Protein AF-A0A968XLF5-F1 (afdb_monomer_lite)

Secondary structure (DSSP, 8-state):
-----HHHHHT-EE-SSTT-EEPPPPPHHHHHHHHHHHHHS---EEEEE-SSS-EE--------EE--EEEEEEEEE-STTS-EEEEEEEEEE-EEEE---SSTTSPPPEEEE--EEEEEEEEEEEETTEEEEEEEEEEEEEEEEE-S-SS-EEEETTTB-SS--PPPEEEEEEEEEEEEEEEEEETTEEEEEEEEEEEEEEEEEE-TTTS-EEEE-GGGSTGGGHHHHHHHHHHHHHHHT-TT----TTTHHHHHHHHHHHHTB-SEEEEEEEB-TTSPBPPTTPPEEEEEEEEEEEEEEEEEEEEETTEEEEEEEEEEEEPPPEESSS--EEESS-HHHHHHHHHHHHHTT----PPP-EEE-SGGGTS--SS------EEEEEEEEE-----SHHHHHHH-STTTEEEEEEEEEEE----HHHHHHHHHH-TTSSEEEEEPPTTS-BSSSSBPPBP--TT--STTSTT----S---SSB---SS---EEEEE--S-----EEEEEEEEEEEE-GGG-EEEEEEEEEEEES----EETTPPP-PBPTTT--BHHHHHHHHHHHHHTT--GGGPPPPHHHHHHS-TTHHHHHHTPPTT--HHHHHHHHHHHSTTTT-HHHHHHHHHHHH----SS-SSEEEEEE-

pLDDT: mean 93.51, std 5.11, range [48.25, 98.75]

Structure (mmCIF, N/CA/C/O backbone):
data_AF-A0A968XLF5-F1
#
_entry.id   AF-A0A968XLF5-F1
#
loop_
_atom_site.group_PDB
_atom_site.id
_atom_site.type_symbol
_atom_site.label_atom_id
_atom_site.label_alt_id
_atom_site.label_comp_id
_atom_site.label_asym_id
_atom_site.label_entity_id
_atom_site.label_seq_id
_atom_site.pdbx_PDB_ins_code
_atom_site.Cartn_x
_atom_site.Cartn_y
_atom_site.Cartn_z
_atom_site.occupancy
_atom_site.B_iso_or_equiv
_atom_site.auth_seq_id
_atom_site.auth_comp_id
_atom_site.auth_asym_id
_atom_site.auth_atom_id
_atom_site.pdbx_PDB_model_num
ATOM 1 N N . MET A 1 1 ? 0.936 7.928 -44.977 1.00 74.88 1 MET A N 1
ATOM 2 C CA . MET A 1 1 ? 1.166 6.822 -44.022 1.00 74.88 1 MET A CA 1
ATOM 3 C C . MET A 1 1 ? 2.150 5.864 -44.680 1.00 74.88 1 MET A C 1
ATOM 5 O O . MET A 1 1 ? 2.017 5.666 -45.880 1.00 74.88 1 MET A O 1
ATOM 9 N N . VAL A 1 2 ? 3.161 5.370 -43.963 1.00 83.00 2 VAL A N 1
ATOM 10 C CA . VAL A 1 2 ? 4.139 4.397 -44.491 1.00 83.00 2 VAL A CA 1
ATOM 11 C C . VAL A 1 2 ? 3.935 3.094 -43.727 1.00 83.00 2 VAL A C 1
ATOM 13 O O . VAL A 1 2 ? 3.966 3.114 -42.499 1.00 83.00 2 VAL A O 1
ATOM 16 N N . THR A 1 3 ? 3.706 1.992 -44.438 1.00 88.50 3 THR A N 1
ATOM 17 C CA . THR A 1 3 ? 3.538 0.654 -43.854 1.00 88.50 3 THR A CA 1
ATOM 18 C C . THR A 1 3 ? 4.784 -0.164 -44.148 1.00 88.50 3 THR A C 1
ATOM 20 O O . THR A 1 3 ? 5.218 -0.216 -45.298 1.00 88.50 3 THR A O 1
ATOM 23 N N . LEU A 1 4 ? 5.357 -0.786 -43.117 1.00 91.38 4 LEU A N 1
ATOM 24 C CA . LEU A 1 4 ? 6.526 -1.648 -43.251 1.00 91.38 4 LEU A CA 1
ATOM 25 C C . LEU A 1 4 ? 6.075 -3.110 -43.220 1.00 91.38 4 LEU A C 1
ATOM 27 O O . LEU A 1 4 ? 5.370 -3.524 -42.301 1.00 91.38 4 LEU A O 1
ATOM 31 N N . ASN A 1 5 ? 6.489 -3.896 -44.210 1.00 93.31 5 ASN A N 1
ATOM 32 C CA . ASN A 1 5 ? 6.365 -5.351 -44.168 1.00 93.31 5 ASN A CA 1
ATOM 33 C C . ASN A 1 5 ? 7.521 -5.981 -43.364 1.00 93.31 5 ASN A C 1
ATOM 35 O O . ASN A 1 5 ? 8.499 -5.313 -43.028 1.00 93.31 5 ASN A O 1
ATOM 39 N N . THR A 1 6 ? 7.439 -7.283 -43.077 1.00 95.38 6 THR A N 1
ATOM 40 C CA . THR A 1 6 ? 8.464 -8.002 -42.300 1.00 95.38 6 THR A CA 1
ATOM 41 C C . THR A 1 6 ? 9.868 -7.875 -42.892 1.00 95.38 6 THR A C 1
ATOM 43 O O . THR A 1 6 ? 10.815 -7.655 -42.148 1.00 95.38 6 THR A O 1
ATOM 46 N N . ALA A 1 7 ? 10.018 -7.954 -44.218 1.00 95.50 7 ALA A N 1
ATOM 47 C CA . ALA A 1 7 ? 11.324 -7.824 -44.865 1.00 95.50 7 ALA A CA 1
ATOM 48 C C . ALA A 1 7 ? 11.916 -6.416 -44.683 1.00 95.50 7 ALA A C 1
ATOM 50 O O . ALA A 1 7 ? 13.109 -6.276 -44.432 1.00 95.50 7 ALA A O 1
ATOM 51 N N . GLN A 1 8 ? 11.080 -5.376 -44.746 1.00 95.62 8 GLN A N 1
ATOM 52 C CA . GLN A 1 8 ? 11.498 -4.000 -44.480 1.00 95.62 8 GLN A CA 1
ATOM 53 C C . GLN A 1 8 ? 11.892 -3.811 -43.012 1.00 95.62 8 GLN A C 1
ATOM 55 O O . GLN A 1 8 ? 12.918 -3.193 -42.750 1.00 95.62 8 GLN A O 1
ATOM 60 N N . ILE A 1 9 ? 11.142 -4.385 -42.064 1.00 95.56 9 ILE A N 1
ATOM 61 C CA . ILE A 1 9 ? 11.510 -4.344 -40.638 1.00 95.56 9 ILE A CA 1
ATOM 62 C C . ILE A 1 9 ? 12.849 -5.057 -40.397 1.00 95.56 9 ILE A C 1
ATOM 64 O O . ILE A 1 9 ? 13.711 -4.504 -39.724 1.00 95.56 9 ILE A O 1
ATOM 68 N N . ASN A 1 10 ? 13.065 -6.228 -40.996 1.00 96.56 10 ASN A N 1
ATOM 69 C CA . ASN A 1 10 ? 14.326 -6.970 -40.875 1.00 96.56 10 ASN A CA 1
ATOM 70 C C . ASN A 1 10 ? 15.508 -6.265 -41.572 1.00 96.56 10 ASN A C 1
ATOM 72 O O . ASN A 1 10 ? 16.663 -6.532 -41.265 1.00 96.56 10 ASN A O 1
ATOM 76 N N . SER A 1 11 ? 15.238 -5.342 -42.503 1.00 94.69 11 SER A N 1
ATOM 77 C CA . SER A 1 11 ? 16.266 -4.502 -43.136 1.00 94.69 11 SER A CA 1
ATOM 78 C C . SER A 1 11 ? 16.622 -3.240 -42.343 1.00 94.69 11 SER A C 1
ATOM 80 O O . SER A 1 11 ? 17.494 -2.481 -42.767 1.00 94.69 11 SER A O 1
ATOM 82 N N . LEU A 1 12 ? 15.945 -2.979 -41.219 1.00 95.88 12 LEU A N 1
ATOM 83 C CA . LEU A 1 12 ? 16.213 -1.807 -40.396 1.00 95.88 12 LEU A CA 1
ATOM 84 C C . LEU A 1 12 ? 17.633 -1.857 -39.820 1.00 95.88 12 LEU A C 1
ATOM 86 O O . LEU A 1 12 ? 18.077 -2.866 -39.274 1.00 95.88 12 LEU A O 1
ATOM 90 N N . VAL A 1 13 ? 18.329 -0.727 -39.892 1.00 93.31 13 VAL A N 1
ATOM 91 C CA . VAL A 1 13 ? 19.686 -0.557 -39.369 1.00 93.31 13 VAL A CA 1
ATOM 92 C C . VAL A 1 13 ? 19.748 0.683 -38.492 1.00 93.31 13 VAL A C 1
ATOM 94 O O . VAL A 1 13 ? 18.952 1.603 -38.655 1.00 93.31 13 VAL A O 1
ATOM 97 N N . VAL A 1 14 ? 20.693 0.695 -37.558 1.00 91.19 14 VAL A N 1
ATOM 98 C CA . VAL A 1 14 ? 21.128 1.905 -36.860 1.00 91.19 14 VAL A CA 1
ATOM 99 C C . VAL A 1 14 ? 22.450 2.339 -37.483 1.00 91.19 14 VAL A C 1
ATOM 101 O O . VAL A 1 14 ? 23.429 1.594 -37.444 1.00 91.19 14 VAL A O 1
ATOM 104 N N . SER A 1 15 ? 22.479 3.526 -38.083 1.00 84.12 15 SER A N 1
ATOM 105 C CA . SER A 1 15 ? 23.600 3.992 -38.907 1.00 84.12 15 SER A CA 1
ATOM 106 C C . SER A 1 15 ? 24.802 4.522 -38.121 1.00 84.12 15 SER A C 1
ATOM 108 O O . SER A 1 15 ? 25.914 4.569 -38.646 1.00 84.12 15 SER A O 1
ATOM 110 N N . SER A 1 16 ? 24.600 4.949 -36.871 1.00 76.94 16 SER A N 1
ATOM 111 C CA . SER A 1 16 ? 25.633 5.634 -36.084 1.00 76.94 16 SER A CA 1
ATOM 112 C C . SER A 1 16 ? 25.487 5.451 -34.567 1.00 76.94 16 SER A C 1
ATOM 114 O O . SER A 1 16 ? 24.435 5.071 -34.052 1.00 76.94 16 SER A O 1
ATOM 116 N N . GLY A 1 17 ? 26.573 5.727 -33.836 1.00 76.75 17 GLY A N 1
ATOM 117 C CA . GLY A 1 17 ? 26.646 5.597 -32.378 1.00 76.75 17 GLY A CA 1
ATOM 118 C C . GLY A 1 17 ? 26.936 4.173 -31.890 1.00 76.75 17 GLY A C 1
ATOM 119 O O . GLY A 1 17 ? 27.137 3.247 -32.670 1.00 76.75 17 GLY A O 1
ATOM 120 N N . ASN A 1 18 ? 26.940 3.985 -30.568 1.00 71.69 18 ASN A N 1
ATOM 121 C CA . ASN A 1 18 ? 27.350 2.726 -29.917 1.00 71.69 18 ASN A CA 1
ATOM 122 C C . ASN A 1 18 ? 26.404 1.533 -30.165 1.00 71.69 18 ASN A C 1
ATOM 124 O O . ASN A 1 18 ? 26.674 0.428 -29.704 1.00 71.69 18 ASN A O 1
ATOM 128 N N . LEU A 1 19 ? 25.282 1.759 -30.852 1.00 79.38 19 LEU A N 1
ATOM 129 C CA . LEU A 1 19 ? 24.299 0.738 -31.215 1.00 79.38 19 LEU A CA 1
ATOM 130 C C . LEU A 1 19 ? 24.285 0.448 -32.723 1.00 79.38 19 LEU A C 1
ATOM 132 O O . LEU A 1 19 ? 23.381 -0.257 -33.171 1.00 79.38 19 LEU A O 1
ATOM 136 N N . ALA A 1 20 ? 25.241 0.993 -33.487 1.00 87.25 20 ALA A N 1
ATOM 137 C CA . ALA A 1 20 ? 25.288 0.846 -34.936 1.00 87.25 20 ALA A CA 1
ATOM 138 C C . ALA A 1 20 ? 25.312 -0.630 -35.362 1.00 87.25 20 ALA A C 1
ATOM 140 O O . ALA A 1 20 ? 26.044 -1.443 -34.794 1.00 87.25 20 ALA A O 1
ATOM 141 N N . GLY A 1 21 ? 24.499 -0.968 -36.360 1.00 90.56 21 GLY A N 1
ATOM 142 C CA . GLY A 1 21 ? 24.330 -2.339 -36.835 1.00 90.56 21 GLY A CA 1
ATOM 143 C C . GLY A 1 21 ? 22.884 -2.678 -37.210 1.00 90.56 21 GLY A C 1
ATOM 144 O O . GLY A 1 21 ? 21.993 -1.833 -37.068 1.00 90.56 21 GLY A O 1
ATOM 145 N N . PRO A 1 22 ? 22.644 -3.904 -37.708 1.00 94.19 22 PRO A N 1
ATOM 146 C CA . PRO A 1 22 ? 21.302 -4.374 -38.034 1.00 94.19 22 PRO A CA 1
ATOM 147 C C . PRO A 1 22 ? 20.441 -4.509 -36.777 1.00 94.19 22 PRO A C 1
ATOM 149 O O . PRO A 1 22 ? 20.907 -4.975 -35.732 1.00 94.19 22 PRO A O 1
ATOM 152 N N . VAL A 1 23 ? 19.177 -4.103 -36.891 1.00 96.25 23 VAL A N 1
ATOM 153 C CA . VAL A 1 23 ? 18.147 -4.410 -35.896 1.00 96.25 23 VAL A CA 1
ATOM 154 C C . VAL A 1 23 ? 17.865 -5.908 -35.943 1.00 96.25 23 VAL A C 1
ATOM 156 O O . VAL A 1 23 ? 17.910 -6.521 -37.006 1.00 96.25 23 VAL A O 1
ATOM 159 N N . VAL A 1 24 ? 17.599 -6.516 -34.789 1.00 96.56 24 VAL A N 1
ATOM 160 C CA . VAL A 1 24 ? 17.199 -7.925 -34.741 1.00 96.56 24 VAL A CA 1
ATOM 161 C C . VAL A 1 24 ? 15.938 -8.175 -35.562 1.00 96.56 24 VAL A C 1
ATOM 163 O O . VAL A 1 24 ? 15.052 -7.328 -35.625 1.00 96.56 24 VAL A O 1
ATOM 166 N N . ASP A 1 25 ? 15.841 -9.364 -36.147 1.00 96.88 25 ASP A N 1
ATOM 167 C CA . ASP A 1 25 ? 14.684 -9.740 -36.954 1.00 96.88 25 ASP A CA 1
ATOM 168 C C . ASP A 1 25 ? 13.386 -9.793 -36.137 1.00 96.88 25 ASP A C 1
ATOM 170 O O . ASP A 1 25 ? 13.377 -10.067 -34.929 1.00 96.88 25 ASP A O 1
ATOM 174 N N . VAL A 1 26 ? 12.266 -9.600 -36.836 1.00 97.88 26 VAL A N 1
ATOM 175 C CA . VAL A 1 26 ? 10.919 -9.882 -36.328 1.00 97.88 26 VAL A CA 1
ATOM 176 C C . VAL A 1 26 ? 10.851 -11.320 -35.818 1.00 97.88 26 VAL A C 1
ATOM 178 O O . VAL A 1 26 ? 11.200 -12.262 -36.528 1.00 97.88 26 VAL A O 1
ATOM 181 N N . ASN A 1 27 ? 10.335 -11.500 -34.602 1.00 98.19 27 ASN A N 1
ATOM 182 C CA 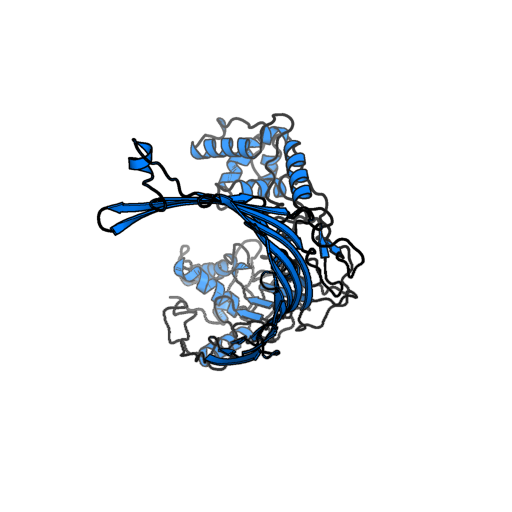. ASN A 1 27 ? 10.110 -12.814 -34.017 1.00 98.19 27 ASN A CA 1
ATOM 183 C C . ASN A 1 27 ? 8.841 -13.454 -34.615 1.00 98.19 27 ASN A C 1
ATOM 185 O O . ASN A 1 27 ? 7.735 -12.961 -34.356 1.00 98.19 27 ASN A O 1
ATOM 189 N N . PRO A 1 28 ? 8.951 -14.586 -35.338 1.00 97.25 28 PRO A N 1
ATOM 190 C CA . PRO A 1 28 ? 7.793 -15.256 -35.926 1.00 97.25 28 PRO A CA 1
ATOM 191 C C . PRO A 1 28 ? 6.755 -15.696 -34.886 1.00 97.25 28 PRO A C 1
ATOM 193 O O . PRO A 1 28 ? 5.557 -15.618 -35.147 1.00 97.25 28 PRO A O 1
ATOM 196 N N . THR A 1 29 ? 7.191 -16.102 -33.689 1.00 97.06 29 THR A N 1
ATOM 197 C CA . THR A 1 29 ? 6.299 -16.519 -32.596 1.00 97.06 29 THR A CA 1
ATOM 198 C C . THR A 1 29 ? 5.469 -15.345 -32.088 1.00 97.06 29 THR A C 1
ATOM 200 O O . THR A 1 29 ? 4.262 -15.472 -31.889 1.00 97.06 29 THR A O 1
ATOM 203 N N . SER A 1 30 ? 6.094 -14.179 -31.906 1.00 97.06 30 SER A N 1
ATOM 204 C CA . SER A 1 30 ? 5.387 -12.963 -31.497 1.00 97.06 30 SER A CA 1
ATOM 205 C C . SER A 1 30 ? 4.404 -12.503 -32.567 1.00 97.06 30 SER A C 1
ATOM 207 O O . SER A 1 30 ? 3.247 -12.240 -32.248 1.00 97.06 30 SER A O 1
ATOM 209 N N . LEU A 1 31 ? 4.826 -12.487 -33.835 1.00 96.19 31 LEU A N 1
ATOM 210 C CA . LEU A 1 31 ? 3.946 -12.154 -34.954 1.00 96.19 31 LEU A CA 1
ATOM 211 C C . LEU A 1 31 ? 2.735 -13.098 -35.025 1.00 96.19 31 LEU A C 1
ATOM 213 O O . LEU A 1 31 ? 1.611 -12.629 -35.182 1.00 96.19 31 LEU A O 1
ATOM 217 N N . ALA A 1 32 ? 2.941 -14.407 -34.849 1.00 96.94 32 ALA A N 1
ATOM 218 C CA . ALA A 1 32 ? 1.865 -15.396 -34.852 1.00 96.94 32 ALA A CA 1
ATOM 219 C C . ALA A 1 32 ? 0.867 -15.187 -33.701 1.00 96.94 32 ALA A C 1
ATOM 221 O O . ALA A 1 32 ? -0.341 -15.247 -33.926 1.00 96.94 32 ALA A O 1
ATOM 222 N N . VAL A 1 33 ? 1.345 -14.894 -32.485 1.00 96.44 33 VAL A N 1
ATOM 223 C CA . VAL A 1 33 ? 0.472 -14.603 -31.333 1.00 96.44 33 VAL A CA 1
ATOM 224 C C . VAL A 1 33 ? -0.356 -13.342 -31.572 1.00 96.44 33 VAL A C 1
ATOM 226 O O . VAL A 1 33 ? -1.562 -13.352 -31.331 1.00 96.44 33 VAL A O 1
ATOM 229 N N . LEU A 1 34 ? 0.261 -12.273 -32.081 1.00 96.56 34 LEU A N 1
ATOM 230 C CA . LEU A 1 34 ? -0.437 -11.022 -32.382 1.00 96.56 34 LEU A CA 1
ATOM 231 C C . LEU A 1 34 ? -1.458 -11.198 -33.516 1.00 96.56 34 LEU A C 1
ATOM 233 O O . LEU A 1 34 ? -2.581 -10.710 -33.407 1.00 96.56 34 LEU A O 1
ATOM 237 N N . ALA A 1 35 ? -1.111 -11.947 -34.567 1.00 96.19 35 ALA A N 1
ATOM 238 C CA . ALA A 1 35 ? -2.028 -12.270 -35.658 1.00 96.19 35 ALA A CA 1
ATOM 239 C C . ALA A 1 35 ? -3.219 -13.113 -35.172 1.00 96.19 35 ALA A C 1
ATOM 241 O O . ALA A 1 35 ? -4.364 -12.818 -35.513 1.00 96.19 35 ALA A O 1
ATOM 242 N N . ALA A 1 36 ? -2.971 -14.121 -34.330 1.00 96.56 36 ALA A N 1
ATOM 243 C CA . ALA A 1 36 ? -4.025 -14.933 -33.727 1.00 96.56 36 ALA A CA 1
ATOM 244 C C . ALA A 1 36 ? -4.936 -14.098 -32.815 1.00 96.56 36 ALA A C 1
ATOM 246 O O . ALA A 1 36 ? -6.155 -14.253 -32.860 1.00 96.56 36 ALA A O 1
ATOM 247 N N . ALA A 1 37 ? -4.367 -13.182 -32.025 1.00 95.62 37 ALA A N 1
ATOM 248 C CA . ALA A 1 37 ? -5.131 -12.261 -31.192 1.00 95.62 37 ALA A CA 1
ATOM 249 C C . ALA A 1 37 ? -6.021 -11.334 -32.034 1.00 95.62 37 ALA A C 1
ATOM 251 O O . ALA A 1 37 ? -7.206 -11.212 -31.741 1.00 95.62 37 ALA A O 1
ATOM 252 N N . ALA A 1 38 ? -5.487 -10.740 -33.105 1.00 94.94 38 ALA A N 1
ATOM 253 C CA . ALA A 1 38 ? -6.248 -9.871 -34.004 1.00 94.94 38 ALA A CA 1
ATOM 254 C C . ALA A 1 38 ? -7.365 -10.622 -34.750 1.00 94.94 38 ALA A C 1
ATOM 256 O O . ALA A 1 38 ? -8.458 -10.088 -34.924 1.00 94.94 38 ALA A O 1
ATOM 257 N N . ALA A 1 39 ? -7.120 -11.874 -35.153 1.00 96.56 39 ALA A N 1
ATOM 258 C CA . ALA A 1 39 ? -8.136 -12.724 -35.775 1.00 96.56 39 ALA A CA 1
ATOM 259 C C . ALA A 1 39 ? -9.241 -13.125 -34.785 1.00 96.56 39 ALA A C 1
ATOM 261 O O . ALA A 1 39 ? -10.415 -13.190 -35.149 1.00 96.56 39 ALA A O 1
ATOM 262 N N . ARG A 1 40 ? -8.871 -13.392 -33.528 1.00 96.19 40 ARG A N 1
ATOM 263 C CA . ARG A 1 40 ? -9.802 -13.814 -32.475 1.00 96.19 40 ARG A CA 1
ATOM 264 C C . ARG A 1 40 ? -10.616 -12.660 -31.895 1.00 96.19 40 ARG A C 1
ATOM 266 O O . ARG A 1 40 ? -11.773 -12.862 -31.530 1.00 96.19 40 ARG A O 1
ATOM 273 N N . TYR A 1 41 ? -10.026 -11.470 -31.834 1.00 95.88 41 TYR A N 1
ATOM 274 C CA . TYR A 1 41 ? -10.629 -10.252 -31.297 1.00 95.88 41 TYR A CA 1
ATOM 275 C C . TYR A 1 41 ? -10.548 -9.114 -32.332 1.00 95.88 41 TYR A C 1
ATOM 277 O O . TYR A 1 41 ? -9.767 -8.176 -32.152 1.00 95.88 41 TYR A O 1
ATOM 285 N N . PRO A 1 42 ? -11.323 -9.179 -33.433 1.00 94.88 42 PRO A N 1
ATOM 286 C CA . PRO A 1 42 ? -11.279 -8.154 -34.472 1.00 94.88 42 PRO A CA 1
ATOM 287 C C . PRO A 1 42 ? -11.655 -6.781 -33.915 1.00 94.88 42 PRO A C 1
ATOM 289 O O . PRO A 1 42 ? -12.694 -6.646 -33.269 1.00 94.88 42 PRO A O 1
ATOM 292 N N . SER A 1 43 ? -10.834 -5.763 -34.186 1.00 95.25 43 SER A N 1
ATOM 293 C CA . SER A 1 43 ? -11.065 -4.397 -33.701 1.00 95.25 43 SER A CA 1
ATOM 294 C C . SER A 1 43 ? -12.469 -3.899 -34.065 1.00 95.25 43 SER A C 1
ATOM 296 O O . SER A 1 43 ? -12.872 -3.938 -35.228 1.00 95.25 43 SER A O 1
ATOM 298 N N . ASN A 1 44 ? -13.209 -3.420 -33.068 1.00 95.44 44 ASN A N 1
ATOM 299 C CA . ASN A 1 44 ? -14.553 -2.854 -33.219 1.00 95.44 44 ASN A CA 1
ATOM 300 C C . ASN A 1 44 ? -14.736 -1.549 -32.420 1.00 95.44 44 ASN A C 1
ATOM 302 O O . ASN A 1 44 ? -15.851 -1.038 -32.309 1.00 95.44 44 ASN A O 1
ATOM 306 N N . ASP A 1 45 ? -13.649 -1.010 -31.862 1.00 94.38 45 ASP A N 1
ATOM 307 C CA . ASP A 1 45 ? -13.638 0.191 -31.039 1.00 94.38 45 ASP A CA 1
ATOM 308 C C . ASP A 1 45 ? -12.428 1.074 -31.377 1.00 94.38 45 ASP A C 1
ATOM 310 O O . ASP A 1 45 ? -11.277 0.707 -31.149 1.00 94.38 45 ASP A O 1
ATOM 314 N N . ILE A 1 46 ? -12.706 2.271 -31.896 1.00 88.81 46 ILE A N 1
ATOM 315 C CA . ILE A 1 46 ? -11.693 3.260 -32.294 1.00 88.81 46 ILE A CA 1
ATOM 316 C C . ILE A 1 46 ? -11.287 4.212 -31.160 1.00 88.81 46 ILE A C 1
ATOM 318 O O . ILE A 1 46 ? -10.460 5.094 -31.367 1.00 88.81 46 ILE A O 1
ATOM 322 N N . THR A 1 47 ? -11.885 4.087 -29.971 1.00 92.31 47 THR A N 1
ATOM 323 C CA . THR A 1 47 ? -11.576 4.969 -28.827 1.00 92.31 47 THR A CA 1
ATOM 324 C C . THR A 1 47 ? -10.290 4.576 -28.094 1.00 92.31 47 THR A C 1
ATOM 326 O O . THR A 1 47 ? -9.814 5.319 -27.237 1.00 92.31 47 THR A O 1
ATOM 329 N N . THR A 1 48 ? -9.720 3.416 -28.430 1.00 88.62 48 THR A N 1
ATOM 330 C CA . THR A 1 48 ? -8.448 2.909 -27.906 1.00 88.62 48 THR A CA 1
ATOM 331 C C . THR A 1 48 ? -7.593 2.356 -29.043 1.00 88.62 48 THR A C 1
ATOM 333 O O . THR A 1 48 ? -8.109 1.984 -30.098 1.00 88.62 48 THR A O 1
ATOM 336 N N . GLY A 1 49 ? -6.279 2.302 -28.823 1.00 88.00 49 GLY A N 1
ATOM 337 C CA . GLY A 1 49 ? -5.323 2.063 -29.902 1.00 88.00 49 GLY A CA 1
ATOM 338 C C . GLY A 1 49 ? -5.144 3.298 -30.786 1.00 88.00 49 GLY A C 1
ATOM 339 O O . GLY A 1 49 ? -5.659 4.375 -30.486 1.00 88.00 49 GLY A O 1
ATOM 340 N N . ASP A 1 50 ? -4.375 3.151 -31.859 1.00 89.56 50 ASP A N 1
ATOM 341 C CA . ASP A 1 50 ? -4.125 4.222 -32.831 1.00 89.56 50 ASP A CA 1
ATOM 342 C C . ASP A 1 50 ? -4.907 4.050 -34.144 1.00 89.56 50 ASP A C 1
ATOM 344 O O . ASP A 1 50 ? -4.765 4.861 -35.059 1.00 89.56 50 ASP A O 1
ATOM 348 N N . GLY A 1 51 ? -5.719 2.992 -34.244 1.00 87.25 51 GLY A N 1
ATOM 349 C CA . GLY A 1 51 ? -6.521 2.662 -35.421 1.00 87.25 51 GLY A CA 1
ATOM 350 C C . GLY A 1 51 ? -5.708 2.144 -36.610 1.00 87.25 51 GLY A C 1
ATOM 351 O O . GLY A 1 51 ? -6.280 1.942 -37.679 1.00 87.25 51 GLY A O 1
ATOM 352 N N . ILE A 1 52 ? -4.395 1.943 -36.446 1.00 87.00 52 ILE A N 1
ATOM 353 C CA . ILE A 1 52 ? -3.473 1.537 -37.515 1.00 87.00 52 ILE A CA 1
ATOM 354 C C . ILE A 1 52 ? -2.677 0.304 -37.082 1.00 87.00 52 ILE A C 1
ATOM 356 O O . ILE A 1 52 ? -2.807 -0.757 -37.684 1.00 87.00 52 ILE A O 1
ATOM 360 N N . ASN A 1 53 ? -1.853 0.444 -36.042 1.00 88.94 53 ASN A N 1
ATOM 361 C CA . ASN A 1 53 ? -1.033 -0.627 -35.481 1.00 88.94 53 ASN A CA 1
ATOM 362 C C . ASN A 1 53 ? -1.818 -1.433 -34.443 1.00 88.94 53 ASN A C 1
ATOM 364 O O . ASN A 1 53 ? -1.645 -2.644 -34.332 1.00 88.94 53 ASN A O 1
ATOM 368 N N . THR A 1 54 ? -2.674 -0.758 -33.674 1.00 92.81 54 THR A N 1
ATOM 369 C CA . THR A 1 54 ? -3.521 -1.367 -32.645 1.00 92.81 54 THR A CA 1
ATOM 370 C C . THR A 1 54 ? -4.931 -0.787 -32.695 1.00 92.81 54 THR A C 1
ATOM 372 O O . THR A 1 54 ? -5.145 0.358 -33.092 1.00 92.81 54 THR A O 1
ATOM 375 N N . GLY A 1 55 ? -5.914 -1.579 -32.273 1.00 93.25 55 GLY A N 1
ATOM 376 C CA . GLY A 1 55 ? -7.308 -1.158 -32.167 1.00 93.25 55 GLY A CA 1
ATOM 377 C C . GLY A 1 55 ? -7.991 -1.808 -30.972 1.00 93.25 55 GLY A C 1
ATOM 378 O O . GLY A 1 55 ? -7.534 -2.840 -30.474 1.00 93.25 55 GLY A O 1
ATOM 379 N N . GLY A 1 56 ? -9.063 -1.186 -30.490 1.00 94.06 56 GLY A N 1
ATOM 380 C CA . GLY A 1 56 ? -9.835 -1.691 -29.367 1.00 94.06 56 GLY A CA 1
ATOM 381 C C . GLY A 1 56 ? -10.763 -2.839 -29.752 1.00 94.06 56 GLY A C 1
ATOM 382 O O . GLY A 1 56 ? -11.416 -2.816 -30.797 1.00 94.06 56 GLY A O 1
ATOM 383 N N . PHE A 1 57 ? -10.883 -3.815 -28.854 1.00 95.25 57 PHE A N 1
ATOM 384 C CA . PHE A 1 57 ? -11.936 -4.825 -28.892 1.00 95.25 57 PHE A CA 1
ATOM 385 C C . PHE A 1 57 ? -12.869 -4.641 -27.695 1.00 95.25 57 PHE A C 1
ATOM 387 O O . PHE A 1 57 ? -12.470 -4.806 -26.541 1.00 95.25 57 PHE A O 1
ATOM 394 N N . ARG A 1 58 ? -14.126 -4.306 -27.973 1.00 95.19 58 ARG A N 1
ATOM 395 C CA . ARG A 1 58 ? -15.183 -4.070 -26.994 1.00 95.19 58 ARG A CA 1
ATOM 396 C C . ARG A 1 58 ? -16.233 -5.170 -27.077 1.00 95.19 58 ARG A C 1
ATOM 398 O O . ARG A 1 58 ? -16.741 -5.495 -28.148 1.00 95.19 58 ARG A O 1
ATOM 405 N N . PHE A 1 59 ? -16.597 -5.708 -25.920 1.00 95.56 59 PHE A N 1
ATOM 406 C CA . PHE A 1 59 ? -17.630 -6.728 -25.775 1.00 95.56 59 PHE A CA 1
ATOM 407 C C . PHE A 1 59 ? -18.398 -6.524 -24.464 1.00 95.56 59 PHE A C 1
ATOM 409 O O . PHE A 1 59 ? -17.920 -5.863 -23.543 1.00 95.56 59 PHE A O 1
ATOM 416 N N . ASN A 1 60 ? -19.585 -7.123 -24.364 1.00 95.62 60 ASN A N 1
ATOM 417 C CA . ASN A 1 60 ? -20.351 -7.138 -23.120 1.00 95.62 60 ASN A CA 1
ATOM 418 C C . ASN A 1 60 ? -19.814 -8.240 -22.198 1.00 95.62 60 ASN A C 1
ATOM 420 O O . ASN A 1 60 ? -19.954 -9.425 -22.501 1.00 95.62 60 ASN A O 1
ATOM 424 N N . SER A 1 61 ? -19.219 -7.866 -21.064 1.00 95.25 61 SER A N 1
ATOM 425 C CA . SER A 1 61 ? -18.760 -8.821 -20.051 1.00 95.25 61 SER A CA 1
ATOM 426 C C . SER A 1 61 ? -19.800 -8.950 -18.929 1.00 95.25 61 SER A C 1
ATOM 428 O O . SER A 1 61 ? -20.021 -7.968 -18.220 1.00 95.25 61 SER A O 1
ATOM 430 N N . PRO A 1 62 ? -20.411 -10.129 -18.703 1.00 92.62 62 PRO A N 1
ATOM 431 C CA . PRO A 1 62 ? -21.356 -10.312 -17.604 1.00 92.62 62 PRO A CA 1
ATOM 432 C C . PRO A 1 62 ? -20.646 -10.242 -16.244 1.00 92.62 62 PRO A C 1
ATOM 434 O O . PRO A 1 62 ? -19.599 -10.860 -16.053 1.00 92.62 62 PRO A O 1
ATOM 437 N N . THR A 1 63 ? -21.244 -9.529 -15.288 1.00 94.88 63 THR A N 1
ATOM 438 C CA . THR A 1 63 ? -20.757 -9.383 -13.903 1.00 94.88 63 THR A CA 1
ATOM 439 C C . THR A 1 63 ? -21.833 -9.840 -12.912 1.00 94.88 63 THR A C 1
ATOM 441 O O . THR A 1 63 ? -22.463 -9.008 -12.253 1.00 94.88 63 THR A O 1
ATOM 444 N N . PRO A 1 64 ? -22.142 -11.150 -12.855 1.00 95.44 64 PRO A N 1
ATOM 445 C CA . PRO A 1 64 ? -23.179 -11.658 -11.968 1.00 95.44 64 PRO A CA 1
ATOM 446 C C . PRO A 1 64 ? -22.849 -11.390 -10.497 1.00 95.44 64 PRO A C 1
ATOM 448 O O . PRO A 1 64 ? -21.696 -11.467 -10.066 1.00 95.44 64 PRO A O 1
ATOM 451 N N . VAL A 1 65 ? -23.905 -11.135 -9.728 1.00 97.12 65 VAL A N 1
ATOM 452 C CA . VAL A 1 65 ? -23.866 -10.961 -8.277 1.00 97.12 65 VAL A CA 1
ATOM 453 C C . VAL A 1 65 ? -24.816 -11.977 -7.656 1.00 97.12 65 VAL A C 1
ATOM 455 O O . VAL A 1 65 ? -25.983 -12.055 -8.039 1.00 97.12 65 VAL A O 1
ATOM 458 N N . LYS A 1 66 ? -24.320 -12.766 -6.704 1.00 97.12 66 LYS A N 1
ATOM 459 C CA . LYS A 1 66 ? -25.124 -13.652 -5.858 1.00 97.12 66 LYS A CA 1
ATOM 460 C C . LYS A 1 66 ? -24.896 -13.245 -4.413 1.00 97.12 66 LYS A C 1
ATOM 462 O O . LYS A 1 66 ? -23.760 -13.296 -3.958 1.00 97.12 66 LYS A O 1
ATOM 467 N N . GLN A 1 67 ? -25.951 -12.840 -3.718 1.00 96.94 67 GLN A N 1
ATOM 468 C CA . GLN A 1 67 ? -25.893 -12.439 -2.314 1.00 96.94 67 GLN A CA 1
ATOM 469 C C . GLN A 1 67 ? -26.707 -13.425 -1.485 1.00 96.94 67 GLN A C 1
ATOM 471 O O . GLN A 1 67 ? -27.889 -13.624 -1.758 1.00 96.94 67 GLN A O 1
ATOM 476 N N . ASN A 1 68 ? -26.073 -14.057 -0.502 1.00 96.31 68 ASN A N 1
ATOM 477 C CA . ASN A 1 68 ? -26.687 -15.059 0.361 1.00 96.31 68 ASN A CA 1
ATOM 478 C C . ASN A 1 68 ? -26.272 -14.775 1.801 1.00 96.31 68 ASN A C 1
ATOM 480 O O . ASN A 1 68 ? -25.200 -15.192 2.235 1.00 96.31 68 ASN A O 1
ATOM 484 N N . ALA A 1 69 ? -27.118 -14.063 2.541 1.00 95.75 69 ALA A N 1
ATOM 485 C CA . ALA A 1 69 ? -26.896 -13.755 3.946 1.00 95.75 69 ALA A CA 1
ATOM 486 C C . ALA A 1 69 ? -28.020 -14.343 4.802 1.00 95.75 69 ALA A C 1
ATOM 488 O O . ALA A 1 69 ? -29.203 -14.191 4.506 1.00 95.75 69 ALA A O 1
ATOM 489 N N . HIS A 1 70 ? -27.635 -14.992 5.894 1.00 96.06 70 HIS A N 1
ATOM 490 C CA . HIS A 1 70 ? -28.528 -15.640 6.839 1.00 96.06 70 HIS A CA 1
ATOM 491 C C . HIS A 1 70 ? -28.207 -15.141 8.243 1.00 96.06 70 HIS A C 1
ATOM 493 O O . HIS A 1 70 ? -27.048 -15.104 8.656 1.00 96.06 70 HIS A O 1
ATOM 499 N N . THR A 1 71 ? -29.239 -14.751 8.985 1.00 97.06 71 THR A N 1
ATOM 500 C CA . THR A 1 71 ? -29.122 -14.338 10.385 1.00 97.06 71 THR A CA 1
ATOM 501 C C . THR A 1 71 ? -30.168 -15.078 11.199 1.00 97.06 71 THR A C 1
ATOM 503 O O . THR A 1 71 ? -31.323 -15.164 10.791 1.00 97.06 71 THR A O 1
ATOM 506 N N . ALA A 1 72 ? -29.769 -15.576 12.362 1.00 97.56 72 ALA A N 1
ATOM 507 C CA . ALA A 1 72 ? -30.672 -16.143 13.351 1.00 97.56 72 ALA A CA 1
ATOM 508 C C . ALA A 1 72 ? -30.404 -15.489 14.706 1.00 97.56 72 ALA A C 1
ATOM 510 O O . ALA A 1 72 ? -29.253 -15.204 15.050 1.00 97.56 72 ALA A O 1
ATOM 511 N N . ARG A 1 73 ? -31.468 -15.253 15.472 1.00 97.56 73 ARG A N 1
ATOM 512 C CA . ARG A 1 73 ? -31.397 -14.758 16.844 1.00 97.56 73 ARG A CA 1
ATOM 513 C C . ARG A 1 73 ? -32.358 -15.555 17.713 1.00 97.56 73 ARG A C 1
ATOM 515 O O . ARG A 1 73 ? -33.481 -15.823 17.298 1.00 97.56 73 ARG A O 1
ATOM 522 N N . PHE A 1 74 ? -31.901 -15.911 18.902 1.00 98.00 74 PHE A N 1
ATOM 523 C CA . PHE A 1 74 ? -32.682 -16.583 19.923 1.00 98.00 74 PHE A CA 1
ATOM 524 C C . PHE A 1 74 ? -32.539 -15.806 21.226 1.00 98.00 74 PHE A C 1
ATOM 526 O O . PHE A 1 74 ? -31.422 -15.527 21.653 1.00 98.00 74 PHE A O 1
ATOM 533 N N . ASP A 1 75 ? -33.659 -15.456 21.844 1.00 97.69 75 ASP A N 1
ATOM 534 C CA . ASP A 1 75 ? -33.697 -14.763 23.125 1.00 97.69 75 ASP A CA 1
ATOM 535 C C . ASP A 1 75 ? -34.474 -15.622 24.121 1.00 97.69 75 ASP A C 1
ATOM 537 O O . ASP A 1 75 ? -35.559 -16.117 23.815 1.00 97.69 75 ASP A O 1
ATOM 541 N N . TRP A 1 76 ? -33.916 -15.799 25.314 1.00 97.00 76 TRP A N 1
ATOM 542 C CA . TRP A 1 76 ? -34.488 -16.637 26.354 1.00 97.00 76 TRP A CA 1
ATOM 543 C C . TRP A 1 76 ? -34.435 -15.947 27.708 1.00 97.00 76 TRP A C 1
ATOM 545 O O . TRP A 1 76 ? -33.372 -15.571 28.202 1.00 97.00 76 TRP A O 1
ATOM 555 N N . ILE A 1 77 ? -35.603 -15.813 28.324 1.00 97.00 77 ILE A N 1
ATOM 556 C CA . ILE A 1 77 ? -35.744 -15.423 29.721 1.00 97.00 77 ILE A CA 1
ATOM 557 C C . ILE A 1 77 ? -35.620 -16.705 30.553 1.00 97.00 77 ILE A C 1
ATOM 559 O O . ILE A 1 77 ? -36.531 -17.531 30.572 1.00 97.00 77 ILE A O 1
ATOM 563 N N . LEU A 1 78 ? -34.468 -16.885 31.196 1.00 93.94 78 LEU A N 1
ATOM 564 C CA . LEU A 1 78 ? -34.105 -18.117 31.900 1.00 93.94 78 LEU A CA 1
ATOM 565 C C . LEU A 1 78 ? -34.907 -18.304 33.197 1.00 93.94 78 LEU A C 1
ATOM 567 O O . LEU A 1 78 ? -35.195 -19.431 33.591 1.00 93.94 78 LEU A O 1
ATOM 571 N N . THR A 1 79 ? -35.264 -17.204 33.863 1.00 92.62 79 THR A N 1
ATOM 572 C CA . THR A 1 79 ? -35.976 -17.209 35.146 1.00 92.62 79 THR A CA 1
ATOM 573 C C . THR A 1 79 ? -37.335 -16.522 35.035 1.00 92.62 79 THR A C 1
ATOM 575 O O . THR A 1 79 ? -37.488 -15.533 34.321 1.00 92.62 79 THR A O 1
ATOM 578 N N . GLY A 1 80 ? -38.340 -17.012 35.772 1.00 92.44 80 GLY A N 1
ATOM 579 C CA . GLY A 1 80 ? -39.693 -16.433 35.758 1.00 92.44 80 GLY A CA 1
ATOM 580 C C . GLY A 1 80 ? -39.762 -14.984 36.264 1.00 92.44 80 GLY A C 1
ATOM 581 O O . GLY A 1 80 ? -40.661 -14.243 35.878 1.00 92.44 80 GLY A O 1
ATOM 582 N N . ASP A 1 81 ? -38.784 -14.557 37.071 1.00 93.06 81 ASP A N 1
ATOM 583 C CA . ASP A 1 81 ? -38.619 -13.173 37.539 1.00 93.06 81 ASP A CA 1
ATOM 584 C C . ASP A 1 81 ? -37.866 -12.267 36.544 1.00 93.06 81 ASP A C 1
ATOM 586 O O . ASP A 1 81 ? -37.596 -11.106 36.841 1.00 93.06 81 ASP A O 1
ATOM 590 N N . GLN A 1 82 ? -37.522 -12.799 35.367 1.00 92.69 82 GLN A N 1
ATOM 591 C CA . GLN A 1 82 ? -36.814 -12.130 34.274 1.00 92.69 82 GLN A CA 1
ATOM 592 C C . GLN A 1 82 ? -35.426 -11.578 34.617 1.00 92.69 82 GLN A C 1
ATOM 594 O O . GLN A 1 82 ? -34.858 -10.815 33.830 1.00 92.69 82 GLN A O 1
ATOM 599 N N . LYS A 1 83 ? -34.843 -11.982 35.751 1.00 95.38 83 LYS A N 1
ATOM 600 C CA . LYS A 1 83 ? -33.517 -11.519 36.168 1.00 95.38 83 LYS A CA 1
ATOM 601 C C . LYS A 1 83 ? -32.382 -12.087 35.347 1.00 95.38 83 LYS A C 1
ATOM 603 O O . LYS A 1 83 ? -31.318 -11.495 35.383 1.00 95.38 83 LYS A O 1
ATOM 608 N N . HIS A 1 84 ? -32.574 -13.188 34.627 1.00 96.88 84 HIS A N 1
ATOM 609 C CA . HIS A 1 84 ? -31.556 -13.756 33.748 1.00 96.88 84 HIS A CA 1
ATOM 610 C C . HIS A 1 84 ? -32.097 -13.852 32.324 1.00 96.88 84 HIS A C 1
ATOM 612 O O . HIS A 1 84 ? -33.091 -14.532 32.069 1.00 96.88 84 HIS A O 1
ATOM 618 N N . GLN A 1 85 ? -31.424 -13.181 31.393 1.00 97.44 85 GLN A N 1
ATOM 619 C CA . GLN A 1 85 ? -31.783 -13.159 29.979 1.00 97.44 85 GLN A CA 1
ATOM 620 C C . GLN A 1 85 ? -30.571 -13.546 29.138 1.00 97.44 85 GLN A C 1
ATOM 622 O O . GLN A 1 85 ? -29.508 -12.936 29.253 1.00 97.44 85 GLN A O 1
ATOM 627 N N . ILE A 1 86 ? -30.734 -14.551 28.286 1.00 97.75 86 ILE A N 1
ATOM 628 C CA . ILE A 1 86 ? -29.712 -15.020 27.354 1.00 97.75 86 ILE A CA 1
ATOM 629 C C . ILE A 1 86 ? -30.135 -14.637 25.940 1.00 97.75 86 ILE A C 1
ATOM 631 O O . ILE A 1 86 ? -31.287 -14.828 25.560 1.00 97.75 86 ILE A O 1
ATOM 635 N N . SER A 1 87 ? -29.199 -14.118 25.152 1.00 98.00 87 SER A N 1
ATOM 636 C CA . SER A 1 87 ? -29.378 -13.858 23.726 1.00 98.00 87 SER A CA 1
ATOM 637 C C . SER A 1 87 ? -28.276 -14.546 22.938 1.00 98.00 87 SER A C 1
ATOM 639 O O . SER A 1 87 ? -27.099 -14.396 23.259 1.00 98.00 87 SER A O 1
ATOM 641 N N . LEU A 1 88 ? -28.646 -15.295 21.906 1.00 98.31 88 LEU A N 1
ATOM 642 C CA . LEU A 1 88 ? -27.737 -15.929 20.962 1.00 98.31 88 LEU A CA 1
ATOM 643 C C . LEU A 1 88 ? -28.001 -15.352 19.575 1.00 98.31 88 LEU A C 1
ATOM 645 O O . LEU A 1 88 ? -29.151 -15.254 19.150 1.00 98.31 88 LEU A O 1
ATOM 649 N N . ARG A 1 89 ? -26.950 -15.002 18.838 1.00 97.81 89 ARG A N 1
ATOM 650 C CA . ARG A 1 89 ? -27.045 -14.524 17.457 1.00 97.81 89 ARG A CA 1
ATOM 651 C C . ARG A 1 89 ? -26.015 -15.220 16.583 1.00 97.81 89 ARG A C 1
ATOM 653 O O . ARG A 1 89 ? -24.835 -15.223 16.914 1.00 97.81 89 ARG A O 1
ATOM 660 N N . GLY A 1 90 ? -26.450 -15.737 15.440 1.00 97.94 90 GLY A N 1
ATOM 661 C CA . GLY A 1 90 ? -25.597 -16.292 14.391 1.00 97.94 90 GLY A CA 1
ATOM 662 C C . GLY A 1 90 ? -25.769 -15.526 13.083 1.00 97.94 90 GLY A C 1
ATOM 663 O O . GLY A 1 90 ? -26.875 -15.097 12.759 1.00 97.94 90 GLY A O 1
ATOM 664 N N . ASN A 1 91 ? -24.680 -15.350 12.341 1.00 96.94 91 ASN A N 1
ATOM 665 C CA . ASN A 1 91 ? -24.663 -14.757 11.007 1.00 96.94 91 ASN A CA 1
ATOM 666 C C . ASN A 1 91 ? -23.775 -15.592 10.098 1.00 96.94 91 ASN A C 1
ATOM 668 O O . ASN A 1 91 ? -22.676 -15.988 10.490 1.00 96.94 91 ASN A O 1
ATOM 672 N N . TYR A 1 92 ? -24.236 -15.810 8.879 1.00 96.38 92 TYR A N 1
ATOM 673 C CA . TYR A 1 92 ? -23.510 -16.535 7.852 1.00 96.38 92 TYR A CA 1
ATOM 674 C C . TYR A 1 92 ? -23.775 -15.879 6.503 1.00 96.38 92 TYR A C 1
ATOM 676 O O . TYR A 1 92 ? -24.926 -15.594 6.178 1.00 96.38 92 TYR A O 1
ATOM 684 N N . GLN A 1 93 ? -22.721 -15.627 5.733 1.00 97.06 93 GLN A N 1
ATOM 685 C CA . GLN A 1 93 ? -22.816 -14.997 4.420 1.00 97.06 93 GLN A CA 1
ATOM 686 C C . GLN A 1 93 ? -21.977 -15.767 3.393 1.00 97.06 93 GLN A C 1
ATOM 688 O O . GLN A 1 93 ? -20.941 -16.338 3.736 1.00 97.06 93 GLN A O 1
ATOM 693 N N . GLN A 1 94 ? -22.450 -15.804 2.147 1.00 96.88 94 GLN A N 1
ATOM 694 C CA . GLN A 1 94 ? -21.848 -16.474 0.989 1.00 96.88 94 GLN A CA 1
ATOM 695 C C . GLN A 1 94 ? -22.139 -15.660 -0.276 1.00 96.88 94 GLN A C 1
ATOM 697 O O . GLN A 1 94 ? -22.949 -16.053 -1.125 1.00 96.88 94 GLN A O 1
ATOM 702 N N . ASP A 1 95 ? -21.485 -14.509 -0.395 1.00 97.50 95 ASP A N 1
ATOM 703 C CA . ASP A 1 95 ? -21.686 -13.625 -1.538 1.00 97.50 95 ASP A CA 1
ATOM 704 C C . ASP A 1 95 ? -20.603 -13.850 -2.589 1.00 97.50 95 ASP A C 1
ATOM 706 O O . ASP A 1 95 ? -19.420 -13.969 -2.270 1.00 97.50 95 ASP A O 1
ATOM 710 N N . LEU A 1 96 ? -21.003 -13.875 -3.855 1.00 96.69 96 LEU A N 1
ATOM 711 C CA . LEU A 1 96 ? -20.124 -13.980 -5.013 1.00 96.69 96 LEU A CA 1
ATOM 712 C C . LEU A 1 96 ? -20.380 -12.789 -5.929 1.00 96.69 96 LEU A C 1
ATOM 714 O O . LEU A 1 96 ? -21.499 -12.591 -6.402 1.00 96.69 96 LEU A O 1
ATOM 718 N N . VAL A 1 97 ? -19.332 -12.017 -6.197 1.00 96.62 97 VAL A N 1
ATOM 719 C CA . VAL A 1 97 ? -19.360 -10.877 -7.118 1.00 96.62 97 VAL A CA 1
ATOM 720 C C . VAL A 1 97 ? -18.308 -11.113 -8.190 1.00 96.62 97 VAL A C 1
ATOM 722 O O . VAL A 1 97 ? -17.115 -11.112 -7.894 1.00 96.62 97 VAL A O 1
ATOM 725 N N . SER A 1 98 ? -18.723 -11.321 -9.435 1.00 95.25 98 SER A N 1
ATOM 726 C CA . SER A 1 98 ? -17.792 -11.414 -10.564 1.00 95.25 98 SER A CA 1
ATOM 727 C C . SER A 1 98 ? -17.480 -10.032 -11.137 1.00 95.25 98 SER A C 1
ATOM 729 O O . SER A 1 98 ? -18.334 -9.150 -11.182 1.00 95.25 98 SER A O 1
ATOM 731 N N . THR A 1 99 ? -16.257 -9.859 -11.625 1.00 93.12 99 THR A N 1
ATOM 732 C CA . THR A 1 99 ? -15.793 -8.656 -12.326 1.00 93.12 99 THR A CA 1
ATOM 733 C C . THR A 1 99 ? -15.605 -8.935 -13.818 1.00 93.12 99 THR A C 1
ATOM 735 O O . THR A 1 99 ? -15.821 -10.051 -14.290 1.00 93.12 99 THR A O 1
ATOM 738 N N . PHE A 1 100 ? -15.221 -7.911 -14.581 1.00 92.88 100 PHE A N 1
ATOM 739 C CA . PHE A 1 100 ? -15.070 -8.015 -16.030 1.00 92.88 100 PHE A CA 1
ATOM 740 C C . PHE A 1 100 ? -13.954 -8.989 -16.442 1.00 92.88 100 PHE A C 1
ATOM 742 O O . PHE A 1 100 ? -12.889 -9.046 -15.821 1.00 92.88 100 PHE A O 1
ATOM 749 N N . LYS A 1 101 ? -14.182 -9.729 -17.524 1.00 94.81 101 LYS A N 1
ATOM 750 C CA . LYS A 1 101 ? -13.180 -10.582 -18.175 1.00 94.81 101 LYS A CA 1
ATOM 751 C C . LYS A 1 101 ? -12.207 -9.745 -19.015 1.00 94.81 101 LYS A C 1
ATOM 753 O O . LYS A 1 101 ? -12.568 -8.643 -19.422 1.00 94.81 101 LYS A O 1
ATOM 758 N N . GLN A 1 102 ? -11.016 -10.271 -19.320 1.00 94.12 102 GLN A N 1
ATOM 759 C CA . GLN A 1 102 ? -10.125 -9.643 -20.315 1.00 94.12 102 GLN A CA 1
ATOM 760 C C . GLN A 1 102 ? -10.715 -9.769 -21.724 1.00 94.12 102 GLN A C 1
ATOM 762 O O . GLN A 1 102 ? -10.812 -8.794 -22.459 1.00 94.12 102 GLN A O 1
ATOM 767 N N . PHE A 1 103 ? -11.124 -10.988 -22.068 1.00 95.31 103 PHE A N 1
ATOM 768 C CA . PHE A 1 103 ? -11.764 -11.372 -23.322 1.00 95.31 103 PHE A CA 1
ATOM 769 C C . PHE A 1 103 ? -12.946 -12.322 -23.046 1.00 95.31 103 PHE A C 1
ATOM 771 O O . PHE A 1 103 ? -12.994 -12.930 -21.969 1.00 95.31 103 PHE A O 1
ATOM 778 N N . PRO A 1 104 ? -13.905 -12.486 -23.978 1.00 95.44 104 PRO A N 1
ATOM 779 C CA . PRO A 1 104 ? -15.109 -13.302 -23.770 1.00 95.44 104 PRO A CA 1
ATOM 780 C C . PRO A 1 104 ? -14.845 -14.729 -23.256 1.00 95.44 104 PRO A C 1
ATOM 782 O O . PRO A 1 104 ? -15.600 -15.261 -22.434 1.00 95.44 104 PRO A O 1
ATOM 785 N N . ASP A 1 105 ? -13.747 -15.319 -23.714 1.00 93.62 105 ASP A N 1
ATOM 786 C CA . ASP A 1 105 ? -13.273 -16.680 -23.464 1.00 93.62 105 ASP A CA 1
ATOM 787 C C . ASP A 1 105 ? -12.287 -16.799 -22.291 1.00 93.62 105 ASP A C 1
ATOM 789 O O . ASP A 1 105 ? -11.907 -17.907 -21.922 1.00 93.62 105 ASP A O 1
ATOM 793 N N . THR A 1 106 ? -11.894 -15.685 -21.671 1.00 93.25 106 THR A N 1
ATOM 794 C CA . THR A 1 106 ? -11.045 -15.717 -20.470 1.00 93.25 106 THR A CA 1
ATOM 795 C C . THR A 1 106 ? -11.877 -15.915 -19.195 1.00 93.25 106 THR A C 1
ATOM 797 O O . THR A 1 106 ? -13.081 -15.599 -19.174 1.00 93.25 106 THR A O 1
ATOM 800 N N . PRO A 1 107 ? -11.275 -16.440 -18.111 1.00 93.50 107 PRO A N 1
ATOM 801 C CA . PRO A 1 107 ? -11.922 -16.489 -16.805 1.00 93.50 107 PRO A CA 1
ATOM 802 C C . PRO A 1 107 ? -12.296 -15.088 -16.303 1.00 93.50 107 PRO A C 1
ATOM 804 O O . PRO A 1 107 ? -11.615 -14.103 -16.584 1.00 93.50 107 PRO A O 1
ATOM 807 N N . ALA A 1 108 ? -13.387 -14.994 -15.543 1.00 94.19 108 ALA A N 1
ATOM 808 C CA . ALA A 1 108 ? -13.755 -13.763 -14.851 1.00 94.19 108 ALA A CA 1
ATOM 809 C C . ALA A 1 108 ? -13.139 -13.777 -13.444 1.00 94.19 108 ALA A C 1
ATOM 811 O O . ALA A 1 108 ? -13.453 -14.696 -12.682 1.00 94.19 108 ALA A O 1
ATOM 812 N N . PRO A 1 109 ? -12.327 -12.777 -13.057 1.00 95.88 109 PRO A N 1
ATOM 813 C CA . PRO A 1 109 ? -11.978 -12.597 -11.656 1.00 95.88 109 PRO A CA 1
ATOM 814 C C . PRO A 1 109 ? -13.234 -12.291 -10.838 1.00 95.88 109 PRO A C 1
ATOM 816 O O . PRO A 1 109 ? -14.199 -11.718 -11.355 1.00 95.88 109 PRO A O 1
ATOM 819 N N . GLY A 1 110 ? -13.213 -12.584 -9.545 1.00 96.44 110 GLY A N 1
ATOM 820 C CA . GLY A 1 110 ? -14.341 -12.290 -8.666 1.00 96.44 110 GLY A CA 1
ATOM 821 C C . GLY A 1 110 ? -13.968 -12.281 -7.196 1.00 96.44 110 GLY A C 1
ATOM 822 O O . GLY A 1 110 ? -12.871 -12.676 -6.816 1.00 96.44 110 GLY A O 1
ATOM 823 N N . THR A 1 111 ? -14.893 -11.839 -6.359 1.00 97.25 111 THR A N 1
ATOM 824 C CA . THR A 1 111 ? -14.746 -11.845 -4.908 1.00 97.25 111 THR A CA 1
ATOM 825 C C . THR A 1 111 ? -15.791 -12.770 -4.313 1.00 97.25 111 THR A C 1
ATOM 827 O O . THR A 1 111 ? -16.989 -12.608 -4.544 1.00 97.25 111 THR A O 1
ATOM 830 N N . TRP A 1 112 ? -15.324 -13.726 -3.520 1.00 97.31 112 TRP A N 1
ATOM 831 C CA . TRP A 1 112 ? -16.145 -14.557 -2.657 1.00 97.31 112 TRP A CA 1
ATOM 832 C C . TRP A 1 112 ? -16.053 -14.030 -1.226 1.00 97.31 112 TRP A C 1
ATOM 834 O O . TRP A 1 112 ? -15.004 -14.143 -0.595 1.00 97.31 112 TRP A O 1
ATOM 844 N N . SER A 1 113 ? -17.129 -13.432 -0.721 1.00 97.56 113 SER A N 1
ATOM 845 C CA . SER A 1 113 ? -17.260 -13.000 0.673 1.00 97.56 113 SER A CA 1
ATOM 846 C C . SER A 1 113 ? -17.934 -14.110 1.474 1.00 97.56 113 SER A C 1
ATOM 848 O O . SER A 1 113 ? -19.068 -14.491 1.181 1.00 97.56 113 SER A O 1
ATOM 850 N N . HIS A 1 114 ? -17.238 -14.640 2.479 1.00 97.12 114 HIS A N 1
ATOM 851 C CA . HIS A 1 114 ? -17.714 -15.754 3.307 1.00 97.12 114 HIS A CA 1
ATOM 852 C C . HIS A 1 114 ? -17.559 -15.520 4.820 1.00 97.12 114 HIS A C 1
ATOM 854 O O . HIS A 1 114 ? -17.024 -16.386 5.529 1.00 97.12 114 HIS A O 1
ATOM 860 N N . PRO A 1 115 ? -17.984 -14.358 5.360 1.00 97.69 115 PRO A N 1
ATOM 861 C CA . PRO A 1 115 ? -17.891 -14.112 6.785 1.00 97.69 115 PRO A CA 1
ATOM 862 C C . PRO A 1 115 ? -18.896 -14.957 7.579 1.00 97.69 115 PRO A C 1
ATOM 864 O O . PRO A 1 115 ? -19.967 -15.352 7.113 1.00 97.69 115 PRO A O 1
ATOM 867 N N . LEU A 1 116 ? -18.522 -15.201 8.829 1.00 97.31 116 LEU A N 1
ATOM 868 C CA . LEU A 1 116 ? -19.280 -15.936 9.834 1.00 97.31 116 LEU A CA 1
ATOM 869 C C . LEU A 1 116 ? -19.229 -15.124 11.127 1.00 97.31 116 LEU A C 1
ATOM 871 O O . LEU A 1 116 ? -18.177 -14.595 11.485 1.00 97.31 116 LEU A O 1
ATOM 875 N N . GLY A 1 117 ? -20.334 -15.065 11.858 1.00 97.56 117 GLY A N 1
ATOM 876 C CA . GLY A 1 117 ? -20.357 -14.465 13.183 1.00 97.56 117 GLY A CA 1
ATOM 877 C C . GLY A 1 117 ? -21.246 -15.232 14.145 1.00 97.56 117 GLY A C 1
ATOM 878 O O . GLY A 1 117 ? -22.328 -15.676 13.773 1.00 97.56 117 GLY A O 1
ATOM 879 N N . PHE A 1 118 ? -20.816 -15.333 15.394 1.00 97.69 118 PHE A N 1
ATOM 880 C CA . PHE A 1 118 ? -21.633 -15.819 16.497 1.00 97.69 118 PHE A CA 1
ATOM 881 C C . PHE A 1 118 ? -21.452 -14.902 17.704 1.00 97.69 118 PHE A C 1
ATOM 883 O O . PHE A 1 118 ? -20.345 -14.436 17.958 1.00 97.69 118 PHE A O 1
ATOM 890 N N . ALA A 1 119 ? -22.522 -14.647 18.447 1.00 97.94 119 ALA A N 1
ATOM 891 C CA . ALA A 1 119 ? -22.469 -13.950 19.720 1.00 97.94 119 ALA A CA 1
ATOM 892 C C . ALA A 1 119 ? -23.447 -14.579 20.711 1.00 97.94 119 ALA A C 1
ATOM 894 O O . ALA A 1 119 ? -24.577 -14.907 20.350 1.00 97.94 119 ALA A O 1
ATOM 895 N N . ALA A 1 120 ? -23.011 -14.696 21.958 1.00 98.31 120 ALA A N 1
ATOM 896 C CA . ALA A 1 120 ? -23.820 -15.039 23.110 1.00 98.31 120 ALA A CA 1
ATOM 897 C C . ALA A 1 120 ? -23.726 -13.899 24.125 1.00 98.31 120 ALA A C 1
ATOM 899 O O . ALA A 1 120 ? -22.634 -13.425 24.432 1.00 98.31 120 ALA A O 1
ATOM 900 N N . THR A 1 121 ? -24.862 -13.462 24.651 1.00 98.31 121 THR A N 1
ATOM 901 C CA . THR A 1 121 ? -24.946 -12.435 25.688 1.00 98.31 121 THR A CA 1
ATOM 902 C C . THR A 1 121 ? -25.780 -12.962 26.843 1.00 98.31 121 THR A C 1
ATOM 904 O O . THR A 1 121 ? -26.847 -13.529 26.623 1.00 98.31 121 THR A O 1
ATOM 907 N N . HIS A 1 122 ? -25.316 -12.739 28.067 1.00 98.19 122 HIS A N 1
ATOM 908 C CA . HIS A 1 122 ? -26.052 -13.002 29.295 1.00 98.19 122 HIS A CA 1
ATOM 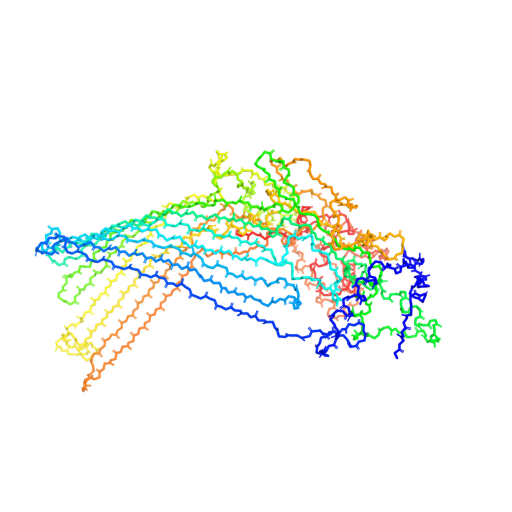909 C C . HIS A 1 122 ? -26.199 -11.694 30.065 1.00 98.19 122 HIS A C 1
ATOM 911 O O . HIS A 1 122 ? -25.225 -11.150 30.581 1.00 98.19 122 HIS A O 1
ATOM 917 N N . ASN A 1 123 ? -27.425 -11.183 30.122 1.00 97.31 123 ASN A N 1
ATOM 918 C CA . ASN A 1 123 ? -27.773 -10.079 31.004 1.00 97.31 123 ASN A CA 1
ATOM 919 C C . ASN A 1 123 ? -28.329 -10.669 32.292 1.00 97.31 123 ASN A C 1
ATOM 921 O O . ASN A 1 123 ? -29.227 -11.520 32.235 1.00 97.31 123 ASN A O 1
ATOM 925 N N . TRP A 1 124 ? -27.855 -10.194 33.441 1.00 96.06 124 TRP A N 1
ATOM 926 C CA . TRP A 1 124 ? -28.539 -10.496 34.684 1.00 96.06 124 TRP A CA 1
ATOM 927 C C . TRP A 1 124 ? -28.635 -9.336 35.668 1.00 96.06 124 TRP A C 1
ATOM 929 O O . TRP A 1 124 ? -27.704 -8.554 35.864 1.00 96.06 124 TRP A O 1
ATOM 939 N N . LEU A 1 125 ? -29.802 -9.242 36.301 1.00 96.81 125 LEU A N 1
ATOM 940 C CA . LEU A 1 125 ? -30.105 -8.309 37.378 1.00 96.81 125 LEU A CA 1
ATOM 941 C C . LEU A 1 125 ? -29.672 -8.950 38.703 1.00 96.81 125 LEU A C 1
ATOM 943 O O . LEU A 1 125 ? -30.393 -9.770 39.266 1.00 96.81 125 LEU A O 1
ATOM 947 N N . VAL A 1 126 ? -28.479 -8.592 39.187 1.00 94.81 126 VAL A N 1
ATOM 948 C CA . VAL A 1 126 ? -27.906 -9.104 40.448 1.00 94.81 126 VAL A CA 1
ATOM 949 C C . VAL A 1 126 ? -28.775 -8.696 41.640 1.00 94.81 126 VAL A C 1
ATOM 951 O O . VAL A 1 126 ? -29.036 -9.488 42.542 1.00 94.81 126 VAL A O 1
ATOM 954 N N . SER A 1 127 ? -29.239 -7.449 41.633 1.00 95.00 127 SER A N 1
ATOM 955 C CA . SER A 1 127 ? -30.129 -6.850 42.628 1.00 95.00 127 SER A CA 1
ATOM 956 C C . SER A 1 127 ? -30.907 -5.702 41.976 1.00 95.00 127 SER A C 1
ATOM 958 O O . SER A 1 127 ? -30.634 -5.330 40.839 1.00 95.00 127 SER A O 1
ATOM 960 N N . ASN A 1 128 ? -31.820 -5.054 42.706 1.00 94.81 128 ASN A N 1
ATOM 961 C CA . ASN A 1 128 ? -32.599 -3.915 42.191 1.00 94.81 128 ASN A CA 1
ATOM 962 C C . ASN A 1 128 ? -31.750 -2.696 41.770 1.00 94.81 128 ASN A C 1
ATOM 964 O O . ASN A 1 128 ? -32.287 -1.742 41.213 1.00 94.81 128 ASN A O 1
ATOM 968 N N . ASN A 1 129 ? -30.447 -2.696 42.059 1.00 96.75 129 ASN A N 1
ATOM 969 C CA . ASN A 1 129 ? -29.530 -1.609 41.742 1.00 96.75 129 ASN A CA 1
ATOM 970 C C . ASN A 1 129 ? -28.215 -2.073 41.098 1.00 96.75 129 ASN A C 1
ATOM 972 O O . ASN A 1 129 ? -27.299 -1.263 40.967 1.00 96.75 129 ASN A O 1
ATOM 976 N N . MET A 1 130 ? -28.105 -3.347 40.716 1.00 98.12 130 MET A N 1
ATOM 977 C CA . MET A 1 130 ? -26.909 -3.910 40.092 1.00 98.12 130 MET A CA 1
ATOM 978 C C . MET A 1 130 ? -27.289 -4.779 38.896 1.00 98.12 130 MET A C 1
ATOM 980 O O . MET A 1 130 ? -28.053 -5.735 39.031 1.00 98.12 130 MET A O 1
ATOM 984 N N . THR A 1 131 ? -26.719 -4.475 37.735 1.00 98.00 131 THR A N 1
ATOM 985 C CA . THR A 1 131 ? -26.921 -5.235 36.494 1.00 98.00 131 THR A CA 1
ATOM 986 C C . THR A 1 131 ? -25.573 -5.601 35.902 1.00 98.00 131 THR A C 1
ATOM 988 O O . THR A 1 131 ? -24.706 -4.733 35.804 1.00 98.00 131 THR A O 1
ATOM 991 N N . ASN A 1 132 ? -25.419 -6.843 35.455 1.00 98.25 132 ASN A N 1
ATOM 992 C CA . ASN A 1 132 ? -24.262 -7.273 34.683 1.00 98.25 132 ASN A CA 1
ATOM 993 C C . ASN A 1 132 ? -24.673 -7.676 33.270 1.00 98.25 132 ASN A C 1
ATOM 995 O O . ASN A 1 132 ? -25.736 -8.271 33.067 1.00 98.25 132 ASN A O 1
ATOM 999 N N . ARG A 1 133 ? -23.803 -7.395 32.308 1.00 98.12 133 ARG A N 1
ATOM 1000 C CA . ARG A 1 133 ? -23.892 -7.904 30.947 1.00 98.12 133 ARG A CA 1
ATOM 1001 C C . ARG A 1 133 ? -22.573 -8.559 30.578 1.00 98.12 133 ARG A C 1
ATOM 1003 O O . ARG A 1 133 ? -21.587 -7.872 30.343 1.00 98.12 133 ARG A O 1
ATOM 1010 N N . PHE A 1 134 ? -22.601 -9.873 30.423 1.00 98.50 134 PHE A N 1
ATOM 1011 C CA . PHE A 1 134 ? -21.503 -10.625 29.834 1.00 98.50 134 PHE A CA 1
ATOM 1012 C C . PHE A 1 134 ? -21.791 -10.897 28.356 1.00 98.50 134 PHE A C 1
ATOM 1014 O O . PHE A 1 134 ? -22.915 -11.257 27.995 1.00 98.50 134 PHE A O 1
ATOM 1021 N N . SER A 1 135 ? -20.793 -10.763 27.486 1.00 98.31 135 SER A N 1
ATOM 1022 C CA . SER A 1 135 ? -20.895 -11.139 26.079 1.00 98.31 135 SER A CA 1
ATOM 1023 C C . SER A 1 135 ? -19.644 -11.863 25.597 1.00 98.31 135 SER A C 1
ATOM 1025 O O . SER A 1 135 ? -18.523 -11.413 25.801 1.00 98.31 135 SER A O 1
ATOM 1027 N N . PHE A 1 136 ? -19.850 -12.949 24.861 1.00 98.56 136 PHE A N 1
ATOM 1028 C CA . PHE A 1 136 ? -18.820 -13.657 24.110 1.00 98.56 136 PHE A CA 1
ATOM 1029 C C . PHE A 1 136 ? -19.200 -13.651 22.634 1.00 98.56 136 PHE A C 1
ATOM 1031 O O . PHE A 1 136 ? -20.353 -13.910 22.292 1.00 98.56 136 PHE A O 1
ATOM 1038 N N . GLY A 1 137 ? -18.256 -13.387 21.740 1.00 98.19 137 GLY A N 1
ATOM 1039 C CA . GLY A 1 137 ? -18.522 -13.462 20.311 1.00 98.19 137 GLY A CA 1
ATOM 1040 C C . GLY A 1 137 ? -17.309 -13.830 19.480 1.00 98.19 137 GLY A C 1
ATOM 1041 O O . GLY A 1 137 ? -16.177 -13.526 19.833 1.00 98.19 137 GLY A O 1
ATOM 1042 N N . LEU A 1 138 ? -17.573 -14.458 18.339 1.00 98.19 138 LEU A N 1
ATOM 1043 C CA . LEU A 1 138 ? -16.635 -14.653 17.246 1.00 98.19 138 LEU A CA 1
ATOM 1044 C C . LEU A 1 138 ? -17.122 -13.825 16.062 1.00 98.19 138 LEU A C 1
ATOM 1046 O O . LEU A 1 138 ? -18.235 -14.024 15.580 1.00 98.19 138 LEU A O 1
ATOM 1050 N N . THR A 1 139 ? -16.268 -12.949 15.550 1.00 97.88 139 THR A N 1
ATOM 1051 C CA . THR A 1 139 ? -16.430 -12.359 14.220 1.00 97.88 139 THR A CA 1
ATOM 1052 C C . THR A 1 139 ? -15.326 -12.903 13.332 1.00 97.88 139 THR A C 1
ATOM 1054 O O . THR A 1 139 ? -14.165 -12.561 13.512 1.00 97.88 139 THR A O 1
ATOM 1057 N N . ARG A 1 140 ? -15.667 -13.771 12.380 1.00 97.31 140 ARG A N 1
ATOM 1058 C CA . ARG A 1 140 ? -14.750 -14.280 11.358 1.00 97.31 140 ARG A CA 1
ATOM 1059 C C . ARG A 1 140 ? -15.022 -13.541 10.059 1.00 97.31 140 ARG A C 1
ATOM 1061 O O . ARG A 1 140 ? -15.857 -13.969 9.264 1.00 97.31 140 ARG A O 1
ATOM 1068 N N . LEU A 1 141 ? -14.302 -12.447 9.835 1.00 96.44 141 LEU A N 1
ATOM 1069 C CA . LEU A 1 141 ? -14.290 -11.794 8.528 1.00 96.44 141 LEU A CA 1
ATOM 1070 C C . LEU A 1 141 ? -13.500 -12.663 7.555 1.00 96.44 141 LEU A C 1
ATOM 1072 O O . LEU A 1 141 ? -12.403 -13.112 7.886 1.00 96.44 141 LEU A O 1
ATOM 1076 N N . ALA A 1 142 ? -14.042 -12.932 6.372 1.00 97.62 142 ALA A N 1
ATOM 1077 C CA . ALA A 1 142 ? -13.332 -13.736 5.394 1.00 97.62 142 ALA A CA 1
ATOM 1078 C C . ALA A 1 142 ? -13.750 -13.411 3.964 1.00 97.62 142 ALA A C 1
ATOM 1080 O O . ALA A 1 142 ? -14.938 -13.284 3.668 1.00 97.62 142 ALA A O 1
ATOM 1081 N N . PHE A 1 143 ? -12.757 -13.308 3.088 1.00 97.50 143 PHE A N 1
ATOM 1082 C CA . PHE A 1 143 ? -12.971 -13.169 1.658 1.00 97.50 143 PHE A CA 1
ATOM 1083 C C . PHE A 1 143 ? -11.867 -13.866 0.865 1.00 97.50 143 PHE A C 1
ATOM 1085 O O . PHE A 1 143 ? -10.747 -14.068 1.346 1.00 97.50 143 PHE A O 1
ATOM 1092 N N . SER A 1 144 ? -12.193 -14.186 -0.379 1.00 97.44 144 SER A N 1
ATOM 1093 C CA . SER A 1 144 ? -11.274 -14.708 -1.378 1.00 97.44 144 SER A CA 1
ATOM 1094 C C . SER A 1 144 ? -11.479 -13.943 -2.676 1.00 97.44 144 SER A C 1
ATOM 1096 O O . SER A 1 144 ? -12.519 -14.070 -3.317 1.00 97.44 144 SER A O 1
ATOM 1098 N N . ASN A 1 145 ? -10.490 -13.148 -3.071 1.00 96.81 145 ASN A N 1
ATOM 1099 C CA . ASN A 1 145 ? -10.422 -12.613 -4.421 1.00 96.81 145 ASN A CA 1
ATOM 1100 C C . ASN A 1 145 ? -9.862 -13.710 -5.320 1.00 96.81 145 ASN A C 1
ATOM 1102 O O . ASN A 1 145 ? -8.713 -14.117 -5.169 1.00 96.81 145 ASN A O 1
ATOM 1106 N N . GLN A 1 146 ? -10.696 -14.215 -6.215 1.00 94.88 146 GLN A N 1
ATOM 1107 C CA . GLN A 1 146 ? -10.377 -15.232 -7.201 1.00 94.88 146 GLN A CA 1
ATOM 1108 C C . GLN A 1 146 ? -9.781 -14.545 -8.431 1.00 94.88 146 GLN A C 1
ATOM 1110 O O . GLN A 1 146 ? -10.412 -13.673 -9.033 1.00 94.88 146 GLN A O 1
ATOM 1115 N N . GLY A 1 147 ? -8.543 -14.909 -8.760 1.00 94.75 147 GLY A N 1
ATOM 1116 C CA . GLY A 1 147 ? -7.833 -14.413 -9.932 1.00 94.75 147 GLY A CA 1
ATOM 1117 C C . GLY A 1 147 ? -8.264 -15.087 -11.235 1.00 94.75 147 GLY A C 1
ATOM 1118 O O . GLY A 1 147 ? -8.993 -16.076 -11.220 1.00 94.75 147 GLY A O 1
ATOM 1119 N N . ASP A 1 148 ? -7.779 -14.569 -12.363 1.00 94.25 148 ASP A N 1
ATOM 1120 C CA . ASP A 1 148 ? -7.997 -15.144 -13.699 1.00 94.25 148 ASP A CA 1
ATOM 1121 C C . ASP A 1 148 ? -6.779 -15.899 -14.251 1.00 94.25 148 ASP A C 1
ATOM 1123 O O . ASP A 1 148 ? -6.846 -16.426 -15.360 1.00 94.25 148 ASP A O 1
ATOM 1127 N N . SER A 1 149 ? -5.666 -15.959 -13.509 1.00 93.06 149 SER A N 1
ATOM 1128 C CA . SER A 1 149 ? -4.440 -16.601 -13.990 1.00 93.06 149 SER A CA 1
ATOM 1129 C C . SER A 1 149 ? -3.598 -17.259 -12.896 1.00 93.06 149 SER A C 1
ATOM 1131 O O . SER A 1 149 ? -3.276 -16.647 -11.870 1.00 93.06 149 SER A O 1
ATOM 1133 N N . SER A 1 150 ? -3.143 -18.474 -13.203 1.00 92.00 150 SER A N 1
ATOM 1134 C CA . SER A 1 150 ? -2.114 -19.245 -12.496 1.00 92.00 150 SER A CA 1
ATOM 1135 C C . SER A 1 150 ? -0.847 -19.446 -13.343 1.00 92.00 150 SER A C 1
ATOM 1137 O O . SER A 1 150 ? -0.128 -20.415 -13.144 1.00 92.00 150 SER A O 1
ATOM 1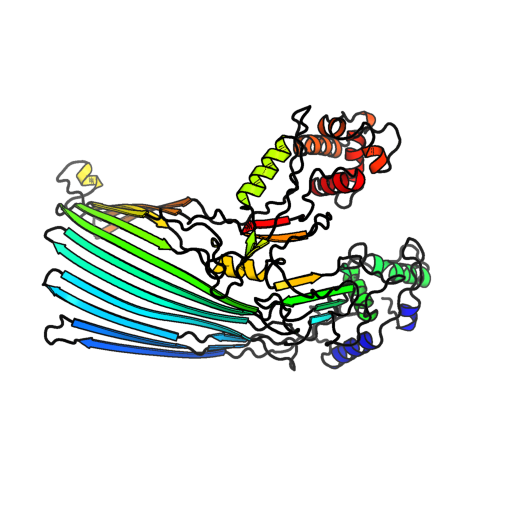139 N N . GLU A 1 151 ? -0.592 -18.561 -14.308 1.00 91.62 151 GLU A N 1
ATOM 1140 C CA . GLU A 1 151 ? 0.541 -18.656 -15.245 1.00 91.62 151 GLU A CA 1
ATOM 1141 C C . GLU A 1 151 ? 1.470 -17.435 -15.126 1.00 91.62 151 GLU A C 1
ATOM 1143 O O . GLU A 1 151 ? 1.027 -16.389 -14.631 1.00 91.62 151 GLU A O 1
ATOM 1148 N N . PRO A 1 152 ? 2.732 -17.499 -15.594 1.00 92.62 152 PRO A N 1
ATOM 1149 C CA . PRO A 1 152 ? 3.588 -16.321 -15.728 1.00 92.62 152 PRO A CA 1
ATOM 1150 C C . PRO A 1 152 ? 2.905 -15.194 -16.519 1.00 92.62 152 PRO A C 1
ATOM 1152 O O . PRO A 1 152 ? 2.210 -15.440 -17.502 1.00 92.62 152 PRO A O 1
ATOM 1155 N N . ASN A 1 153 ? 3.091 -13.940 -16.097 1.00 94.00 153 ASN A N 1
ATOM 1156 C CA . ASN A 1 153 ? 2.548 -12.794 -16.838 1.00 94.00 153 ASN A CA 1
ATOM 1157 C C . ASN A 1 153 ? 3.537 -12.376 -17.924 1.00 94.00 153 ASN A C 1
ATOM 1159 O O . ASN A 1 153 ? 4.482 -11.643 -17.634 1.00 94.00 153 ASN A O 1
ATOM 1163 N N . ILE A 1 154 ? 3.312 -12.840 -19.155 1.00 95.44 154 ILE A N 1
ATOM 1164 C CA . ILE A 1 154 ? 4.076 -12.421 -20.334 1.00 95.44 154 ILE A CA 1
ATOM 1165 C C . ILE A 1 154 ? 3.169 -11.645 -21.288 1.00 95.44 154 ILE A C 1
ATOM 1167 O O . ILE A 1 154 ? 2.180 -12.182 -21.788 1.00 95.44 154 ILE A O 1
ATOM 1171 N N . ASN A 1 155 ? 3.511 -10.380 -21.542 1.00 95.81 155 ASN A N 1
ATOM 1172 C CA . ASN A 1 155 ? 2.683 -9.457 -22.323 1.00 95.81 155 ASN A CA 1
ATOM 1173 C C . ASN A 1 155 ? 3.480 -8.614 -23.331 1.00 95.81 155 ASN A C 1
ATOM 1175 O O . ASN A 1 155 ? 4.685 -8.400 -23.190 1.00 95.81 155 ASN A O 1
ATOM 1179 N N . PHE A 1 156 ? 2.761 -8.077 -24.317 1.00 97.12 156 PHE A N 1
ATOM 1180 C CA . PHE A 1 156 ? 3.263 -7.118 -25.295 1.00 97.12 156 PHE A CA 1
ATOM 1181 C C . PHE A 1 156 ? 2.790 -5.726 -24.874 1.00 97.12 156 PHE A C 1
ATOM 1183 O O . PHE A 1 156 ? 1.633 -5.366 -25.116 1.00 97.12 156 PHE A O 1
ATOM 1190 N N . ARG A 1 157 ? 3.649 -4.960 -24.187 1.00 95.56 157 ARG A N 1
ATOM 1191 C CA . ARG A 1 157 ? 3.264 -3.681 -23.572 1.00 95.56 157 ARG A CA 1
ATOM 1192 C C . ARG A 1 157 ? 2.620 -2.754 -24.605 1.00 95.56 157 ARG A C 1
ATOM 1194 O O . ARG A 1 157 ? 3.202 -2.498 -25.652 1.00 95.56 157 ARG A O 1
ATOM 1201 N N . ASP A 1 158 ? 1.444 -2.232 -24.265 1.00 94.06 158 ASP A N 1
ATOM 1202 C CA . ASP A 1 158 ? 0.618 -1.337 -25.091 1.00 94.06 158 ASP A CA 1
ATOM 1203 C C . ASP A 1 158 ? 0.086 -1.949 -26.413 1.00 94.06 158 ASP A C 1
ATOM 1205 O O . ASP A 1 158 ? -0.583 -1.250 -27.170 1.00 94.06 158 ASP A O 1
ATOM 1209 N N . VAL A 1 159 ? 0.320 -3.244 -26.679 1.00 95.75 159 VAL A N 1
ATOM 1210 C CA . VAL A 1 159 ? -0.147 -3.937 -27.897 1.00 95.75 159 VAL A CA 1
ATOM 1211 C C . VAL A 1 159 ? -1.151 -5.038 -27.572 1.00 95.75 159 VAL A C 1
ATOM 1213 O O . VAL A 1 159 ? -2.267 -5.027 -28.081 1.00 95.75 159 VAL A O 1
ATOM 1216 N N . TYR A 1 160 ? -0.774 -5.997 -26.724 1.00 95.00 160 TYR A N 1
ATOM 1217 C CA . TYR A 1 160 ? -1.620 -7.146 -26.416 1.00 95.00 160 TYR A CA 1
ATOM 1218 C C . TYR A 1 160 ? -1.304 -7.736 -25.041 1.00 95.00 160 TYR A C 1
ATOM 1220 O O . TYR A 1 160 ? -0.151 -8.029 -24.713 1.00 95.00 160 TYR A O 1
ATOM 1228 N N . ASN A 1 161 ? -2.358 -7.955 -24.255 1.00 94.06 161 ASN A N 1
ATOM 1229 C CA . ASN A 1 161 ? -2.290 -8.638 -22.973 1.00 94.06 161 ASN A CA 1
ATOM 1230 C C . ASN A 1 161 ? -3.300 -9.803 -22.963 1.00 94.06 161 ASN A C 1
ATOM 1232 O O . ASN A 1 161 ? -4.502 -9.537 -23.037 1.00 94.06 161 ASN A O 1
ATOM 1236 N N . PRO A 1 162 ? -2.852 -11.074 -22.915 1.00 91.12 162 PRO A N 1
ATOM 1237 C CA . PRO A 1 162 ? -3.731 -12.232 -23.112 1.00 91.12 162 PRO A CA 1
ATOM 1238 C C . PRO A 1 162 ? -4.724 -12.478 -21.966 1.00 91.12 162 PRO A C 1
ATOM 1240 O O . PRO A 1 162 ? -5.765 -13.093 -22.186 1.00 91.12 162 PRO A O 1
ATOM 1243 N N . ALA A 1 163 ? -4.426 -11.990 -20.762 1.00 92.62 163 ALA A N 1
ATOM 1244 C CA . ALA A 1 163 ? -5.277 -12.080 -19.577 1.00 92.62 163 ALA A CA 1
ATOM 1245 C C . ALA A 1 163 ? -5.101 -10.822 -18.711 1.00 92.62 163 ALA A C 1
ATOM 1247 O O . ALA A 1 163 ? -4.212 -10.009 -18.965 1.00 92.62 163 ALA A O 1
ATOM 1248 N N . ARG A 1 164 ? -5.906 -10.648 -17.657 1.00 92.88 164 ARG A N 1
ATOM 1249 C CA . ARG A 1 164 ? -5.684 -9.552 -16.694 1.00 92.88 164 ARG A CA 1
ATOM 1250 C C . ARG A 1 164 ? -4.530 -9.871 -15.745 1.00 92.88 164 ARG A C 1
ATOM 1252 O O . ARG A 1 164 ? -3.940 -8.948 -15.189 1.00 92.88 164 ARG A O 1
ATOM 1259 N N . PHE A 1 165 ? -4.216 -11.157 -15.567 1.00 93.44 165 PHE A N 1
ATOM 1260 C CA . PHE A 1 165 ? -3.220 -11.664 -14.618 1.00 93.44 165 PHE A CA 1
ATOM 1261 C C . PHE A 1 165 ? -3.495 -11.233 -13.170 1.00 93.44 165 PHE A C 1
ATOM 1263 O O . PHE A 1 165 ? -2.577 -11.036 -12.369 1.00 93.44 165 PHE A O 1
ATOM 1270 N N . VAL A 1 166 ? -4.776 -11.111 -12.818 1.00 94.81 166 VAL A N 1
ATOM 1271 C CA . VAL A 1 166 ? -5.215 -10.907 -11.440 1.00 94.81 166 VAL A CA 1
ATOM 1272 C C . VAL A 1 166 ? -4.893 -12.179 -10.665 1.00 94.81 166 VAL A C 1
ATOM 1274 O O . VAL A 1 166 ? -5.275 -13.278 -11.067 1.00 94.81 166 VAL A O 1
ATOM 1277 N N . ARG A 1 167 ? -4.176 -12.039 -9.547 1.00 94.31 167 ARG A N 1
ATOM 1278 C CA . ARG A 1 167 ? -3.750 -13.167 -8.712 1.00 94.31 167 ARG A CA 1
ATOM 1279 C C . ARG A 1 167 ? -4.720 -13.403 -7.569 1.00 94.31 167 ARG A C 1
ATOM 1281 O O . ARG A 1 167 ? -5.193 -12.456 -6.938 1.00 94.31 167 ARG A O 1
ATOM 1288 N N . THR A 1 168 ? -4.973 -14.677 -7.283 1.00 95.94 168 THR A N 1
ATOM 1289 C CA . THR A 1 168 ? -5.820 -15.070 -6.159 1.00 95.94 168 THR A CA 1
ATOM 1290 C C . THR A 1 168 ? -5.202 -14.612 -4.839 1.00 95.94 168 THR A C 1
ATOM 1292 O O . THR A 1 168 ? -4.017 -14.819 -4.580 1.00 95.94 168 THR A O 1
ATOM 1295 N N . ASN A 1 169 ? -6.011 -14.010 -3.977 1.00 95.44 169 ASN A N 1
ATOM 1296 C CA . ASN A 1 169 ? -5.648 -13.744 -2.590 1.00 95.44 169 ASN A CA 1
ATOM 1297 C C . ASN A 1 169 ? -6.833 -14.062 -1.685 1.00 95.44 169 ASN A C 1
ATOM 1299 O O . ASN A 1 169 ? -7.990 -13.894 -2.064 1.00 95.44 169 ASN A O 1
ATOM 1303 N N . SER A 1 170 ? -6.554 -14.577 -0.498 1.00 96.94 170 SER A N 1
ATOM 1304 C CA . SER A 1 170 ? -7.574 -14.903 0.493 1.00 96.94 170 SER A CA 1
ATOM 1305 C C . SER A 1 170 ? -7.139 -14.424 1.859 1.00 96.94 170 SER A C 1
ATOM 1307 O O . SER A 1 170 ? -5.961 -14.508 2.208 1.00 96.94 170 SER A O 1
ATOM 1309 N N . ARG A 1 171 ? -8.102 -13.937 2.635 1.00 96.50 171 ARG A N 1
ATOM 1310 C CA . ARG A 1 171 ? -7.878 -13.435 3.986 1.00 96.50 171 ARG A CA 1
ATOM 1311 C C . ARG A 1 171 ? -8.985 -13.929 4.903 1.00 96.50 171 ARG A C 1
ATOM 1313 O O . ARG A 1 171 ? -10.162 -13.854 4.557 1.00 96.50 171 ARG A O 1
ATOM 1320 N N . VAL A 1 172 ? -8.599 -14.432 6.071 1.00 97.56 172 VAL A N 1
ATOM 1321 C CA . VAL A 1 172 ? -9.506 -14.895 7.127 1.00 97.56 172 VAL A CA 1
ATOM 1322 C C . VAL A 1 172 ? -9.066 -14.260 8.437 1.00 97.56 172 VAL A C 1
ATOM 1324 O O . VAL A 1 172 ? -7.924 -14.421 8.858 1.00 97.56 172 VAL A O 1
ATOM 1327 N N . ASN A 1 173 ? -9.932 -13.467 9.056 1.00 97.19 173 ASN A N 1
ATOM 1328 C CA . ASN A 1 173 ? -9.643 -12.675 10.250 1.00 97.19 173 ASN A CA 1
ATOM 1329 C C . ASN A 1 173 ? -10.658 -13.023 11.344 1.00 97.19 173 ASN A C 1
ATOM 1331 O O . ASN A 1 173 ? -11.700 -12.369 11.437 1.00 97.19 173 ASN A O 1
ATOM 1335 N N . PRO A 1 174 ? -10.427 -14.101 12.115 1.00 97.38 174 PRO A N 1
ATOM 1336 C CA . PRO A 1 174 ? -11.239 -14.398 13.277 1.00 97.38 174 PRO A CA 1
ATOM 1337 C C . PRO A 1 174 ? -10.832 -13.495 14.446 1.00 97.38 174 PRO A C 1
ATOM 1339 O O . PRO A 1 174 ? -9.663 -13.412 14.821 1.00 97.38 174 PRO A O 1
ATOM 1342 N N . THR A 1 175 ? -11.833 -12.848 15.029 1.00 97.94 175 THR A N 1
ATOM 1343 C CA . THR A 1 175 ? -11.728 -12.062 16.253 1.00 97.94 175 THR A CA 1
ATOM 1344 C C . THR A 1 175 ? -12.666 -12.654 17.286 1.00 97.94 175 THR A C 1
ATOM 1346 O O . THR A 1 175 ? -13.888 -12.594 17.124 1.00 97.94 175 THR A O 1
ATOM 1349 N N . PHE A 1 176 ? -12.098 -13.213 18.350 1.00 98.44 176 PHE A N 1
ATOM 1350 C CA . PHE A 1 176 ? -12.862 -13.502 19.556 1.00 98.44 176 PHE A CA 1
ATOM 1351 C C . PHE A 1 176 ? -12.948 -12.227 20.385 1.00 98.44 176 PHE A C 1
ATOM 1353 O O . PHE A 1 176 ? -11.934 -11.569 20.593 1.00 98.44 176 PHE A O 1
ATOM 1360 N N . ASN A 1 177 ? -14.149 -11.873 20.825 1.00 98.25 177 ASN A N 1
ATOM 1361 C CA . ASN A 1 177 ? -14.420 -10.693 21.629 1.00 98.25 177 ASN A CA 1
ATOM 1362 C C . ASN A 1 177 ? -15.151 -11.109 22.906 1.00 98.25 177 ASN A C 1
ATOM 1364 O O . ASN A 1 177 ? -16.208 -11.740 22.834 1.00 98.25 177 ASN A O 1
ATOM 1368 N N . ILE A 1 178 ? -14.585 -10.759 24.053 1.00 98.69 178 ILE A N 1
ATOM 1369 C CA . ILE A 1 178 ? -15.108 -11.075 25.381 1.00 98.69 178 ILE A CA 1
ATOM 1370 C C . ILE A 1 178 ? -15.335 -9.747 26.089 1.00 98.69 178 ILE A C 1
ATOM 1372 O O . ILE A 1 178 ? -14.385 -8.992 26.282 1.00 98.69 178 ILE A O 1
ATOM 1376 N N . THR A 1 179 ? -16.574 -9.449 26.465 1.00 98.50 179 THR A N 1
ATOM 1377 C CA . THR A 1 179 ? -16.915 -8.219 27.183 1.00 98.50 179 THR A CA 1
ATOM 1378 C C . THR A 1 179 ? -17.694 -8.528 28.447 1.00 98.50 179 THR A C 1
ATOM 1380 O O . THR A 1 179 ? -18.537 -9.425 28.461 1.00 98.50 179 THR A O 1
ATOM 1383 N N . ASP A 1 180 ? -17.427 -7.765 29.495 1.00 98.19 180 ASP A N 1
ATOM 1384 C CA . ASP A 1 180 ? -18.193 -7.787 30.736 1.00 98.19 180 ASP A CA 1
ATOM 1385 C C . ASP A 1 180 ? -18.422 -6.342 31.169 1.00 98.19 180 ASP A C 1
ATOM 1387 O O . ASP A 1 180 ? -17.461 -5.582 31.284 1.00 98.19 180 ASP A O 1
ATOM 1391 N N . ASP A 1 181 ? -19.684 -5.962 31.342 1.00 98.19 181 ASP A N 1
ATOM 1392 C CA . ASP A 1 181 ? -20.107 -4.611 31.690 1.00 98.19 181 ASP A CA 1
ATOM 1393 C C . ASP A 1 181 ? -21.004 -4.671 32.935 1.00 98.19 181 ASP A C 1
ATOM 1395 O O . ASP A 1 181 ? -22.160 -5.109 32.879 1.00 98.19 181 ASP A O 1
ATOM 1399 N N . PHE A 1 182 ? -20.492 -4.183 34.063 1.00 98.50 182 PHE A N 1
ATOM 1400 C CA . PHE A 1 182 ? -21.221 -4.101 35.322 1.00 98.50 182 PHE A CA 1
ATOM 1401 C C . PHE A 1 182 ? -21.705 -2.672 35.562 1.00 98.50 182 PHE A C 1
ATOM 1403 O O . PHE A 1 182 ? -20.960 -1.710 35.382 1.00 98.50 182 PHE A O 1
ATOM 1410 N N . THR A 1 183 ? -22.953 -2.513 35.999 1.00 98.50 183 THR A N 1
ATOM 1411 C CA . THR A 1 183 ? -23.537 -1.222 36.390 1.00 98.50 183 THR A CA 1
ATOM 1412 C C . THR A 1 183 ? -24.068 -1.304 37.814 1.00 98.50 183 THR A C 1
ATOM 1414 O O . THR A 1 183 ? -24.808 -2.226 38.153 1.00 98.50 183 THR A O 1
ATOM 1417 N N . TRP A 1 184 ? -23.731 -0.308 38.632 1.00 98.44 184 TRP A N 1
ATOM 1418 C CA . TRP A 1 184 ? -24.155 -0.166 40.017 1.00 98.44 184 TRP A CA 1
ATOM 1419 C C . TRP A 1 184 ? -24.748 1.216 40.275 1.00 98.44 184 TRP A C 1
ATOM 1421 O O . TRP A 1 184 ? -24.062 2.239 40.224 1.00 98.44 184 TRP A O 1
ATOM 1431 N N . LEU A 1 185 ? -26.029 1.235 40.627 1.00 98.31 185 LEU A N 1
ATOM 1432 C CA . LEU A 1 185 ? -26.717 2.425 41.101 1.00 98.31 185 LEU A CA 1
ATOM 1433 C C . LEU A 1 185 ? -26.567 2.518 42.623 1.00 98.31 185 LEU A C 1
ATOM 1435 O O . LEU A 1 185 ? -27.114 1.709 43.380 1.00 98.31 185 LEU A O 1
ATOM 1439 N N . LYS A 1 186 ? -25.820 3.516 43.096 1.00 97.62 186 LYS A N 1
ATOM 1440 C CA . LYS A 1 186 ? -25.575 3.730 44.527 1.00 97.62 186 LYS A CA 1
ATOM 1441 C C . LYS A 1 186 ? -25.859 5.178 44.900 1.00 97.62 186 LYS A C 1
ATOM 1443 O O . LYS A 1 186 ? -25.039 6.063 44.680 1.00 97.62 186 LYS A O 1
ATOM 1448 N N . GLY A 1 187 ? -27.021 5.426 45.501 1.00 96.94 187 GLY A N 1
ATOM 1449 C CA . GLY A 1 187 ? -27.434 6.782 45.864 1.00 96.94 187 GLY A CA 1
ATOM 1450 C C . GLY A 1 187 ? -27.550 7.673 44.625 1.00 96.94 187 GLY A C 1
ATOM 1451 O O . GLY A 1 187 ? -28.338 7.386 43.729 1.00 96.94 187 GLY A O 1
ATOM 1452 N N . ASN A 1 188 ? -26.758 8.743 44.571 1.00 97.69 188 ASN A N 1
ATOM 1453 C CA . ASN A 1 188 ? -26.675 9.657 43.429 1.00 97.69 188 ASN A CA 1
ATOM 1454 C C . ASN A 1 188 ? -25.569 9.299 42.417 1.00 97.69 188 ASN A C 1
ATOM 1456 O O . ASN A 1 188 ? -25.262 10.124 41.555 1.00 97.69 188 ASN A O 1
ATOM 1460 N N . HIS A 1 189 ? -24.993 8.101 42.511 1.00 98.44 189 HIS A N 1
ATOM 1461 C CA . HIS A 1 189 ? -23.972 7.590 41.599 1.00 98.44 189 HIS A CA 1
ATOM 1462 C C . HIS A 1 189 ? -24.533 6.510 40.672 1.00 98.44 189 HIS A C 1
ATOM 1464 O O . HIS A 1 189 ? -25.323 5.656 41.091 1.00 98.44 189 HIS A O 1
ATOM 1470 N N . ASN A 1 190 ? -24.071 6.530 39.426 1.00 98.38 190 ASN A N 1
ATOM 1471 C CA . ASN A 1 190 ? -24.268 5.473 38.444 1.00 98.38 190 ASN A CA 1
ATOM 1472 C C . ASN A 1 190 ? -22.885 5.026 37.973 1.00 98.38 190 ASN A C 1
ATOM 1474 O O . ASN A 1 190 ? -22.314 5.600 37.042 1.00 98.38 190 ASN A O 1
ATOM 1478 N N . ILE A 1 191 ? -22.347 4.034 38.678 1.00 98.69 191 ILE A N 1
ATOM 1479 C CA . ILE A 1 191 ? -20.995 3.525 38.486 1.00 98.69 191 ILE A CA 1
ATOM 1480 C C . ILE A 1 191 ? -21.056 2.392 37.471 1.00 98.69 191 ILE A C 1
ATOM 1482 O O . ILE A 1 191 ? -21.852 1.468 37.618 1.00 98.69 191 ILE A O 1
ATOM 1486 N N . GLN A 1 192 ? -20.192 2.435 36.467 1.00 98.44 192 GLN A N 1
ATOM 1487 C CA . GLN A 1 192 ? -20.022 1.370 35.492 1.00 98.44 192 GLN A CA 1
ATOM 1488 C C . GLN A 1 192 ? -18.559 0.977 35.407 1.00 98.44 192 GLN A C 1
ATOM 1490 O O . GLN A 1 192 ? -17.689 1.839 35.354 1.00 98.44 192 GLN A O 1
ATOM 1495 N N . PHE A 1 193 ? -18.279 -0.313 35.361 1.00 98.56 193 PHE A N 1
ATOM 1496 C CA . PHE A 1 193 ? -16.934 -0.819 35.134 1.00 98.56 193 PHE A CA 1
ATOM 1497 C C . PHE A 1 193 ? -17.002 -2.113 34.345 1.00 98.56 193 PHE A C 1
ATOM 1499 O O . PHE A 1 193 ? -18.018 -2.805 34.365 1.00 98.56 193 PHE A O 1
ATOM 1506 N N . GLY A 1 194 ? -15.927 -2.422 33.636 1.00 98.38 194 GLY A N 1
ATOM 1507 C CA . GLY A 1 194 ? -15.942 -3.561 32.743 1.00 98.38 194 GLY A CA 1
ATOM 1508 C C . GLY A 1 194 ? -14.630 -3.803 32.028 1.00 98.38 194 GLY A C 1
ATOM 1509 O O . GLY A 1 194 ? -13.652 -3.064 32.190 1.00 98.38 194 GLY A O 1
ATOM 1510 N N . THR A 1 195 ? -14.630 -4.851 31.214 1.00 98.50 195 THR A N 1
ATOM 1511 C CA . THR A 1 195 ? -13.501 -5.238 30.374 1.00 98.50 195 THR A CA 1
ATOM 1512 C C . THR A 1 195 ? -13.943 -5.553 28.953 1.00 98.50 195 THR A C 1
ATOM 1514 O O . THR A 1 195 ? -15.092 -5.913 28.698 1.00 98.50 195 THR A O 1
ATOM 1517 N N . ASN A 1 196 ? -13.012 -5.415 28.016 1.00 98.25 196 ASN A N 1
ATOM 1518 C CA . ASN A 1 196 ? -13.172 -5.872 26.650 1.00 98.25 196 ASN A CA 1
ATOM 1519 C C . ASN A 1 196 ? -11.848 -6.482 26.173 1.00 98.25 196 ASN A C 1
ATOM 1521 O O . ASN A 1 196 ? -10.835 -5.790 26.093 1.00 98.25 196 ASN A O 1
ATOM 1525 N N . ILE A 1 197 ? -11.866 -7.780 25.887 1.00 98.62 197 ILE A N 1
ATOM 1526 C CA . ILE A 1 197 ? -10.711 -8.552 25.436 1.00 98.62 197 ILE A CA 1
ATOM 1527 C C . ILE A 1 197 ? -10.964 -9.000 24.002 1.00 98.62 197 ILE A C 1
ATOM 1529 O O . ILE A 1 197 ? -11.948 -9.693 23.732 1.00 98.62 197 ILE A O 1
ATOM 1533 N N . ARG A 1 198 ? -10.052 -8.654 23.092 1.00 98.12 198 ARG A N 1
ATOM 1534 C CA . ARG A 1 198 ? -10.090 -9.087 21.692 1.00 98.12 198 ARG A CA 1
ATOM 1535 C C . ARG A 1 198 ? -8.871 -9.934 21.369 1.00 98.12 198 ARG A C 1
ATOM 1537 O O . ARG A 1 198 ? -7.742 -9.478 21.497 1.00 98.12 198 ARG A O 1
ATOM 1544 N N . LEU A 1 199 ? -9.106 -11.160 20.910 1.00 98.19 199 LEU A N 1
ATOM 1545 C CA . LEU A 1 199 ? -8.073 -12.052 20.384 1.00 98.19 199 LEU A CA 1
ATOM 1546 C C . LEU A 1 199 ? -8.208 -12.067 18.867 1.00 98.19 199 LEU A C 1
ATOM 1548 O O . LEU A 1 199 ? -9.185 -12.602 18.335 1.00 98.19 199 LEU A O 1
ATOM 1552 N N . ILE A 1 200 ? -7.264 -11.438 18.177 1.00 97.88 200 ILE A N 1
ATOM 1553 C CA . ILE A 1 200 ? -7.346 -11.176 16.744 1.00 97.88 200 ILE A CA 1
ATOM 1554 C C . ILE A 1 200 ? -6.316 -12.050 16.036 1.00 97.88 200 ILE A C 1
ATOM 1556 O O . ILE A 1 200 ? -5.133 -12.071 16.389 1.00 97.88 200 ILE A O 1
ATOM 1560 N N . ARG A 1 201 ? -6.763 -12.779 15.014 1.00 97.44 201 ARG A N 1
ATOM 1561 C CA . ARG A 1 201 ? -5.884 -13.436 14.044 1.00 97.44 201 ARG A CA 1
ATOM 1562 C C . ARG A 1 201 ? -6.156 -12.887 12.658 1.00 97.44 201 ARG A C 1
ATOM 1564 O O . ARG A 1 201 ? -7.260 -12.439 12.353 1.00 97.44 201 ARG A O 1
ATOM 1571 N N . ASN A 1 202 ? -5.148 -12.945 11.809 1.00 97.19 202 ASN A N 1
ATOM 1572 C CA . ASN A 1 202 ? -5.205 -12.469 10.445 1.00 97.19 202 ASN A CA 1
ATOM 1573 C C . ASN A 1 202 ? -4.369 -13.388 9.560 1.00 97.19 202 ASN A C 1
ATOM 1575 O O . ASN A 1 202 ? -3.161 -13.218 9.415 1.00 97.19 202 ASN A O 1
ATOM 1579 N N . LYS A 1 203 ? -5.044 -14.386 8.990 1.00 97.06 203 LYS A N 1
ATOM 1580 C CA . LYS A 1 203 ? -4.451 -15.370 8.094 1.00 97.06 203 LYS A CA 1
ATOM 1581 C C . LYS A 1 203 ? -4.605 -14.925 6.650 1.00 97.06 203 LYS A C 1
ATOM 1583 O O . LYS A 1 203 ? -5.726 -14.658 6.208 1.00 97.06 203 LYS A O 1
ATOM 1588 N N . LEU A 1 204 ? -3.500 -14.886 5.916 1.00 95.69 204 LEU A N 1
ATOM 1589 C CA . LEU A 1 204 ? -3.452 -14.525 4.506 1.00 95.69 204 LEU A CA 1
ATOM 1590 C C . LEU A 1 204 ? -2.854 -15.658 3.678 1.00 95.69 204 LEU A C 1
ATOM 1592 O O . LEU A 1 204 ? -1.916 -16.332 4.095 1.00 95.69 204 LEU A O 1
ATOM 1596 N N . THR A 1 205 ? -3.386 -15.832 2.475 1.00 96.25 205 THR A N 1
ATOM 1597 C CA . THR A 1 205 ? -2.784 -16.633 1.407 1.00 96.25 205 THR A CA 1
ATOM 1598 C C . THR A 1 205 ? -2.734 -15.765 0.162 1.00 96.25 205 THR A C 1
ATOM 1600 O O . THR A 1 205 ? -3.782 -15.308 -0.302 1.00 96.25 205 THR A O 1
ATOM 1603 N N . ASN A 1 206 ? -1.538 -15.501 -0.360 1.00 94.12 206 ASN A N 1
ATOM 1604 C CA . ASN A 1 206 ? -1.335 -14.509 -1.410 1.00 94.12 206 ASN A CA 1
ATOM 1605 C C . ASN A 1 206 ? -0.509 -15.072 -2.574 1.00 94.12 206 ASN A C 1
ATOM 1607 O O . ASN A 1 206 ? 0.637 -15.477 -2.394 1.00 94.12 206 ASN A O 1
ATOM 1611 N N . PHE A 1 207 ? -1.082 -15.060 -3.781 1.00 95.12 207 PHE A N 1
ATOM 1612 C CA . PHE A 1 207 ? -0.397 -15.465 -5.012 1.00 95.12 207 PHE A CA 1
ATOM 1613 C C . PHE A 1 207 ? 0.212 -14.285 -5.793 1.00 95.12 207 PHE A C 1
ATOM 1615 O O . PHE A 1 207 ? 0.724 -14.487 -6.893 1.00 95.12 207 PHE A O 1
ATOM 1622 N N . ALA A 1 208 ? 0.168 -13.052 -5.271 1.00 89.19 208 ALA A N 1
ATOM 1623 C CA . ALA A 1 208 ? 0.671 -11.867 -5.976 1.00 89.19 208 ALA A CA 1
ATOM 1624 C C . ALA A 1 208 ? 2.141 -12.006 -6.417 1.00 89.19 208 ALA A C 1
ATOM 1626 O O . ALA A 1 208 ? 2.466 -11.657 -7.548 1.00 89.19 208 ALA A O 1
ATOM 1627 N N . GLN A 1 209 ? 2.996 -12.573 -5.560 1.00 88.50 209 GLN A N 1
ATOM 1628 C CA . GLN A 1 209 ? 4.418 -12.836 -5.832 1.00 88.50 209 GLN A CA 1
ATOM 1629 C C . GLN A 1 209 ? 4.699 -14.324 -6.103 1.00 88.50 209 GLN A C 1
ATOM 1631 O O . GLN A 1 209 ? 5.815 -14.798 -5.922 1.00 88.50 209 GLN A O 1
ATOM 1636 N N . ALA A 1 210 ? 3.688 -15.100 -6.501 1.00 93.94 210 ALA A N 1
ATOM 1637 C CA . ALA A 1 210 ? 3.867 -16.527 -6.770 1.00 93.94 210 ALA A CA 1
ATOM 1638 C C . ALA A 1 210 ? 4.427 -16.807 -8.172 1.00 93.94 210 ALA A C 1
ATOM 1640 O O . ALA A 1 210 ? 5.084 -17.822 -8.373 1.00 93.94 210 ALA A O 1
ATOM 1641 N N . PHE A 1 211 ? 4.177 -15.923 -9.140 1.00 93.94 211 PHE A N 1
ATOM 1642 C CA . PHE A 1 211 ? 4.482 -16.154 -10.553 1.00 93.94 211 PHE A CA 1
ATOM 1643 C C . PHE A 1 211 ? 5.478 -15.136 -11.084 1.00 93.94 211 PHE A C 1
ATOM 1645 O O . PHE A 1 211 ? 5.428 -13.972 -10.696 1.00 93.94 211 PHE A O 1
ATOM 1652 N N . ASP A 1 212 ? 6.334 -15.564 -12.004 1.00 94.81 212 ASP A N 1
ATOM 1653 C CA . ASP A 1 212 ? 7.284 -14.690 -12.689 1.00 94.81 212 ASP A CA 1
ATOM 1654 C C . ASP A 1 212 ? 6.588 -13.842 -13.773 1.00 94.81 212 ASP A C 1
ATOM 1656 O O . ASP A 1 212 ? 5.460 -14.125 -14.200 1.00 94.81 212 ASP A O 1
ATOM 1660 N N . ASN A 1 213 ? 7.263 -12.793 -14.243 1.00 95.00 213 ASN A N 1
ATOM 1661 C CA . ASN A 1 213 ? 6.706 -11.876 -15.233 1.00 95.00 213 ASN A CA 1
ATOM 1662 C C . ASN A 1 213 ? 7.730 -11.427 -16.281 1.00 95.00 213 ASN A C 1
ATOM 1664 O O . ASN A 1 213 ? 8.921 -11.310 -16.004 1.00 95.00 213 ASN A O 1
ATOM 1668 N N . GLY A 1 214 ? 7.245 -11.148 -17.492 1.00 96.06 214 GLY A N 1
ATOM 1669 C CA . GLY A 1 214 ? 8.023 -10.715 -18.648 1.00 96.06 214 GLY A CA 1
ATOM 1670 C C . GLY A 1 214 ? 7.234 -9.760 -19.545 1.00 96.06 214 GLY A C 1
ATOM 1671 O O . GLY A 1 214 ? 6.009 -9.820 -19.623 1.00 96.06 214 GLY A O 1
ATOM 1672 N N . SER A 1 215 ? 7.922 -8.846 -20.222 1.00 96.75 215 SER A N 1
ATOM 1673 C CA . SER A 1 215 ? 7.279 -7.877 -21.107 1.00 96.75 215 SER A CA 1
ATOM 1674 C C . SER A 1 215 ? 8.188 -7.449 -22.255 1.00 96.75 215 SER A C 1
ATOM 1676 O O . SER A 1 215 ? 9.383 -7.196 -22.069 1.00 96.75 215 SER A O 1
ATOM 1678 N N . MET A 1 216 ? 7.594 -7.312 -23.441 1.00 97.50 216 MET A N 1
ATOM 1679 C CA . MET A 1 216 ? 8.168 -6.550 -24.550 1.00 97.50 216 MET A CA 1
ATOM 1680 C C . MET A 1 216 ? 7.887 -5.074 -24.287 1.00 97.50 216 MET A C 1
ATOM 1682 O O . MET A 1 216 ? 6.868 -4.523 -24.703 1.00 97.50 216 MET A O 1
ATOM 1686 N N . ASN A 1 217 ? 8.777 -4.445 -23.531 1.00 97.12 217 ASN A N 1
ATOM 1687 C CA . ASN A 1 217 ? 8.613 -3.093 -23.031 1.00 97.12 217 ASN A CA 1
ATOM 1688 C C . ASN A 1 217 ? 9.596 -2.140 -23.716 1.00 97.12 217 ASN A C 1
ATOM 1690 O O . ASN A 1 217 ? 10.784 -2.116 -23.388 1.00 97.12 217 ASN A O 1
ATOM 1694 N N . PHE A 1 218 ? 9.096 -1.304 -24.625 1.00 96.38 218 PHE A N 1
ATOM 1695 C CA . PHE A 1 218 ? 9.934 -0.334 -25.332 1.00 96.38 218 PHE A CA 1
ATOM 1696 C C . PHE A 1 218 ? 10.657 0.639 -24.381 1.00 96.38 218 PHE A C 1
ATOM 1698 O O . PHE A 1 218 ? 11.785 1.037 -24.649 1.00 96.38 218 PHE A O 1
ATOM 1705 N N . GLY A 1 219 ? 10.043 0.986 -23.242 1.00 95.62 219 GLY A N 1
ATOM 1706 C CA . GLY A 1 219 ? 10.597 1.923 -22.261 1.00 95.62 219 GLY A CA 1
ATOM 1707 C C . GLY A 1 219 ? 11.792 1.381 -21.473 1.00 95.62 219 GLY A C 1
ATOM 1708 O O . GLY A 1 219 ? 12.431 2.144 -20.758 1.00 95.62 219 GLY A O 1
ATOM 1709 N N . PHE A 1 220 ? 12.097 0.084 -21.596 1.00 94.88 220 PHE A N 1
ATOM 1710 C CA . PHE A 1 220 ? 13.303 -0.531 -21.030 1.00 94.88 220 PHE A CA 1
ATOM 1711 C C . PHE A 1 220 ? 14.513 -0.458 -21.970 1.00 94.88 220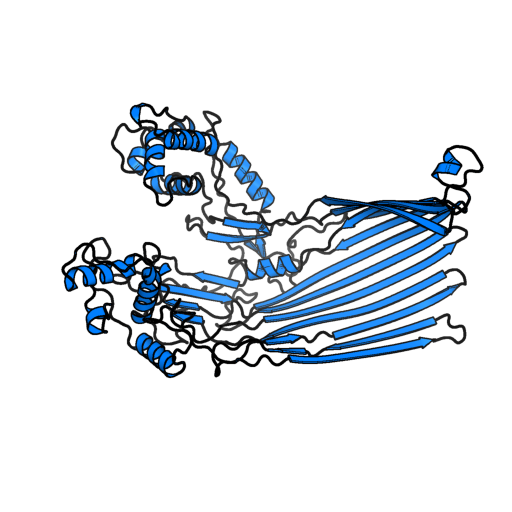 PHE A C 1
ATOM 1713 O O . PHE A 1 220 ? 15.597 -0.899 -21.596 1.00 94.88 220 PHE A O 1
ATOM 1720 N N . TYR A 1 221 ? 14.353 0.118 -23.163 1.00 94.19 221 TYR A N 1
ATOM 1721 C CA . TYR A 1 221 ? 15.464 0.477 -24.037 1.00 94.19 221 TYR A CA 1
ATOM 1722 C C . TYR A 1 221 ? 15.922 1.924 -23.813 1.00 94.19 221 TYR A C 1
ATOM 1724 O O . TYR A 1 221 ? 15.171 2.765 -23.310 1.00 94.19 221 TYR A O 1
ATOM 1732 N N . ALA A 1 222 ? 17.152 2.215 -24.251 1.00 89.94 222 ALA A N 1
ATOM 1733 C CA . ALA A 1 222 ? 17.803 3.515 -24.097 1.00 89.94 222 ALA A CA 1
ATOM 1734 C C . ALA A 1 222 ? 16.919 4.702 -24.518 1.00 89.94 222 ALA A C 1
ATOM 1736 O O . ALA A 1 222 ? 16.163 4.633 -25.493 1.00 89.94 222 ALA A O 1
ATOM 1737 N N . ALA A 1 223 ? 17.049 5.807 -23.775 1.00 87.38 223 ALA A N 1
ATOM 1738 C CA . ALA A 1 223 ? 16.237 7.015 -23.934 1.00 87.38 223 ALA A CA 1
ATOM 1739 C C . ALA A 1 223 ? 14.721 6.736 -23.870 1.00 87.38 223 ALA A C 1
ATOM 1741 O O . ALA A 1 223 ? 13.953 7.264 -24.673 1.00 87.38 223 ALA A O 1
ATOM 1742 N N . SER A 1 224 ? 14.294 5.866 -22.945 1.00 89.44 224 SER A N 1
ATOM 1743 C CA . SER A 1 224 ? 12.886 5.483 -22.749 1.00 89.44 224 SER A CA 1
ATOM 1744 C C . SER A 1 224 ? 12.222 4.969 -24.035 1.00 89.44 224 SER A C 1
ATOM 1746 O O . SER A 1 224 ? 11.077 5.302 -24.343 1.00 89.44 224 SER A O 1
ATOM 1748 N N . GLY A 1 225 ? 12.966 4.172 -24.809 1.00 90.88 225 GLY A N 1
ATOM 1749 C CA . GLY A 1 225 ? 12.546 3.634 -26.104 1.00 90.88 225 GLY A CA 1
ATOM 1750 C C . GLY A 1 225 ? 12.848 4.524 -27.308 1.00 90.88 225 GLY A C 1
ATOM 1751 O O . GLY A 1 225 ? 12.467 4.176 -28.426 1.00 90.88 225 GLY A O 1
ATOM 1752 N N . GLY A 1 226 ? 13.524 5.664 -27.136 1.00 90.38 226 GLY A N 1
ATOM 1753 C CA . GLY A 1 226 ? 13.972 6.500 -28.254 1.00 90.38 226 GLY A CA 1
ATOM 1754 C C . GLY A 1 226 ? 14.857 5.733 -29.244 1.00 90.38 226 GLY A C 1
ATOM 1755 O O . GLY A 1 226 ? 14.715 5.902 -30.453 1.00 90.38 226 GLY A O 1
ATOM 1756 N N . SER A 1 227 ? 15.680 4.802 -28.749 1.00 91.19 227 SER A N 1
ATOM 1757 C CA . SER A 1 227 ? 16.516 3.937 -29.592 1.00 91.19 227 SER A CA 1
ATOM 1758 C C . SER A 1 227 ? 15.726 3.015 -30.528 1.00 91.19 227 SER A C 1
ATOM 1760 O O . SER A 1 227 ? 16.251 2.624 -31.565 1.00 91.19 227 SER A O 1
ATOM 1762 N N . VAL A 1 228 ? 14.465 2.703 -30.208 1.00 93.69 228 VAL A N 1
ATOM 1763 C CA . VAL A 1 228 ? 13.571 1.909 -31.070 1.00 93.69 228 VAL A CA 1
ATOM 1764 C C . VAL A 1 228 ? 13.079 2.723 -32.270 1.00 93.69 228 VAL A C 1
ATOM 1766 O O . VAL A 1 228 ? 12.836 2.170 -33.338 1.00 93.69 228 VAL A O 1
ATOM 1769 N N . LEU A 1 229 ? 12.971 4.049 -32.133 1.00 93.69 229 LEU A N 1
ATOM 1770 C CA . LEU A 1 229 ? 12.550 4.937 -33.222 1.00 93.69 229 LEU A CA 1
ATOM 1771 C C . LEU A 1 229 ? 13.679 5.270 -34.190 1.00 93.69 229 LEU A C 1
ATOM 1773 O O . LEU A 1 229 ? 13.403 5.545 -35.354 1.00 93.69 229 LEU A O 1
ATOM 1777 N N . THR A 1 230 ? 14.928 5.295 -33.718 1.00 92.56 230 THR A N 1
ATOM 1778 C CA . THR A 1 230 ? 16.105 5.632 -34.532 1.00 92.56 230 THR A CA 1
ATOM 1779 C C . THR A 1 230 ? 16.131 4.893 -35.873 1.00 92.56 230 THR A C 1
ATOM 1781 O O . THR A 1 230 ? 16.100 5.582 -36.895 1.00 92.56 230 THR A O 1
ATOM 1784 N N . PRO A 1 231 ? 16.091 3.547 -35.917 1.00 93.88 231 PRO A N 1
ATOM 1785 C CA . PRO A 1 231 ? 16.134 2.826 -37.188 1.00 93.88 231 PRO A CA 1
ATOM 1786 C C . PRO A 1 231 ? 14.912 3.101 -38.078 1.00 93.88 231 PRO A C 1
ATOM 1788 O O . PRO A 1 231 ? 15.037 3.190 -39.297 1.00 93.88 231 PRO A O 1
ATOM 1791 N N . VAL A 1 232 ? 13.725 3.301 -37.491 1.00 94.62 232 VAL A N 1
ATOM 1792 C CA . VAL A 1 232 ? 12.508 3.646 -38.249 1.00 94.62 232 VAL A CA 1
ATOM 1793 C C . VAL A 1 232 ? 12.642 5.028 -38.888 1.00 94.62 232 VAL A C 1
ATOM 1795 O O . VAL A 1 232 ? 12.306 5.210 -40.054 1.00 94.62 232 VAL A O 1
ATOM 1798 N N . ASN A 1 233 ? 13.157 6.009 -38.147 1.00 94.12 233 ASN A N 1
ATOM 1799 C CA . ASN A 1 233 ? 13.391 7.355 -38.660 1.00 94.12 233 ASN A CA 1
ATOM 1800 C C . ASN A 1 233 ? 14.448 7.360 -39.768 1.00 94.12 233 ASN A C 1
ATOM 1802 O O . ASN A 1 233 ? 14.277 8.059 -40.760 1.00 94.12 233 ASN A O 1
ATOM 1806 N N . GLU A 1 234 ? 15.525 6.587 -39.623 1.00 92.62 234 GLU A N 1
ATOM 1807 C CA . GLU A 1 234 ? 16.527 6.411 -40.681 1.00 92.62 234 GLU A CA 1
ATOM 1808 C C . GLU A 1 234 ? 15.901 5.810 -41.942 1.00 92.62 234 GLU A C 1
ATOM 1810 O O . GLU A 1 234 ? 16.001 6.411 -43.010 1.00 92.62 234 GLU A O 1
ATOM 1815 N N . PHE A 1 235 ? 15.148 4.715 -41.807 1.00 93.50 235 PHE A N 1
ATOM 1816 C CA . PHE A 1 235 ? 14.417 4.107 -42.920 1.00 93.50 235 PHE A CA 1
ATOM 1817 C C . PHE A 1 235 ? 13.479 5.098 -43.618 1.00 93.50 235 PHE A C 1
ATOM 1819 O O . PHE A 1 235 ? 13.447 5.158 -44.849 1.00 93.50 235 PHE A O 1
ATOM 1826 N N . LEU A 1 236 ? 12.729 5.899 -42.852 1.00 93.25 236 LEU A N 1
ATOM 1827 C CA . LEU A 1 236 ? 11.836 6.914 -43.405 1.00 93.25 236 LEU A CA 1
ATOM 1828 C C . LEU A 1 236 ? 12.609 7.966 -44.204 1.00 93.25 236 LEU A C 1
ATOM 1830 O O . LEU A 1 236 ? 12.231 8.229 -45.341 1.00 93.25 236 LEU A O 1
ATOM 1834 N N . ARG A 1 237 ? 13.699 8.521 -43.659 1.00 93.38 237 ARG A N 1
ATOM 1835 C CA . ARG A 1 237 ? 14.527 9.522 -44.357 1.00 93.38 237 ARG A CA 1
ATOM 1836 C C . ARG A 1 237 ? 15.095 8.981 -45.661 1.00 93.38 237 ARG A C 1
ATOM 1838 O O . ARG A 1 237 ? 15.009 9.656 -46.684 1.00 93.38 237 ARG A O 1
ATOM 1845 N N . THR A 1 238 ? 15.635 7.763 -45.633 1.00 90.12 238 THR A N 1
ATOM 1846 C CA . THR A 1 238 ? 16.219 7.121 -46.816 1.00 90.12 238 THR A CA 1
ATOM 1847 C C . THR A 1 238 ? 15.155 6.829 -47.870 1.00 90.12 238 THR A C 1
ATOM 1849 O O . THR A 1 238 ? 15.362 7.113 -49.045 1.00 90.12 238 THR A O 1
ATOM 1852 N N . THR A 1 239 ? 13.995 6.315 -47.459 1.00 89.56 239 THR A N 1
ATOM 1853 C CA . THR A 1 239 ? 12.928 5.918 -48.390 1.00 89.56 239 THR A CA 1
ATOM 1854 C C . THR A 1 239 ? 12.189 7.122 -48.979 1.00 89.56 239 THR A C 1
ATOM 1856 O O . THR A 1 239 ? 11.762 7.070 -50.129 1.00 89.56 239 THR A O 1
ATOM 1859 N N . THR A 1 240 ? 12.025 8.215 -48.223 1.00 89.62 240 THR A N 1
ATOM 1860 C CA . THR A 1 240 ? 11.344 9.425 -48.719 1.00 89.62 240 THR A CA 1
ATOM 1861 C C . THR A 1 240 ? 12.288 10.458 -49.331 1.00 89.62 240 THR A C 1
ATOM 1863 O O . THR A 1 240 ? 11.803 11.422 -49.915 1.00 89.62 240 THR A O 1
ATOM 1866 N N . GLY A 1 241 ? 13.607 10.309 -49.166 1.00 91.88 241 GLY A N 1
ATOM 1867 C CA . GLY A 1 241 ? 14.606 11.296 -49.597 1.00 91.88 241 GLY A CA 1
ATOM 1868 C C . GLY A 1 241 ? 14.561 12.624 -48.826 1.00 91.88 241 GLY A C 1
ATOM 1869 O O . GLY A 1 241 ? 15.119 13.617 -49.282 1.00 91.88 241 GLY A O 1
ATOM 1870 N N . ASP A 1 242 ? 13.889 12.662 -47.673 1.00 91.62 242 ASP A N 1
ATOM 1871 C CA . ASP A 1 242 ? 13.674 13.871 -46.868 1.00 91.62 242 ASP A CA 1
ATOM 1872 C C . ASP A 1 242 ? 14.424 13.727 -45.534 1.00 91.62 242 ASP A C 1
ATOM 1874 O O . ASP A 1 242 ? 14.011 12.917 -44.698 1.00 91.62 242 ASP A O 1
ATOM 1878 N N . PRO A 1 243 ? 15.509 14.489 -45.295 1.00 90.56 243 PRO A N 1
ATOM 1879 C CA . PRO A 1 243 ? 16.327 14.354 -44.087 1.00 90.56 243 PRO A CA 1
ATOM 1880 C C . PRO A 1 243 ? 15.581 14.750 -42.804 1.00 90.56 243 PRO A C 1
ATOM 1882 O O . PRO A 1 243 ? 15.953 14.316 -41.711 1.00 90.56 243 PRO A O 1
ATOM 1885 N N . ASN A 1 244 ? 14.504 15.531 -42.921 1.00 91.12 244 ASN A N 1
ATOM 1886 C CA . ASN A 1 244 ? 13.692 15.972 -41.791 1.00 91.12 244 ASN A CA 1
ATOM 1887 C C . ASN A 1 244 ? 12.531 15.017 -41.495 1.00 91.12 244 ASN A C 1
ATOM 1889 O O . ASN A 1 244 ? 11.822 15.203 -40.502 1.00 91.12 244 ASN A O 1
ATOM 1893 N N . ARG A 1 245 ? 12.334 13.979 -42.317 1.00 91.56 245 ARG A N 1
ATOM 1894 C CA . ARG A 1 245 ? 11.272 13.002 -42.098 1.00 91.56 245 ARG A CA 1
ATOM 1895 C C . ARG A 1 245 ? 11.530 12.202 -40.823 1.00 91.56 245 ARG A C 1
ATOM 1897 O O . ARG A 1 245 ? 12.595 11.622 -40.630 1.00 91.56 245 ARG A O 1
ATOM 1904 N N . SER A 1 246 ? 10.521 12.129 -39.967 1.00 93.12 246 SER A N 1
ATOM 1905 C CA . SER A 1 246 ? 10.541 11.327 -38.747 1.00 93.12 246 SER A CA 1
ATOM 1906 C C . SER A 1 246 ? 9.135 10.855 -38.378 1.00 93.12 246 SER A C 1
ATOM 1908 O O . SER A 1 246 ? 8.131 11.311 -38.936 1.00 93.12 246 SER A O 1
ATOM 1910 N N . VAL A 1 247 ? 9.062 9.908 -37.447 1.00 92.94 247 VAL A N 1
ATOM 1911 C CA . VAL A 1 247 ? 7.825 9.511 -36.780 1.00 92.94 247 VAL A CA 1
ATOM 1912 C C . VAL A 1 247 ? 7.271 10.727 -36.037 1.00 92.94 247 VAL A C 1
ATOM 1914 O O . VAL A 1 247 ? 7.943 11.309 -35.186 1.00 92.94 247 VAL A O 1
ATOM 1917 N N . GLY A 1 248 ? 6.039 11.116 -36.367 1.00 90.88 248 GLY A N 1
ATOM 1918 C CA . GLY A 1 248 ? 5.362 12.231 -35.709 1.00 90.88 248 GLY A CA 1
ATOM 1919 C C . GLY A 1 248 ? 5.114 11.952 -34.225 1.00 90.88 248 GLY A C 1
ATOM 1920 O O . GLY A 1 248 ? 4.876 10.810 -33.831 1.00 90.88 248 GLY A O 1
ATOM 1921 N N . SER A 1 249 ? 5.104 13.005 -33.404 1.00 90.00 249 SER A N 1
ATOM 1922 C CA . SER A 1 249 ? 4.973 12.908 -31.941 1.00 90.00 249 SER A CA 1
ATOM 1923 C C . SER A 1 249 ? 3.738 12.127 -31.473 1.00 90.00 249 SER A C 1
ATOM 1925 O O . SER A 1 249 ? 3.818 11.396 -30.489 1.00 90.00 249 SER A O 1
ATOM 1927 N N . ALA A 1 250 ? 2.622 12.220 -32.204 1.00 89.19 250 ALA A N 1
ATOM 1928 C CA . ALA A 1 250 ? 1.390 11.480 -31.918 1.00 89.19 250 ALA A CA 1
ATOM 1929 C C . ALA A 1 250 ? 1.512 9.957 -32.132 1.00 89.19 250 ALA A C 1
ATOM 1931 O O . ALA A 1 250 ? 0.754 9.196 -31.541 1.00 89.19 250 ALA A O 1
ATOM 1932 N N . SER A 1 251 ? 2.466 9.502 -32.950 1.00 91.31 251 SER A N 1
ATOM 1933 C CA . SER A 1 251 ? 2.662 8.086 -33.295 1.00 91.31 251 SER A CA 1
ATOM 1934 C C . SER A 1 251 ? 3.885 7.461 -32.626 1.00 91.31 251 SER A C 1
ATOM 1936 O O . SER A 1 251 ? 4.076 6.251 -32.729 1.00 91.31 251 SER A O 1
ATOM 1938 N N . THR A 1 252 ? 4.699 8.254 -31.922 1.00 92.94 252 THR A N 1
ATOM 1939 C CA . THR A 1 252 ? 5.925 7.801 -31.251 1.00 92.94 252 THR A CA 1
ATOM 1940 C C . THR A 1 252 ? 5.693 6.541 -30.422 1.00 92.94 252 THR A C 1
ATOM 1942 O O . THR A 1 252 ? 6.352 5.524 -30.636 1.00 92.94 252 THR A O 1
ATOM 1945 N N . ARG A 1 253 ? 4.711 6.579 -29.515 1.00 92.81 253 ARG A N 1
ATOM 1946 C CA . ARG A 1 253 ? 4.439 5.470 -28.596 1.00 92.81 253 ARG A CA 1
ATOM 1947 C C . ARG A 1 253 ? 3.921 4.221 -29.316 1.00 92.81 253 ARG A C 1
ATOM 1949 O O . ARG A 1 253 ? 4.327 3.111 -28.972 1.00 92.81 253 ARG A O 1
ATOM 1956 N N . SER A 1 254 ? 3.068 4.384 -30.325 1.00 93.50 254 SER A N 1
ATOM 1957 C CA . SER A 1 254 ? 2.526 3.262 -31.102 1.00 93.50 254 SER A CA 1
ATOM 1958 C C . SER A 1 254 ? 3.596 2.568 -31.939 1.00 93.50 254 SER A C 1
ATOM 1960 O O . SER A 1 254 ? 3.656 1.345 -31.969 1.00 93.50 254 SER A O 1
ATOM 1962 N N . VAL A 1 255 ? 4.496 3.333 -32.564 1.00 94.62 255 VAL A N 1
ATOM 1963 C CA . VAL A 1 255 ? 5.615 2.762 -33.329 1.00 94.62 255 VAL A CA 1
ATOM 1964 C C . VAL A 1 255 ? 6.600 2.050 -32.399 1.00 94.62 255 VAL A C 1
ATOM 1966 O O . VAL A 1 255 ? 7.026 0.938 -32.701 1.00 94.62 255 VAL A O 1
ATOM 1969 N N . GLN A 1 256 ? 6.928 2.642 -31.245 1.00 96.00 256 GLN A N 1
ATOM 1970 C CA . GLN A 1 256 ? 7.803 2.017 -30.247 1.00 96.00 256 GLN A CA 1
ATOM 1971 C C . GLN A 1 256 ? 7.241 0.688 -29.734 1.00 96.00 256 GLN A C 1
ATOM 1973 O O . GLN A 1 256 ? 7.959 -0.314 -29.702 1.00 96.00 256 GLN A O 1
ATOM 1978 N N . SER A 1 257 ? 5.970 0.680 -29.328 1.00 96.00 257 SER A N 1
ATOM 1979 C CA . SER A 1 257 ? 5.293 -0.513 -28.810 1.00 96.00 257 SER A CA 1
ATOM 1980 C C . SER A 1 257 ? 5.101 -1.575 -29.893 1.00 96.00 257 SER A C 1
ATOM 1982 O O . SER A 1 257 ? 5.479 -2.723 -29.672 1.00 96.00 257 SER A O 1
ATOM 1984 N N . GLY A 1 258 ? 4.625 -1.193 -31.082 1.00 96.06 258 GLY A N 1
ATOM 1985 C CA . GLY A 1 258 ? 4.440 -2.092 -32.221 1.00 96.06 258 GLY A CA 1
ATOM 1986 C C . GLY A 1 258 ? 5.740 -2.756 -32.670 1.00 96.06 258 GLY A C 1
ATOM 1987 O O . GLY A 1 258 ? 5.807 -3.983 -32.732 1.00 96.06 258 GLY A O 1
ATOM 1988 N N . LEU A 1 259 ? 6.804 -1.975 -32.904 1.00 96.75 259 LEU A N 1
ATOM 1989 C CA . LEU A 1 259 ? 8.099 -2.539 -33.295 1.00 96.75 259 LEU A CA 1
ATOM 1990 C C . LEU A 1 259 ? 8.651 -3.450 -32.193 1.00 96.75 259 LEU A C 1
ATOM 1992 O O . LEU A 1 259 ? 9.007 -4.588 -32.473 1.00 96.75 259 LEU A O 1
ATOM 1996 N N . THR A 1 260 ? 8.645 -3.011 -30.931 1.00 97.69 260 THR A N 1
ATOM 1997 C CA . THR A 1 260 ? 9.137 -3.832 -29.808 1.00 97.69 260 THR A CA 1
ATOM 1998 C C . THR A 1 260 ? 8.360 -5.147 -29.661 1.00 97.69 260 THR A C 1
ATOM 2000 O O . THR A 1 260 ? 8.959 -6.192 -29.400 1.00 97.69 260 THR A O 1
ATOM 2003 N N . ALA A 1 261 ? 7.040 -5.124 -29.871 1.00 97.50 261 ALA A N 1
ATOM 2004 C CA . ALA A 1 261 ? 6.203 -6.318 -29.845 1.00 97.50 261 ALA A CA 1
ATOM 2005 C C . ALA A 1 261 ? 6.531 -7.286 -30.994 1.00 97.50 261 ALA A C 1
ATOM 2007 O O . ALA A 1 261 ? 6.610 -8.492 -30.762 1.00 97.50 261 ALA A O 1
ATOM 2008 N N . LEU A 1 262 ? 6.783 -6.766 -32.201 1.00 97.38 262 LEU A N 1
ATOM 2009 C CA . LEU A 1 262 ? 7.168 -7.558 -33.375 1.00 97.38 262 LEU A CA 1
ATOM 2010 C C . LEU A 1 262 ? 8.577 -8.148 -33.256 1.00 97.38 262 LEU A C 1
ATOM 2012 O O . LEU A 1 262 ? 8.779 -9.305 -33.618 1.00 97.38 262 LEU A O 1
ATOM 2016 N N . LEU A 1 263 ? 9.539 -7.401 -32.705 1.00 97.69 263 LEU A N 1
ATOM 2017 C CA . LEU A 1 263 ? 10.876 -7.928 -32.407 1.00 97.69 263 LEU A CA 1
ATOM 2018 C C . LEU A 1 263 ? 10.812 -9.081 -31.397 1.00 97.69 263 LEU A C 1
ATOM 2020 O O . LEU A 1 263 ? 11.657 -9.972 -31.416 1.00 97.69 263 LEU A O 1
ATOM 2024 N N . GLY A 1 264 ? 9.806 -9.082 -30.513 1.00 97.31 264 GLY A N 1
ATOM 2025 C CA . GLY A 1 264 ? 9.500 -10.221 -29.652 1.00 97.31 264 GLY A CA 1
ATOM 2026 C C . GLY A 1 264 ? 10.629 -10.584 -28.693 1.00 97.31 264 GLY A C 1
ATOM 2027 O O . GLY A 1 264 ? 10.896 -11.766 -28.469 1.00 97.31 264 GLY A O 1
ATOM 2028 N N . ARG A 1 265 ? 11.315 -9.569 -28.163 1.00 97.38 265 ARG A N 1
ATOM 2029 C CA . ARG A 1 265 ? 12.409 -9.692 -27.193 1.00 97.38 265 ARG A CA 1
ATOM 2030 C C . ARG A 1 265 ? 11.916 -9.241 -25.824 1.00 97.38 265 ARG A C 1
ATOM 2032 O O . ARG A 1 265 ? 11.357 -8.151 -25.707 1.00 97.38 265 ARG A O 1
ATOM 2039 N N . LEU A 1 266 ? 12.127 -10.049 -24.785 1.00 97.31 266 LEU A N 1
ATOM 2040 C CA . LEU A 1 266 ? 11.814 -9.647 -23.413 1.00 97.31 266 LEU A CA 1
ATOM 2041 C C . LEU A 1 266 ? 12.841 -8.604 -22.956 1.00 97.31 266 LEU A C 1
ATOM 2043 O O . LEU A 1 266 ? 13.925 -8.942 -22.484 1.00 97.31 266 LEU A O 1
ATOM 2047 N N . SER A 1 267 ? 12.504 -7.325 -23.116 1.00 96.19 267 SER A N 1
ATOM 2048 C CA . SER A 1 267 ? 13.324 -6.202 -22.646 1.00 96.19 267 SER A CA 1
ATOM 2049 C C . SER A 1 267 ? 13.152 -5.930 -21.150 1.00 96.19 267 SER A C 1
ATOM 2051 O O . SER A 1 267 ? 14.001 -5.275 -20.553 1.00 96.19 267 SER A O 1
ATOM 2053 N N . GLN A 1 268 ? 12.083 -6.452 -20.539 1.00 96.56 268 GLN A N 1
ATOM 2054 C CA . GLN A 1 268 ? 11.828 -6.416 -19.102 1.00 96.56 268 GLN A CA 1
ATOM 2055 C C . GLN A 1 268 ? 11.375 -7.795 -18.619 1.00 96.56 268 GLN A C 1
ATOM 2057 O O . GLN A 1 268 ? 10.475 -8.391 -19.207 1.00 96.56 268 GLN A O 1
ATOM 2062 N N . TYR A 1 269 ? 11.939 -8.282 -17.516 1.00 96.31 269 TYR A N 1
ATOM 2063 C CA . TYR A 1 269 ? 11.428 -9.455 -16.809 1.00 96.31 269 TYR A CA 1
ATOM 2064 C C . TYR A 1 269 ? 11.865 -9.484 -15.342 1.00 96.31 269 TYR A C 1
ATOM 2066 O O . TYR A 1 269 ? 12.856 -8.863 -14.944 1.00 96.31 269 TYR A O 1
ATOM 2074 N N . THR A 1 270 ? 11.089 -10.221 -14.553 1.00 94.06 270 THR A N 1
ATOM 2075 C CA . THR A 1 270 ? 11.245 -10.375 -13.111 1.00 94.06 270 THR A CA 1
ATOM 2076 C C . THR A 1 270 ? 10.975 -11.818 -12.728 1.00 94.06 270 THR A C 1
ATOM 2078 O O . THR A 1 270 ? 9.958 -12.383 -13.135 1.00 94.06 270 THR A O 1
ATOM 2081 N N . ALA A 1 271 ? 11.839 -12.384 -11.894 1.00 93.81 271 ALA A N 1
ATOM 2082 C CA . ALA A 1 271 ? 11.559 -13.633 -11.201 1.00 93.81 271 ALA A CA 1
ATOM 2083 C C . ALA A 1 271 ? 11.173 -13.360 -9.745 1.00 93.81 271 ALA A C 1
ATOM 2085 O O . ALA A 1 271 ? 11.853 -12.591 -9.060 1.00 93.81 271 ALA A O 1
ATOM 2086 N N . ASN A 1 272 ? 10.103 -13.999 -9.282 1.00 93.19 272 ASN A N 1
ATOM 2087 C CA . ASN A 1 272 ? 9.621 -13.904 -7.909 1.00 93.19 272 ASN A CA 1
ATOM 2088 C C . ASN A 1 272 ? 9.926 -15.207 -7.164 1.00 93.19 272 ASN A C 1
ATOM 2090 O O . ASN A 1 272 ? 9.727 -16.306 -7.692 1.00 93.19 272 ASN A O 1
ATOM 2094 N N . PHE A 1 273 ? 10.413 -15.084 -5.931 1.00 92.62 273 PHE A N 1
ATOM 2095 C CA . PHE A 1 273 ? 10.794 -16.212 -5.089 1.00 92.62 273 PHE A CA 1
ATOM 2096 C C . PHE A 1 273 ? 10.155 -16.069 -3.713 1.00 92.62 273 PHE A C 1
ATOM 2098 O O . PHE A 1 273 ? 10.368 -15.074 -3.023 1.00 92.62 273 PHE A O 1
ATOM 2105 N N . ASN A 1 274 ? 9.413 -17.098 -3.314 1.00 94.62 274 ASN A N 1
ATOM 2106 C CA . ASN A 1 274 ? 8.884 -17.254 -1.965 1.00 94.62 274 ASN A CA 1
ATOM 2107 C C . ASN A 1 274 ? 9.703 -18.331 -1.256 1.00 94.62 274 ASN A C 1
ATOM 2109 O O . ASN A 1 274 ? 10.068 -19.321 -1.887 1.00 94.62 274 ASN A O 1
ATOM 2113 N N . PHE A 1 275 ? 9.962 -18.167 0.036 1.00 94.75 275 PHE A N 1
ATOM 2114 C CA . PHE A 1 275 ? 10.787 -19.081 0.823 1.00 94.75 275 PHE A CA 1
ATOM 2115 C C . PHE A 1 275 ? 10.013 -19.701 1.983 1.00 94.75 275 PHE A C 1
ATOM 2117 O O . PHE A 1 275 ? 9.126 -19.083 2.578 1.00 94.75 275 PHE A O 1
ATOM 2124 N N . GLN A 1 276 ? 10.380 -20.940 2.292 1.00 94.25 276 GLN A N 1
ATOM 2125 C CA . GLN A 1 276 ? 10.011 -21.645 3.513 1.00 94.25 276 GLN A CA 1
ATOM 2126 C C . GLN A 1 276 ? 10.813 -21.110 4.709 1.00 94.25 276 GLN A C 1
ATOM 2128 O O . GLN A 1 276 ? 11.780 -20.367 4.540 1.00 94.25 276 GLN A O 1
ATOM 2133 N N . LEU A 1 277 ? 10.414 -21.489 5.927 1.00 93.38 277 LEU A N 1
ATOM 2134 C CA . LEU A 1 277 ? 11.074 -21.040 7.160 1.00 93.38 277 LEU A CA 1
ATOM 2135 C C . LEU A 1 277 ? 12.532 -21.524 7.266 1.00 93.38 277 LEU A C 1
ATOM 2137 O O . LEU A 1 277 ? 13.368 -20.839 7.842 1.00 93.38 277 LEU A O 1
ATOM 2141 N N . ASP A 1 278 ? 12.844 -22.675 6.668 1.00 92.69 278 ASP A N 1
ATOM 2142 C CA . ASP A 1 278 ? 14.200 -23.234 6.557 1.00 92.69 278 ASP A CA 1
ATOM 2143 C C . ASP A 1 278 ? 15.060 -22.552 5.468 1.00 92.69 278 ASP A C 1
ATOM 2145 O O . ASP A 1 278 ? 16.186 -22.971 5.190 1.00 92.69 278 ASP A O 1
ATOM 2149 N N . GLY A 1 279 ? 14.516 -21.517 4.823 1.00 93.56 279 GLY A N 1
ATOM 2150 C CA . GLY A 1 279 ? 15.165 -20.760 3.765 1.00 93.56 279 GLY A CA 1
ATOM 2151 C C . GLY A 1 279 ? 15.090 -21.405 2.382 1.00 93.56 279 GLY A C 1
ATOM 2152 O O . GLY A 1 279 ? 15.562 -20.802 1.419 1.00 93.56 279 GLY A O 1
ATOM 2153 N N . ASN A 1 280 ? 14.503 -22.595 2.226 1.00 93.75 280 ASN A N 1
ATOM 2154 C CA . ASN A 1 280 ? 14.411 -23.239 0.918 1.00 93.75 280 ASN A CA 1
ATOM 2155 C C . ASN A 1 280 ? 13.347 -22.559 0.039 1.00 93.75 280 ASN A C 1
ATOM 2157 O O . ASN A 1 280 ? 12.244 -22.259 0.515 1.00 93.75 280 ASN A O 1
ATOM 2161 N N . PRO A 1 281 ? 13.630 -22.308 -1.254 1.00 92.62 281 PRO A N 1
ATOM 2162 C CA . PRO A 1 281 ? 12.665 -21.679 -2.143 1.00 92.62 281 PRO A CA 1
ATOM 2163 C C . PRO A 1 281 ? 11.476 -22.608 -2.400 1.00 92.62 281 PRO A C 1
ATOM 2165 O O . PRO A 1 281 ? 11.629 -23.806 -2.637 1.00 92.62 281 PRO A O 1
ATOM 2168 N N . PHE A 1 282 ? 10.276 -22.040 -2.417 1.00 93.25 282 PHE A N 1
ATOM 2169 C CA . PHE A 1 282 ? 9.110 -22.716 -2.955 1.00 93.25 282 PHE A CA 1
ATOM 2170 C C . PHE A 1 282 ? 9.200 -22.845 -4.490 1.00 93.25 282 PHE A C 1
ATOM 2172 O O . PHE A 1 282 ? 9.804 -21.998 -5.170 1.00 93.25 282 PHE A O 1
ATOM 2179 N N . PRO A 1 283 ? 8.544 -23.867 -5.074 1.00 90.94 283 PRO A N 1
ATOM 2180 C CA . PRO A 1 283 ? 8.296 -23.919 -6.509 1.00 90.94 283 PRO A CA 1
ATOM 2181 C C . PRO A 1 283 ? 7.611 -22.646 -7.034 1.00 90.94 283 PRO A C 1
ATOM 2183 O O . PRO A 1 283 ? 6.902 -21.945 -6.310 1.00 90.94 283 PRO A O 1
ATOM 2186 N N . SER A 1 284 ? 7.816 -22.338 -8.319 1.00 89.81 284 SER A N 1
ATOM 2187 C CA . SER A 1 284 ? 7.058 -21.262 -8.974 1.00 89.81 284 SER A CA 1
ATOM 2188 C C . SER A 1 284 ? 5.558 -21.565 -8.915 1.00 89.81 284 SER A C 1
ATOM 2190 O O . SER A 1 284 ? 5.145 -22.718 -9.029 1.00 89.81 284 SER A O 1
ATOM 2192 N N . GLY A 1 285 ? 4.750 -20.534 -8.693 1.00 91.88 285 GLY A N 1
ATOM 2193 C CA . GLY A 1 285 ? 3.305 -20.623 -8.499 1.00 91.88 285 GLY A CA 1
ATOM 2194 C C . GLY A 1 285 ? 2.853 -20.905 -7.066 1.00 91.88 285 GLY A C 1
ATOM 2195 O O . GLY A 1 285 ? 1.656 -20.838 -6.795 1.00 91.88 285 GLY A O 1
ATOM 2196 N N . SER A 1 286 ? 3.765 -21.158 -6.122 1.00 95.19 286 SER A N 1
ATOM 2197 C CA . SER A 1 286 ? 3.404 -21.321 -4.710 1.00 95.19 286 SER A CA 1
ATOM 2198 C C . SER A 1 286 ? 3.111 -19.976 -4.026 1.00 95.19 286 SER A C 1
ATOM 2200 O O . SER A 1 286 ? 3.886 -19.026 -4.185 1.00 95.19 286 SER A O 1
ATOM 2202 N N . PRO A 1 287 ? 2.028 -19.873 -3.232 1.00 94.75 287 PRO A N 1
ATOM 2203 C CA . PRO A 1 287 ? 1.673 -18.643 -2.536 1.00 94.75 287 PRO A CA 1
ATOM 2204 C C . PRO A 1 287 ? 2.537 -18.415 -1.296 1.00 94.75 287 PRO A C 1
ATOM 2206 O O . PRO A 1 287 ? 3.101 -19.352 -0.732 1.00 94.75 287 PRO A O 1
ATOM 2209 N N . THR A 1 288 ? 2.534 -17.183 -0.795 1.00 94.44 288 THR A N 1
ATOM 2210 C CA . THR A 1 288 ? 2.903 -16.929 0.599 1.00 94.44 288 THR A CA 1
ATOM 2211 C C . THR A 1 288 ? 1.704 -17.187 1.506 1.00 94.44 288 THR A C 1
ATOM 2213 O O . THR A 1 288 ? 0.559 -16.861 1.169 1.00 94.44 288 THR A O 1
ATOM 2216 N N . VAL A 1 289 ? 1.960 -17.786 2.669 1.00 95.31 289 VAL A N 1
ATOM 2217 C CA . VAL A 1 289 ? 0.975 -17.964 3.740 1.00 95.31 289 VAL A CA 1
ATOM 2218 C C . VAL A 1 289 ? 1.540 -17.329 5.002 1.00 95.31 289 VAL A C 1
ATOM 2220 O O . VAL A 1 289 ? 2.684 -17.599 5.367 1.00 95.31 289 VAL A O 1
ATOM 2223 N N . ARG A 1 290 ? 0.755 -16.452 5.628 1.00 95.50 290 ARG A N 1
ATOM 2224 C CA . ARG A 1 290 ? 1.109 -15.753 6.871 1.00 95.50 290 ARG A CA 1
ATOM 2225 C C . ARG A 1 290 ? -0.060 -15.792 7.827 1.00 95.50 290 ARG A C 1
ATOM 2227 O O . ARG A 1 290 ? -1.205 -15.655 7.387 1.00 95.50 290 ARG A O 1
ATOM 2234 N N . GLU A 1 291 ? 0.219 -15.908 9.115 1.00 96.94 291 GLU A N 1
ATOM 2235 C CA . GLU A 1 291 ? -0.788 -15.714 10.149 1.00 96.94 291 GLU A CA 1
ATOM 2236 C C . GLU A 1 291 ? -0.280 -14.716 11.187 1.00 96.94 291 GLU A C 1
ATOM 2238 O O . GLU A 1 291 ? 0.576 -15.019 12.018 1.00 96.94 291 GLU A O 1
ATOM 2243 N N . TRP A 1 292 ? -0.844 -13.509 11.122 1.00 97.81 292 TRP A N 1
ATOM 2244 C CA . TRP A 1 292 ? -0.579 -12.424 12.056 1.00 97.81 292 TRP A CA 1
ATOM 2245 C C . TRP A 1 292 ? -1.537 -12.482 13.240 1.00 97.81 292 TRP A C 1
ATOM 2247 O O . TRP A 1 292 ? -2.715 -12.812 13.089 1.00 97.81 292 TRP A O 1
ATOM 2257 N N . ALA A 1 293 ? -1.060 -12.090 14.411 1.00 97.50 293 ALA A N 1
ATOM 2258 C CA . ALA A 1 293 ? -1.808 -12.111 15.655 1.00 97.50 293 ALA A CA 1
ATOM 2259 C C . ALA A 1 293 ? -1.621 -10.810 16.441 1.00 97.50 293 ALA A C 1
ATOM 2261 O O . ALA A 1 293 ? -0.590 -10.148 16.344 1.00 97.50 293 ALA A O 1
ATOM 2262 N N . THR A 1 294 ? -2.652 -10.425 17.187 1.00 97.56 294 THR A N 1
ATOM 2263 C CA . THR A 1 294 ? -2.584 -9.405 18.237 1.00 97.56 294 THR A CA 1
ATOM 2264 C C . THR A 1 294 ? -3.679 -9.684 19.262 1.00 97.56 294 THR A C 1
ATOM 2266 O O . THR A 1 294 ? -4.701 -10.311 18.956 1.00 97.56 294 THR A O 1
ATOM 2269 N N . GLU A 1 295 ? -3.456 -9.231 20.484 1.00 97.31 295 GLU A N 1
ATOM 2270 C CA . GLU A 1 295 ? -4.398 -9.311 21.581 1.00 97.31 295 GLU A CA 1
ATOM 2271 C C . GLU A 1 295 ? -4.578 -7.914 22.168 1.00 97.31 295 GLU A C 1
ATOM 2273 O O . GLU A 1 295 ? -3.604 -7.205 22.423 1.00 97.31 295 GLU A O 1
ATOM 2278 N N . GLU A 1 296 ? -5.827 -7.525 22.385 1.00 97.25 296 GLU A N 1
ATOM 2279 C CA . GLU A 1 296 ? -6.184 -6.223 22.937 1.00 97.25 296 GLU A CA 1
ATOM 2280 C C . GLU A 1 296 ? -6.952 -6.433 24.239 1.00 97.25 296 GLU A C 1
ATOM 2282 O O . GLU A 1 296 ? -7.929 -7.181 24.278 1.00 97.25 296 GLU A O 1
ATOM 2287 N N . TYR A 1 297 ? -6.508 -5.767 25.301 1.00 97.81 297 TYR A N 1
ATOM 2288 C CA . TYR A 1 297 ? -7.082 -5.836 26.637 1.00 97.81 297 TYR A CA 1
ATOM 2289 C C . TYR A 1 297 ? -7.486 -4.436 27.074 1.00 97.81 297 TYR A C 1
ATOM 2291 O O . TYR A 1 297 ? -6.646 -3.553 27.232 1.00 97.81 297 TYR A O 1
ATOM 2299 N N . ASP A 1 298 ? -8.777 -4.231 27.280 1.00 97.69 298 ASP A N 1
ATOM 2300 C CA . ASP A 1 298 ? -9.326 -2.977 27.761 1.00 97.69 298 ASP A CA 1
ATOM 2301 C C . ASP A 1 298 ? -9.986 -3.168 29.124 1.00 97.69 298 ASP A C 1
ATOM 2303 O O . ASP A 1 298 ? -10.737 -4.122 29.334 1.00 97.69 298 ASP A O 1
ATOM 2307 N N . PHE A 1 299 ? -9.781 -2.208 30.017 1.00 98.31 299 PHE A N 1
ATOM 2308 C CA . PHE A 1 299 ? -10.463 -2.113 31.305 1.00 98.31 299 PHE A CA 1
ATOM 2309 C C . PHE A 1 299 ? -10.976 -0.698 31.487 1.00 98.31 299 PHE A C 1
ATOM 2311 O O . PHE A 1 299 ? -10.289 0.255 31.118 1.00 98.31 299 PHE A O 1
ATOM 2318 N N . TYR A 1 300 ? -12.162 -0.528 32.058 1.00 98.50 300 TYR A N 1
ATOM 2319 C CA . TYR A 1 300 ? -12.673 0.807 32.335 1.00 98.50 300 TYR A CA 1
ATOM 2320 C C . TYR A 1 300 ? -13.453 0.882 33.639 1.00 98.50 300 TYR A C 1
ATOM 2322 O O . TYR A 1 300 ? -14.034 -0.097 34.102 1.00 98.50 300 TYR A O 1
ATOM 2330 N N . VAL A 1 301 ? -13.492 2.091 34.188 1.00 98.75 301 VAL A N 1
ATOM 2331 C CA . VAL A 1 301 ? -14.430 2.511 35.224 1.00 98.75 301 VAL A CA 1
ATOM 2332 C C . VAL A 1 301 ? -14.954 3.898 34.870 1.00 98.75 301 VAL A C 1
ATOM 2334 O O . VAL A 1 301 ? -14.213 4.744 34.370 1.00 98.75 301 VAL A O 1
ATOM 2337 N N . GLN A 1 302 ? -16.234 4.144 35.103 1.00 98.44 302 GLN A N 1
ATOM 2338 C CA . GLN A 1 302 ? -16.844 5.457 35.001 1.00 98.44 302 GLN A CA 1
ATOM 2339 C C . GLN A 1 302 ? -17.946 5.635 36.037 1.00 98.44 302 GLN A C 1
ATOM 2341 O O . GLN A 1 302 ? -18.543 4.669 36.498 1.00 98.44 302 GLN A O 1
ATOM 2346 N N . ASP A 1 303 ? -18.231 6.880 36.382 1.00 98.62 303 ASP A N 1
ATOM 2347 C CA . ASP A 1 303 ? -19.304 7.262 37.284 1.00 98.62 303 ASP A CA 1
ATOM 2348 C C . ASP A 1 303 ? -20.032 8.479 36.721 1.00 98.62 303 ASP A C 1
ATOM 2350 O O . ASP A 1 303 ? -19.415 9.513 36.448 1.00 98.62 303 ASP A O 1
ATOM 2354 N N . ALA A 1 304 ? -21.344 8.349 36.546 1.00 98.38 304 ALA A N 1
ATOM 2355 C CA . ALA A 1 304 ? -22.236 9.476 36.333 1.00 98.38 304 ALA A CA 1
ATOM 2356 C C . ALA A 1 304 ? -22.836 9.893 37.680 1.00 98.38 304 ALA A C 1
ATOM 2358 O O . ALA A 1 304 ? -23.836 9.347 38.152 1.00 98.38 304 ALA A O 1
ATOM 2359 N N . TRP A 1 305 ? -22.214 10.901 38.280 1.00 98.44 305 TRP A N 1
ATOM 2360 C CA . TRP A 1 305 ? -22.546 11.420 39.592 1.00 98.44 305 TRP A CA 1
ATOM 2361 C C . TRP A 1 305 ? -23.485 12.619 39.504 1.00 98.44 305 TRP A C 1
ATOM 2363 O O . TRP A 1 305 ? -23.136 13.693 39.001 1.00 98.44 305 TRP A O 1
ATOM 2373 N N . LYS A 1 306 ? -24.681 12.476 40.068 1.00 98.06 306 LYS A N 1
ATOM 2374 C CA . LYS A 1 306 ? -25.624 13.578 40.256 1.00 98.06 306 LYS A CA 1
ATOM 2375 C C . LYS A 1 306 ? -25.270 14.354 41.529 1.00 98.06 306 LYS A C 1
ATOM 2377 O O . LYS A 1 306 ? -25.898 14.189 42.576 1.00 98.06 306 LYS A O 1
ATOM 2382 N N . LEU A 1 307 ? -24.247 15.206 41.426 1.00 97.19 307 LEU A N 1
ATOM 2383 C CA . LEU A 1 307 ? -23.749 16.057 42.515 1.00 97.19 307 LEU A CA 1
ATOM 2384 C C . LEU A 1 307 ? -24.862 16.930 43.123 1.00 97.19 307 LEU A C 1
ATOM 2386 O O . LEU A 1 307 ? -24.947 17.080 44.339 1.00 97.19 307 LEU A O 1
ATOM 2390 N N . ARG A 1 308 ? -25.724 17.504 42.274 1.00 95.38 308 ARG A N 1
ATOM 2391 C CA . ARG A 1 308 ? -26.939 18.248 42.657 1.00 95.38 308 ARG A CA 1
ATOM 2392 C C . ARG A 1 308 ? -28.078 17.886 41.700 1.00 95.38 308 ARG A C 1
ATOM 2394 O O . ARG A 1 308 ? -27.802 17.407 40.601 1.00 95.38 308 ARG A O 1
ATOM 2401 N N . PRO A 1 309 ? -29.355 18.168 42.027 1.00 93.00 309 PRO A N 1
ATOM 2402 C CA . PRO A 1 309 ? -30.474 17.921 41.114 1.00 93.00 309 PRO A CA 1
ATOM 2403 C C . PRO A 1 309 ? -30.288 18.496 39.704 1.00 93.00 309 PRO A C 1
ATOM 2405 O O . PRO A 1 309 ? -30.815 17.935 38.748 1.00 93.00 309 PRO A O 1
ATOM 2408 N N . ASN A 1 310 ? -29.504 19.571 39.591 1.00 94.69 310 ASN A N 1
ATOM 2409 C CA . ASN A 1 310 ? -29.226 20.304 38.369 1.00 94.69 310 ASN A CA 1
ATOM 2410 C C . ASN A 1 310 ? -27.757 20.247 37.902 1.00 94.69 310 ASN A C 1
ATOM 2412 O O . ASN A 1 310 ? -27.409 20.950 36.957 1.00 94.69 310 ASN A O 1
ATOM 2416 N N . VAL A 1 311 ? -26.893 19.457 38.552 1.00 96.94 311 VAL A N 1
ATOM 2417 C CA . VAL A 1 311 ? -25.480 19.284 38.171 1.00 96.94 311 VAL A CA 1
ATOM 2418 C C . VAL A 1 311 ? -25.150 17.798 38.151 1.00 96.94 311 VAL A C 1
ATOM 2420 O O . VAL A 1 311 ? -25.202 17.134 39.185 1.00 96.94 311 VAL A O 1
ATOM 2423 N N . THR A 1 312 ? -24.781 17.293 36.978 1.00 98.44 312 THR A N 1
ATOM 2424 C CA . THR A 1 312 ? -24.258 15.937 36.790 1.00 98.44 312 THR A CA 1
ATOM 2425 C C . THR A 1 312 ? -22.820 16.022 36.309 1.00 98.44 312 THR A C 1
ATOM 2427 O O . THR A 1 312 ? -22.530 16.747 35.360 1.00 98.44 312 THR A O 1
ATOM 2430 N N . ILE A 1 313 ? -21.931 15.276 36.952 1.00 98.44 313 ILE A N 1
ATOM 2431 C CA . ILE A 1 313 ? -20.535 15.124 36.554 1.00 98.44 313 ILE A CA 1
ATOM 2432 C C . ILE A 1 313 ? -20.354 13.674 36.123 1.00 98.44 313 ILE A C 1
ATOM 2434 O O . ILE A 1 313 ? -20.740 12.760 36.839 1.00 98.44 313 ILE A O 1
ATOM 2438 N N . THR A 1 314 ? -19.795 13.456 34.941 1.00 98.56 314 THR A N 1
ATOM 2439 C CA . THR A 1 314 ? -19.383 12.135 34.467 1.00 98.56 314 THR A CA 1
ATOM 2440 C C . THR A 1 314 ? -17.868 12.083 34.461 1.00 98.56 314 THR A C 1
ATOM 2442 O O . THR A 1 314 ? -17.232 12.941 33.856 1.00 98.56 314 THR A O 1
ATOM 2445 N N . MET A 1 315 ? -17.287 11.097 35.131 1.00 98.44 315 MET A N 1
ATOM 2446 C CA . MET A 1 315 ? -15.843 10.865 35.158 1.00 98.44 315 MET A CA 1
ATOM 2447 C C . MET A 1 315 ? -15.589 9.422 34.771 1.00 98.44 315 MET A C 1
ATOM 2449 O O . MET A 1 315 ? -16.286 8.536 35.250 1.00 98.44 315 MET A O 1
ATOM 2453 N N . GLY A 1 316 ? -14.602 9.173 33.924 1.00 98.50 316 GLY A N 1
ATOM 2454 C CA . GLY A 1 316 ? -14.234 7.824 33.536 1.00 98.50 316 GLY A CA 1
ATOM 2455 C C . GLY A 1 316 ? -12.769 7.707 33.170 1.00 98.50 316 GLY A C 1
ATOM 2456 O O . GLY A 1 316 ? -12.132 8.668 32.742 1.00 98.50 316 GLY A O 1
ATOM 2457 N N . LEU A 1 317 ? -12.242 6.504 33.336 1.00 98.56 317 LEU A N 1
ATOM 2458 C CA . LEU A 1 317 ? -10.902 6.127 32.933 1.00 98.56 317 LEU A CA 1
ATOM 2459 C C . LEU A 1 317 ? -10.975 4.768 32.251 1.00 98.56 317 LEU A C 1
ATOM 2461 O O . LEU A 1 317 ? -11.529 3.820 32.807 1.00 98.56 317 LEU A O 1
ATOM 2465 N N . ARG A 1 318 ? -10.388 4.678 31.060 1.00 98.06 318 ARG A N 1
ATOM 2466 C CA . ARG A 1 318 ? -10.111 3.409 30.390 1.00 98.06 318 ARG A CA 1
ATOM 2467 C C . ARG A 1 318 ? -8.604 3.202 30.307 1.00 98.06 318 ARG A C 1
ATOM 2469 O O . ARG A 1 318 ? -7.872 4.140 30.007 1.00 98.06 318 ARG A O 1
ATOM 2476 N N . TYR A 1 319 ? -8.155 1.985 30.566 1.00 97.62 319 TYR A N 1
ATOM 2477 C CA . TYR A 1 319 ? -6.808 1.522 30.274 1.00 97.62 319 TYR A CA 1
ATOM 2478 C C . TYR A 1 319 ? -6.882 0.532 29.117 1.00 97.62 319 TYR A C 1
ATOM 2480 O O . TYR A 1 319 ? -7.653 -0.425 29.189 1.00 97.62 319 TYR A O 1
ATOM 2488 N N . GLY A 1 320 ? -6.125 0.791 28.055 1.00 96.50 320 GLY A N 1
ATOM 2489 C CA . GLY A 1 320 ? -5.999 -0.104 26.910 1.00 96.50 320 GLY A CA 1
ATOM 2490 C C . GLY A 1 320 ? -4.596 -0.693 26.829 1.00 96.50 320 GLY A C 1
ATOM 2491 O O . GLY A 1 320 ? -3.616 -0.006 27.100 1.00 96.50 320 GLY A O 1
ATOM 2492 N N . LEU A 1 321 ? -4.482 -1.954 26.436 1.00 95.81 321 LEU A N 1
ATOM 2493 C CA . LEU A 1 321 ? -3.210 -2.615 26.172 1.00 95.81 321 LEU A CA 1
ATOM 2494 C C . LEU A 1 321 ? -3.347 -3.449 24.901 1.00 95.81 321 LEU A C 1
ATOM 2496 O O . LEU A 1 321 ? -4.073 -4.437 24.891 1.00 95.81 321 LEU A O 1
ATOM 2500 N N . SER A 1 322 ? -2.637 -3.066 23.843 1.00 95.31 322 SER A N 1
ATOM 2501 C CA . SER A 1 322 ? -2.582 -3.820 22.588 1.00 95.31 322 SER A CA 1
ATOM 2502 C C . SER A 1 322 ? -1.206 -4.432 22.431 1.00 95.31 322 SER A C 1
ATOM 2504 O O . SER A 1 322 ? -0.207 -3.716 22.387 1.00 95.31 322 SER A O 1
ATOM 2506 N N . ILE A 1 323 ? -1.147 -5.755 22.320 1.00 95.75 323 ILE A N 1
ATOM 2507 C CA . ILE A 1 323 ? 0.096 -6.461 22.023 1.00 95.75 323 ILE A CA 1
ATOM 2508 C C . ILE A 1 323 ? 0.550 -6.074 20.606 1.00 95.75 323 ILE A C 1
ATOM 2510 O O . ILE A 1 323 ? -0.267 -6.160 19.683 1.00 95.75 323 ILE A O 1
ATOM 2514 N N . PRO A 1 324 ? 1.811 -5.638 20.394 1.00 95.31 324 PRO A N 1
ATOM 2515 C CA . PRO A 1 324 ? 2.347 -5.407 19.060 1.00 95.31 324 PRO A CA 1
ATOM 2516 C C . PRO A 1 324 ? 2.057 -6.593 18.153 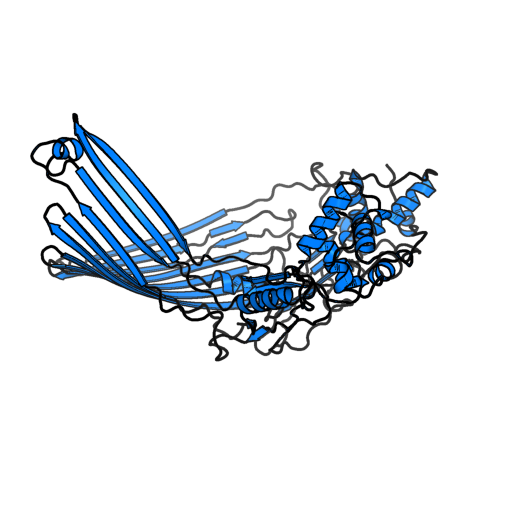1.00 95.31 324 PRO A C 1
ATOM 2518 O O . PRO A 1 324 ? 2.234 -7.739 18.562 1.00 95.31 324 PRO A O 1
ATOM 2521 N N . VAL A 1 325 ? 1.591 -6.322 16.936 1.00 96.75 325 VAL A N 1
ATOM 2522 C CA . VAL A 1 325 ? 1.279 -7.392 15.987 1.00 96.75 325 VAL A CA 1
ATOM 2523 C C . VAL A 1 325 ? 2.508 -8.277 15.752 1.00 96.75 325 VAL A C 1
ATOM 2525 O O . VAL A 1 325 ? 3.632 -7.781 15.627 1.00 96.75 325 VAL A O 1
ATOM 2528 N N . TYR A 1 326 ? 2.292 -9.587 15.682 1.00 96.81 326 TYR A N 1
ATOM 2529 C CA . TYR A 1 326 ? 3.357 -10.559 15.459 1.00 96.81 326 TYR A CA 1
ATOM 2530 C C . TYR A 1 326 ? 2.941 -11.664 14.493 1.00 96.81 326 TYR A C 1
ATOM 2532 O O . TYR A 1 326 ? 1.757 -11.973 14.361 1.00 96.81 326 TYR A O 1
ATOM 2540 N N . GLU A 1 327 ? 3.918 -12.250 13.805 1.00 97.12 327 GLU A N 1
ATOM 2541 C CA . GLU A 1 327 ? 3.719 -13.434 12.964 1.00 97.12 327 GLU A CA 1
ATOM 2542 C C . GLU A 1 327 ? 3.846 -14.700 13.822 1.00 97.12 327 GLU A C 1
ATOM 2544 O O . GLU A 1 327 ? 4.733 -14.805 14.672 1.00 97.12 327 GLU A O 1
ATOM 2549 N N . THR A 1 328 ? 2.932 -15.650 13.639 1.00 97.06 328 THR A N 1
ATOM 2550 C CA . THR A 1 328 ? 2.794 -16.815 14.532 1.00 97.06 328 THR A CA 1
ATOM 2551 C C . THR A 1 328 ? 3.710 -17.992 14.189 1.00 97.06 328 THR A C 1
ATOM 2553 O O . THR A 1 328 ? 3.891 -18.871 15.029 1.00 97.06 328 THR A O 1
ATOM 2556 N N . GLN A 1 329 ? 4.285 -18.033 12.986 1.00 96.00 329 GLN A N 1
ATOM 2557 C CA . GLN A 1 329 ? 5.058 -19.165 12.465 1.00 96.00 329 GLN A CA 1
ATOM 2558 C C . GLN A 1 329 ? 6.566 -18.887 12.356 1.00 96.00 329 GLN A C 1
ATOM 2560 O O . GLN A 1 329 ? 7.333 -19.833 12.208 1.00 96.00 329 GLN A O 1
ATOM 2565 N N . GLY A 1 330 ? 6.997 -17.625 12.437 1.00 96.00 330 GLY A N 1
ATOM 2566 C CA . GLY A 1 330 ? 8.408 -17.220 12.385 1.00 96.00 330 GLY A CA 1
ATOM 2567 C C . GLY A 1 330 ? 8.810 -16.440 11.133 1.00 96.00 330 GLY A C 1
ATOM 2568 O O . GLY A 1 330 ? 9.985 -16.118 10.977 1.00 96.00 330 GLY A O 1
ATOM 2569 N N . PHE A 1 331 ? 7.867 -16.063 10.264 1.00 95.56 331 PHE A N 1
ATOM 2570 C CA . PHE A 1 331 ? 8.166 -15.328 9.024 1.00 95.56 331 PHE A CA 1
ATOM 2571 C C . PHE A 1 331 ? 8.453 -13.827 9.222 1.00 95.56 331 PHE A C 1
ATOM 2573 O O . PHE A 1 331 ? 8.624 -13.088 8.253 1.00 95.56 331 PHE A O 1
ATOM 2580 N N . GLN A 1 332 ? 8.484 -13.351 10.467 1.00 95.62 332 GLN A N 1
ATOM 2581 C CA . GLN A 1 332 ? 8.630 -11.936 10.787 1.00 95.62 332 GLN A CA 1
ATOM 2582 C C . GLN A 1 332 ? 10.091 -11.475 10.692 1.00 95.62 332 GLN A C 1
ATOM 2584 O O . GLN A 1 332 ? 10.980 -12.067 11.302 1.00 95.62 332 GLN A O 1
ATOM 2589 N N . VAL A 1 333 ? 10.322 -10.373 9.977 1.00 94.88 333 VAL A N 1
ATOM 2590 C CA . VAL A 1 333 ? 11.641 -9.748 9.776 1.00 94.88 333 VAL A CA 1
ATOM 2591 C C . VAL A 1 333 ? 11.551 -8.250 10.028 1.00 94.88 333 VAL A C 1
ATOM 2593 O O . VAL A 1 333 ? 10.514 -7.684 9.730 1.00 94.88 333 VAL A O 1
ATOM 2596 N N . ALA A 1 334 ? 12.583 -7.583 10.537 1.00 94.00 334 ALA A N 1
ATOM 2597 C CA . ALA A 1 334 ? 12.587 -6.124 10.725 1.00 94.00 334 ALA A CA 1
ATOM 2598 C C . ALA A 1 334 ? 14.003 -5.547 10.576 1.00 94.00 334 ALA A C 1
ATOM 2600 O O . ALA A 1 334 ? 14.973 -6.309 10.672 1.00 94.00 334 ALA A O 1
ATOM 2601 N N . PRO A 1 335 ? 14.145 -4.228 10.334 1.00 93.44 335 PRO A N 1
ATOM 2602 C CA . PRO A 1 335 ? 15.459 -3.606 10.275 1.00 93.44 335 PRO A CA 1
ATOM 2603 C C . PRO A 1 335 ? 16.159 -3.635 11.639 1.00 93.44 335 PRO A C 1
ATOM 2605 O O . PRO A 1 335 ? 15.529 -3.507 12.688 1.00 93.44 335 PRO A O 1
ATOM 2608 N N . ASN A 1 336 ? 17.483 -3.765 11.616 1.00 92.06 336 ASN A N 1
ATOM 2609 C CA . ASN A 1 336 ? 18.338 -3.780 12.803 1.00 92.06 336 ASN A CA 1
ATOM 2610 C C . ASN A 1 336 ? 18.429 -2.422 13.521 1.00 92.06 336 ASN A C 1
ATOM 2612 O O . ASN A 1 336 ? 18.768 -2.380 14.701 1.00 92.06 336 ASN A O 1
ATOM 2616 N N . ILE A 1 337 ? 18.160 -1.324 12.809 1.00 91.44 337 ILE A N 1
ATOM 2617 C CA . ILE A 1 337 ? 18.174 0.048 13.325 1.00 91.44 337 ILE A CA 1
ATOM 2618 C C . ILE A 1 337 ? 16.788 0.660 13.055 1.00 91.44 337 ILE A C 1
ATOM 2620 O O . ILE A 1 337 ? 16.336 0.598 11.906 1.00 91.44 337 ILE A O 1
ATOM 2624 N N . PRO A 1 338 ? 16.117 1.260 14.061 1.00 91.06 338 PRO A N 1
ATOM 2625 C CA . PRO A 1 338 ? 14.889 2.021 13.844 1.00 91.06 338 PRO A CA 1
ATOM 2626 C C . PRO A 1 338 ? 15.095 3.100 12.776 1.00 91.06 338 PRO A C 1
ATOM 2628 O O . PRO A 1 338 ? 16.120 3.787 12.753 1.00 91.06 338 PRO A O 1
ATOM 2631 N N . LEU A 1 339 ? 14.134 3.276 11.873 1.00 91.38 339 LEU A N 1
ATOM 2632 C CA . LEU A 1 339 ? 14.336 4.164 10.725 1.00 91.38 339 LEU A CA 1
ATOM 2633 C C . LEU A 1 339 ? 14.326 5.640 11.114 1.00 91.38 339 LEU A C 1
ATOM 2635 O O . LEU A 1 339 ? 15.033 6.424 10.476 1.00 91.38 339 LEU A O 1
ATOM 2639 N N . GLN A 1 340 ? 13.618 6.012 12.185 1.00 90.50 340 GLN A N 1
ATOM 2640 C CA . GLN A 1 340 ? 13.774 7.320 12.811 1.00 90.50 340 GLN A CA 1
ATOM 2641 C C . GLN A 1 340 ? 15.232 7.572 13.216 1.00 90.50 340 GLN A C 1
ATOM 2643 O O . GLN A 1 340 ? 15.804 8.594 12.839 1.00 90.50 340 GLN A O 1
ATOM 2648 N N . GLU A 1 341 ? 15.853 6.632 13.932 1.00 92.50 341 GLU A N 1
ATOM 2649 C CA . GLU A 1 341 ? 17.241 6.766 14.379 1.00 92.50 341 GLU A CA 1
ATOM 2650 C C . GLU A 1 341 ? 18.204 6.828 13.184 1.00 92.50 341 GLU A C 1
ATOM 2652 O O . GLU A 1 341 ? 19.111 7.662 13.150 1.00 92.50 341 GLU A O 1
ATOM 2657 N N . TYR A 1 342 ? 17.986 5.995 12.162 1.00 92.81 342 TYR A N 1
ATOM 2658 C CA . TYR A 1 342 ? 18.776 6.049 10.932 1.00 92.81 342 TYR A CA 1
ATOM 2659 C C . TYR A 1 342 ? 18.682 7.431 10.270 1.00 92.81 342 TYR A C 1
ATOM 2661 O O . TYR A 1 342 ? 19.702 8.015 9.901 1.00 92.81 342 TYR A O 1
ATOM 2669 N N . PHE A 1 343 ? 17.474 7.991 10.162 1.00 92.25 343 PHE A N 1
ATOM 2670 C CA . PHE A 1 343 ? 17.253 9.320 9.598 1.00 92.25 343 PHE A CA 1
ATOM 2671 C C . PHE A 1 343 ? 17.929 10.427 10.422 1.00 92.25 343 PHE A C 1
ATOM 2673 O O . PHE A 1 343 ? 18.606 11.284 9.855 1.00 92.25 343 PHE A O 1
ATOM 2680 N N . GLU A 1 344 ? 17.810 10.397 11.749 1.00 93.50 344 GLU A N 1
ATOM 2681 C CA . GLU A 1 344 ? 18.469 11.354 12.648 1.00 93.50 344 GLU A CA 1
ATOM 2682 C C . GLU A 1 344 ? 19.998 11.313 12.497 1.00 93.50 344 GLU A C 1
ATOM 2684 O O . GLU A 1 344 ? 20.646 12.359 12.394 1.00 93.50 344 GLU A O 1
ATOM 2689 N N . ARG A 1 345 ? 20.581 10.113 12.376 1.00 94.94 345 ARG A N 1
ATOM 2690 C CA . ARG A 1 345 ? 22.016 9.931 12.106 1.00 94.94 345 ARG A CA 1
ATOM 2691 C C . ARG A 1 345 ? 22.422 10.482 10.735 1.00 94.94 345 ARG A C 1
ATOM 2693 O O . ARG A 1 345 ? 23.479 11.109 10.638 1.00 94.94 345 ARG A O 1
ATOM 2700 N N . ARG A 1 346 ? 21.586 10.324 9.698 1.00 93.94 346 ARG A N 1
ATOM 2701 C CA . ARG A 1 346 ? 21.807 10.952 8.379 1.00 93.94 346 ARG A CA 1
ATOM 2702 C C . ARG A 1 346 ? 21.800 12.477 8.465 1.00 93.94 346 ARG A C 1
ATOM 2704 O O . ARG A 1 346 ? 22.707 13.100 7.926 1.00 93.94 346 ARG A O 1
ATOM 2711 N N . VAL A 1 347 ? 20.831 13.072 9.165 1.00 94.00 347 VAL A N 1
ATOM 2712 C CA . VAL A 1 347 ? 20.750 14.534 9.363 1.00 94.00 347 VAL A CA 1
ATOM 2713 C C . VAL A 1 347 ? 21.968 15.054 10.131 1.00 94.00 347 VAL A C 1
ATOM 2715 O O . VAL A 1 347 ? 22.562 16.066 9.761 1.00 94.00 347 VAL A O 1
ATOM 2718 N N . ALA A 1 348 ? 22.390 14.346 11.179 1.00 95.44 348 ALA A N 1
ATOM 2719 C CA . ALA A 1 348 ? 23.580 14.714 11.937 1.00 95.44 348 ALA A CA 1
ATOM 2720 C C . ALA A 1 348 ? 24.862 14.612 11.092 1.00 95.44 348 ALA A C 1
ATOM 2722 O O . ALA A 1 348 ? 25.742 15.463 11.213 1.00 95.44 348 ALA A O 1
ATOM 2723 N N . ALA A 1 349 ? 24.979 13.591 10.236 1.00 95.19 349 ALA A N 1
ATOM 2724 C CA . ALA A 1 349 ? 26.094 13.458 9.299 1.00 95.19 349 ALA A CA 1
ATOM 2725 C C . ALA A 1 349 ? 26.077 14.560 8.233 1.00 95.19 349 ALA A C 1
ATOM 2727 O O . ALA A 1 349 ? 27.109 15.187 7.991 1.00 95.19 349 ALA A O 1
ATOM 2728 N N . SER A 1 350 ? 24.907 14.879 7.670 1.00 94.81 350 SER A N 1
ATOM 2729 C CA . SER A 1 350 ? 24.800 15.921 6.649 1.00 94.81 350 SER A CA 1
ATOM 2730 C C . SER A 1 350 ? 25.208 17.291 7.190 1.00 94.81 350 SER A C 1
ATOM 2732 O O . SER A 1 350 ? 25.881 18.044 6.487 1.00 94.81 350 SER A O 1
ATOM 2734 N N . ALA A 1 351 ? 24.893 17.583 8.457 1.00 95.06 351 ALA A N 1
ATOM 2735 C CA . ALA A 1 351 ? 25.325 18.799 9.146 1.00 95.06 351 ALA A CA 1
ATOM 2736 C C . ALA A 1 351 ? 26.855 18.905 9.324 1.00 95.06 351 ALA A C 1
ATOM 2738 O O . ALA A 1 351 ? 27.372 20.009 9.478 1.00 95.06 351 ALA A O 1
ATOM 2739 N N . ARG A 1 352 ? 27.587 17.783 9.279 1.00 94.81 352 ARG A N 1
ATOM 2740 C CA . ARG A 1 352 ? 29.063 17.739 9.301 1.00 94.81 352 ARG A CA 1
ATOM 2741 C C . ARG A 1 352 ? 29.696 17.687 7.906 1.00 94.81 352 ARG A C 1
ATOM 2743 O O . ARG A 1 352 ? 30.916 17.597 7.801 1.00 94.81 352 ARG A O 1
ATOM 2750 N N . GLY A 1 353 ? 28.894 17.723 6.841 1.00 93.38 353 GLY A N 1
ATOM 2751 C CA . GLY A 1 353 ? 29.381 17.553 5.470 1.00 93.38 353 GLY A CA 1
ATOM 2752 C C . GLY A 1 353 ? 29.683 16.100 5.096 1.00 93.38 353 GLY A C 1
ATOM 2753 O O . GLY A 1 353 ? 30.433 15.851 4.154 1.00 93.38 353 GLY A O 1
ATOM 2754 N N . GLU A 1 354 ? 29.096 15.139 5.812 1.00 92.75 354 GLU A N 1
ATOM 2755 C CA . GLU A 1 354 ? 29.321 13.704 5.636 1.00 92.75 354 GLU A CA 1
ATOM 2756 C C . GLU A 1 354 ? 28.070 12.991 5.110 1.00 92.75 354 GLU A C 1
ATOM 2758 O O . GLU A 1 354 ? 26.934 13.342 5.434 1.00 92.75 354 GLU A O 1
ATOM 2763 N N . ASN A 1 355 ? 28.280 11.920 4.345 1.00 91.00 355 ASN A N 1
ATOM 2764 C CA . ASN A 1 355 ? 27.214 11.007 3.952 1.00 91.00 355 ASN A CA 1
ATOM 2765 C C . ASN A 1 355 ? 27.164 9.807 4.906 1.00 91.00 355 ASN A C 1
ATOM 2767 O O . ASN A 1 355 ? 28.136 9.056 5.012 1.00 91.00 355 ASN A O 1
ATOM 2771 N N . TYR A 1 356 ? 26.035 9.599 5.583 1.00 92.31 356 TYR A N 1
ATOM 2772 C CA . TYR A 1 356 ? 25.848 8.434 6.447 1.00 92.31 356 TYR A CA 1
ATOM 2773 C C . TYR A 1 356 ? 25.517 7.191 5.611 1.00 92.31 356 TYR A C 1
ATOM 2775 O O . TYR A 1 356 ? 24.519 7.161 4.892 1.00 92.31 356 TYR A O 1
ATOM 2783 N N . THR A 1 357 ? 26.376 6.173 5.695 1.00 89.06 357 THR A N 1
ATOM 2784 C CA . THR A 1 357 ? 26.376 5.006 4.791 1.00 89.06 357 THR A CA 1
ATOM 2785 C C . THR A 1 357 ? 26.393 3.663 5.523 1.00 89.06 357 THR A C 1
ATOM 2787 O O . THR A 1 357 ? 26.681 2.635 4.908 1.00 89.06 357 THR A O 1
ATOM 2790 N N . GLU A 1 358 ? 26.062 3.662 6.819 1.00 91.56 358 GLU A N 1
ATOM 2791 C CA . GLU A 1 358 ? 25.920 2.431 7.604 1.00 91.56 358 GLU A CA 1
ATOM 2792 C C . GLU A 1 358 ? 24.900 1.496 6.930 1.00 91.56 358 GLU A C 1
ATOM 2794 O O . GLU A 1 358 ? 23.809 1.963 6.571 1.00 91.56 358 GLU A O 1
ATOM 2799 N N . PRO A 1 359 ? 25.213 0.204 6.734 1.00 90.62 359 PRO A N 1
ATOM 2800 C CA . PRO A 1 359 ? 24.283 -0.721 6.108 1.00 90.62 359 PRO A CA 1
ATOM 2801 C C . PRO A 1 359 ? 23.022 -0.942 6.947 1.00 90.62 359 PRO A C 1
ATOM 2803 O O . PRO A 1 359 ? 23.091 -1.267 8.132 1.00 90.62 359 PRO A O 1
ATOM 2806 N N . LEU A 1 360 ? 21.857 -0.835 6.311 1.00 92.00 360 LEU A N 1
ATOM 2807 C CA . LEU A 1 360 ? 20.613 -1.356 6.870 1.00 92.00 360 LEU A CA 1
ATOM 2808 C C . LEU A 1 360 ? 20.521 -2.854 6.605 1.00 92.00 360 LEU A C 1
ATOM 2810 O O . LEU A 1 360 ? 20.656 -3.307 5.461 1.00 92.00 360 LEU A O 1
ATOM 2814 N N . ILE A 1 361 ? 20.260 -3.591 7.679 1.00 93.31 361 ILE A N 1
ATOM 2815 C CA . ILE A 1 361 ? 20.198 -5.047 7.714 1.00 93.31 361 ILE A CA 1
ATOM 2816 C C . ILE A 1 361 ? 18.803 -5.457 8.183 1.00 93.31 361 ILE A C 1
ATOM 2818 O O . ILE A 1 361 ? 18.291 -4.906 9.152 1.00 93.31 361 ILE A O 1
ATOM 2822 N N . MET A 1 362 ? 18.206 -6.441 7.518 1.00 93.75 362 MET A N 1
ATOM 2823 C CA . MET A 1 362 ? 16.973 -7.097 7.946 1.00 93.75 362 MET A CA 1
ATOM 2824 C C . MET A 1 362 ? 17.313 -8.404 8.656 1.00 93.75 362 MET A C 1
ATOM 2826 O O . MET A 1 362 ? 18.063 -9.222 8.125 1.00 93.75 362 MET A O 1
ATOM 2830 N N . ASP A 1 363 ? 16.746 -8.627 9.835 1.00 95.31 363 ASP A N 1
ATOM 2831 C CA . ASP A 1 363 ? 16.923 -9.869 10.593 1.00 95.31 363 ASP A CA 1
ATOM 2832 C C . ASP A 1 363 ? 15.563 -10.427 11.029 1.00 95.31 363 ASP A C 1
ATOM 2834 O O . ASP A 1 363 ? 14.565 -9.703 11.068 1.00 95.31 363 ASP A O 1
ATOM 2838 N N . LEU A 1 364 ? 15.522 -11.723 11.346 1.00 95.88 364 LEU A N 1
ATOM 2839 C CA . LEU A 1 364 ? 14.365 -12.360 11.966 1.00 95.88 364 LEU A CA 1
ATOM 2840 C C . LEU A 1 364 ? 14.054 -11.670 13.286 1.00 95.88 364 LEU A C 1
ATOM 2842 O O . LEU A 1 364 ? 14.962 -11.405 14.075 1.00 95.88 364 LEU A O 1
ATOM 2846 N N . VAL A 1 365 ? 12.772 -11.445 13.540 1.00 95.88 365 VAL A N 1
ATOM 2847 C CA . VAL A 1 365 ? 12.251 -10.845 14.770 1.00 95.88 365 VAL A CA 1
ATOM 2848 C C . VAL A 1 365 ? 10.962 -11.554 15.194 1.00 95.88 365 VAL A C 1
ATOM 2850 O O . VAL A 1 365 ? 10.513 -12.498 14.546 1.00 95.88 365 VAL A O 1
ATOM 2853 N N . GLY A 1 366 ? 10.352 -11.113 16.286 1.00 95.69 366 GLY A N 1
ATOM 2854 C CA . GLY A 1 366 ? 9.077 -11.623 16.769 1.00 95.69 366 GLY A CA 1
ATOM 2855 C C . GLY A 1 366 ? 9.187 -12.836 17.703 1.00 95.69 366 GLY A C 1
ATOM 2856 O O . GLY A 1 366 ? 10.215 -13.519 17.765 1.00 95.69 366 GLY A O 1
ATOM 2857 N N . PRO A 1 367 ? 8.101 -13.120 18.443 1.00 96.00 367 PRO A N 1
ATOM 2858 C CA . PRO A 1 367 ? 8.076 -14.123 19.503 1.00 96.00 367 PRO A CA 1
ATOM 2859 C C . PRO A 1 367 ? 8.330 -15.548 18.999 1.00 96.00 367 PRO A C 1
ATOM 2861 O O . PRO A 1 367 ? 9.011 -16.303 19.684 1.00 96.00 367 PRO A O 1
ATOM 2864 N N . ALA A 1 368 ? 7.873 -15.908 17.793 1.00 96.81 368 ALA A N 1
ATOM 2865 C CA . ALA A 1 368 ? 8.154 -17.218 17.192 1.00 96.81 368 ALA A CA 1
ATOM 2866 C C . ALA A 1 368 ? 9.660 -17.462 16.949 1.00 96.81 368 ALA A C 1
ATOM 2868 O O . ALA A 1 368 ? 10.102 -18.606 16.912 1.00 96.81 368 ALA A O 1
ATOM 2869 N N . ASN A 1 369 ? 10.449 -16.386 16.852 1.00 96.31 369 ASN A N 1
ATOM 2870 C CA . ASN A 1 369 ? 11.905 -16.412 16.710 1.00 96.31 369 ASN A CA 1
ATOM 2871 C C . ASN A 1 369 ? 12.643 -16.083 18.026 1.00 96.31 369 ASN A C 1
ATOM 2873 O O . ASN A 1 369 ? 13.854 -15.871 18.005 1.00 96.31 369 ASN A O 1
ATOM 2877 N N . ASN A 1 370 ? 11.941 -16.010 19.169 1.00 96.00 370 ASN A N 1
ATOM 2878 C CA . ASN A 1 370 ? 12.477 -15.597 20.477 1.00 96.00 370 ASN A CA 1
ATOM 2879 C C . ASN A 1 370 ? 13.164 -14.215 20.473 1.00 96.00 370 ASN A C 1
ATOM 2881 O O . ASN A 1 370 ? 14.145 -13.994 21.185 1.00 96.00 370 ASN A O 1
ATOM 2885 N N . LYS A 1 371 ? 12.659 -13.274 19.668 1.00 95.38 371 LYS A N 1
ATOM 2886 C CA . LYS A 1 371 ? 13.206 -11.916 19.521 1.00 95.38 371 LYS A CA 1
ATOM 2887 C C . LYS A 1 371 ? 12.117 -10.846 19.724 1.00 95.38 371 LYS A C 1
ATOM 2889 O O . LYS A 1 371 ? 10.928 -11.171 19.666 1.00 95.38 371 LYS A O 1
ATOM 2894 N N . PRO A 1 372 ? 12.484 -9.570 19.971 1.00 93.19 372 PRO A N 1
ATOM 2895 C CA . PRO A 1 372 ? 11.523 -8.462 20.029 1.00 93.19 372 PRO A CA 1
ATOM 2896 C C . PRO A 1 372 ? 10.653 -8.390 18.770 1.00 93.19 372 PRO A C 1
ATOM 2898 O O . PRO A 1 372 ? 11.088 -8.834 17.720 1.00 93.19 372 PRO A O 1
ATOM 2901 N N . GLY A 1 373 ? 9.429 -7.867 18.866 1.00 92.88 373 GLY A N 1
ATOM 2902 C CA . GLY A 1 373 ? 8.522 -7.727 17.722 1.00 92.88 373 GLY A CA 1
ATOM 2903 C C . GLY A 1 373 ? 8.864 -6.549 16.806 1.00 92.88 373 GLY A C 1
ATOM 2904 O O . GLY A 1 373 ? 9.977 -6.037 16.805 1.00 92.88 373 GLY A O 1
ATOM 2905 N N . PHE A 1 374 ? 7.874 -6.100 16.034 1.00 93.38 374 PHE A N 1
ATOM 2906 C CA . PHE A 1 374 ? 8.028 -4.955 15.137 1.00 93.38 374 PHE A CA 1
ATOM 2907 C C . PHE A 1 374 ? 8.259 -3.635 15.863 1.00 93.38 374 PHE A C 1
ATOM 2909 O O . PHE A 1 374 ? 9.031 -2.817 15.392 1.00 93.38 374 PHE A O 1
ATOM 2916 N N . TYR A 1 375 ? 7.588 -3.427 16.987 1.00 93.19 375 TYR A N 1
ATOM 2917 C CA . TYR A 1 375 ? 7.694 -2.223 17.799 1.00 93.19 375 TYR A CA 1
ATOM 2918 C C . TYR A 1 375 ? 7.465 -2.582 19.265 1.00 93.19 375 TYR A C 1
ATOM 2920 O O . TYR A 1 375 ? 6.978 -3.673 19.591 1.00 93.19 375 TYR A O 1
ATOM 2928 N N . ALA A 1 376 ? 7.859 -1.680 20.159 1.00 92.69 376 ALA A N 1
ATOM 2929 C CA . ALA A 1 376 ? 7.724 -1.890 21.592 1.00 92.69 376 ALA A CA 1
ATOM 2930 C C . ALA A 1 376 ? 6.248 -1.945 22.025 1.00 92.69 376 ALA A C 1
ATOM 2932 O O . ALA A 1 376 ? 5.381 -1.280 21.461 1.00 92.69 376 ALA A O 1
ATOM 2933 N N . LEU A 1 377 ? 5.958 -2.734 23.064 1.00 93.19 377 LEU A N 1
ATOM 2934 C CA . LEU A 1 377 ? 4.637 -2.748 23.692 1.00 93.19 377 LEU A CA 1
ATOM 2935 C C . LEU A 1 377 ? 4.376 -1.406 24.383 1.00 93.19 377 LEU A C 1
ATOM 2937 O O . LEU A 1 377 ? 5.040 -1.077 25.369 1.00 93.19 377 LEU A O 1
ATOM 2941 N N . ASP A 1 378 ? 3.365 -0.684 23.908 1.00 92.69 378 ASP A N 1
ATOM 2942 C CA . ASP A 1 378 ? 2.939 0.577 24.499 1.00 92.69 378 ASP A CA 1
ATOM 2943 C C . ASP A 1 378 ? 2.002 0.344 25.697 1.00 92.69 378 ASP A C 1
ATOM 2945 O O . ASP A 1 378 ? 0.873 -0.139 25.564 1.00 92.69 378 ASP A O 1
ATOM 2949 N N . LYS A 1 379 ? 2.495 0.677 26.894 1.00 93.56 379 LYS A N 1
ATOM 2950 C CA . LYS A 1 379 ? 1.810 0.435 28.172 1.00 93.56 379 LYS A CA 1
ATOM 2951 C C . LYS A 1 379 ? 1.168 1.684 28.769 1.00 93.56 379 LYS A C 1
ATOM 2953 O O . LYS A 1 379 ? 0.588 1.565 29.847 1.00 93.56 379 LYS A O 1
ATOM 2958 N N . ASN A 1 380 ? 1.283 2.859 28.144 1.00 92.44 380 ASN A N 1
ATOM 2959 C CA . ASN A 1 380 ? 0.864 4.134 28.745 1.00 92.44 380 ASN A CA 1
ATOM 2960 C C . ASN A 1 380 ? -0.491 4.664 28.223 1.00 92.44 380 ASN A C 1
ATOM 2962 O O . ASN A 1 380 ? -0.833 5.825 28.450 1.00 92.44 380 ASN A O 1
ATOM 2966 N N . ASN A 1 381 ? -1.289 3.797 27.595 1.00 93.56 381 ASN A N 1
ATOM 2967 C CA . ASN A 1 381 ? -2.569 4.107 26.947 1.00 93.56 381 ASN A CA 1
ATOM 2968 C C . ASN A 1 381 ? -3.737 4.318 27.939 1.00 93.56 381 ASN A C 1
ATOM 2970 O O . ASN A 1 381 ? -4.741 3.594 27.934 1.00 93.56 381 ASN A O 1
ATOM 2974 N N . PHE A 1 382 ? -3.606 5.322 28.808 1.00 96.56 382 PHE A N 1
ATOM 2975 C CA . PHE A 1 382 ? -4.673 5.801 29.688 1.00 96.56 382 PHE A CA 1
ATOM 2976 C C . PHE A 1 382 ? -5.575 6.801 28.961 1.00 96.56 382 PHE A C 1
ATOM 2978 O O . PHE A 1 382 ? -5.125 7.817 28.439 1.00 96.56 382 PHE A O 1
ATOM 2985 N N . GLN A 1 383 ? -6.877 6.537 28.994 1.00 97.75 383 GLN A N 1
ATOM 2986 C CA . GLN A 1 383 ? -7.901 7.248 28.233 1.00 97.75 383 GLN A CA 1
ATOM 2987 C C . GLN A 1 383 ? -8.933 7.874 29.189 1.00 97.75 383 GLN A C 1
ATOM 2989 O O . GLN A 1 383 ? -10.032 7.329 29.363 1.00 97.75 383 GLN A O 1
ATOM 2994 N N . PRO A 1 384 ? -8.584 8.974 29.887 1.00 98.25 384 PRO A N 1
ATOM 2995 C CA . PRO A 1 384 ? -9.505 9.677 30.772 1.00 98.25 384 PRO A CA 1
ATOM 2996 C C . PRO A 1 384 ? -10.615 10.386 29.995 1.00 98.25 384 PRO A C 1
ATOM 2998 O O . PRO A 1 384 ? -10.418 10.895 28.887 1.00 98.25 384 PRO A O 1
ATOM 3001 N N . ARG A 1 385 ? -11.787 10.468 30.622 1.00 98.00 385 ARG A N 1
ATOM 3002 C CA . ARG A 1 385 ? -12.953 11.205 30.135 1.00 98.00 385 ARG A CA 1
ATOM 3003 C C . ARG A 1 385 ? -13.608 11.946 31.288 1.00 98.00 385 ARG A C 1
ATOM 3005 O O . ARG A 1 385 ? -13.815 11.381 32.359 1.00 98.00 385 ARG A O 1
ATOM 3012 N N . VAL A 1 386 ? -13.966 13.200 31.058 1.00 98.56 386 VAL A N 1
ATOM 3013 C CA . VAL A 1 386 ? -14.720 14.010 32.013 1.00 98.56 386 VAL A CA 1
ATOM 3014 C C . VAL A 1 386 ? -15.781 14.803 31.272 1.00 98.56 386 VAL A C 1
ATOM 3016 O O . VAL A 1 386 ? -15.527 15.348 30.201 1.00 98.56 386 VAL A O 1
ATOM 3019 N N . ALA A 1 387 ? -16.981 14.869 31.829 1.00 98.44 387 ALA A N 1
ATOM 3020 C CA . ALA A 1 387 ? -18.055 15.695 31.312 1.00 98.44 387 ALA A CA 1
ATOM 3021 C C . ALA A 1 387 ? -18.884 16.281 32.451 1.00 98.44 387 ALA A C 1
ATOM 3023 O O . ALA A 1 387 ? -19.005 15.696 33.523 1.00 98.44 387 ALA A O 1
ATOM 3024 N N . ILE A 1 388 ? -19.471 17.444 32.209 1.00 98.50 388 ILE A N 1
ATOM 3025 C CA . ILE A 1 388 ? -20.369 18.124 33.134 1.00 98.50 388 ILE A CA 1
ATOM 3026 C C . ILE A 1 388 ? -21.626 18.495 32.362 1.00 98.50 388 ILE A C 1
ATOM 3028 O O . ILE A 1 388 ? -21.548 19.036 31.262 1.00 98.50 388 ILE A O 1
ATOM 3032 N N . ALA A 1 389 ? -22.782 18.230 32.959 1.00 97.94 389 ALA A N 1
ATOM 3033 C CA . ALA A 1 389 ? -24.066 18.757 32.535 1.00 97.94 389 ALA A CA 1
ATOM 3034 C C . ALA A 1 389 ? -24.649 19.595 33.673 1.00 97.94 389 ALA A C 1
ATOM 3036 O O . ALA A 1 389 ? -24.857 19.099 34.782 1.00 97.94 389 ALA A O 1
ATOM 3037 N N . TRP A 1 390 ? -24.916 20.866 33.397 1.00 96.81 390 TRP A N 1
ATOM 3038 C CA . TRP A 1 390 ? -25.439 21.820 34.363 1.00 96.81 390 TRP A CA 1
ATOM 3039 C C . TRP A 1 390 ? -26.683 22.508 33.812 1.00 96.81 390 TRP A C 1
ATOM 3041 O O . TRP A 1 390 ? -26.664 23.051 32.710 1.00 96.81 390 TRP A O 1
ATOM 3051 N N . SER A 1 391 ? -27.761 22.498 34.590 1.00 96.31 391 SER A N 1
ATOM 3052 C CA . SER A 1 391 ? -28.950 23.308 34.343 1.00 96.31 391 SER A CA 1
ATOM 3053 C C . SER A 1 391 ? -28.995 24.450 35.367 1.00 96.31 391 SER A C 1
ATOM 3055 O O . SER A 1 391 ? -29.281 24.216 36.546 1.00 96.31 391 SER A O 1
ATOM 3057 N N . PRO A 1 392 ? -28.640 25.686 34.986 1.00 93.12 392 PRO A N 1
ATOM 3058 C CA . PRO A 1 392 ? -28.714 26.820 35.898 1.00 93.12 392 PRO A CA 1
ATOM 3059 C C . PRO A 1 392 ? -30.155 27.070 36.361 1.00 93.12 392 PRO A C 1
ATOM 3061 O O . PRO A 1 392 ? -31.102 26.828 35.620 1.00 93.12 392 PRO A O 1
ATOM 3064 N N . ASN A 1 393 ? -30.318 27.578 37.582 1.00 90.56 393 ASN A N 1
ATOM 3065 C CA . ASN A 1 393 ? -31.612 28.033 38.087 1.00 90.56 393 ASN A CA 1
ATOM 3066 C C . ASN A 1 393 ? -31.438 29.417 38.715 1.00 90.56 393 ASN A C 1
ATOM 3068 O O . ASN A 1 393 ? -31.059 29.521 39.880 1.00 90.56 393 ASN A O 1
ATOM 3072 N N . PHE A 1 394 ? -31.653 30.471 37.927 1.00 89.81 394 PHE A N 1
ATOM 3073 C CA . PHE A 1 394 ? -31.594 31.848 38.412 1.00 89.81 394 PHE A CA 1
ATOM 3074 C C . PHE A 1 394 ? -33.009 32.396 38.603 1.00 89.81 394 PHE A C 1
ATOM 3076 O O . PHE A 1 394 ? -33.843 32.326 37.700 1.00 89.81 394 PHE A O 1
ATOM 3083 N N . GLU A 1 395 ? -33.275 32.980 39.770 1.00 87.25 395 GLU A N 1
ATOM 3084 C CA . GLU A 1 395 ? -34.616 33.447 40.145 1.00 87.25 395 GLU A CA 1
ATOM 3085 C C . GLU A 1 395 ? -34.921 34.875 39.667 1.00 87.25 395 GLU A C 1
ATOM 3087 O O . GLU A 1 395 ? -36.082 35.217 39.440 1.00 87.25 395 GLU A O 1
ATOM 3092 N N . SER A 1 396 ? -33.910 35.716 39.429 1.00 89.31 396 SER A N 1
ATOM 3093 C CA . SER A 1 396 ? -34.092 37.101 38.969 1.00 89.31 396 SER A CA 1
ATOM 3094 C C . SER A 1 396 ? -32.850 37.663 38.255 1.00 89.31 396 SER A C 1
ATOM 3096 O O . SER A 1 396 ? -31.807 37.010 38.163 1.00 89.31 396 SER A O 1
ATOM 3098 N N . GLY A 1 397 ? -32.976 38.873 37.698 1.00 91.62 397 GLY A N 1
ATOM 3099 C CA . GLY A 1 397 ? -31.870 39.627 37.097 1.00 91.62 397 GLY A CA 1
ATOM 3100 C C . GLY A 1 397 ? -31.421 39.160 35.706 1.00 91.62 397 GLY A C 1
ATOM 3101 O O . GLY A 1 397 ? -32.066 38.343 35.045 1.00 91.62 397 GLY A O 1
ATOM 3102 N N . PHE A 1 398 ? -30.285 39.701 35.253 1.00 91.38 398 PHE A N 1
ATOM 3103 C CA . PHE A 1 398 ? -29.714 39.439 33.925 1.00 91.38 398 PHE A CA 1
ATOM 3104 C C . PHE A 1 398 ? -29.423 37.950 33.676 1.00 91.38 398 PHE A C 1
ATOM 3106 O O . PHE A 1 398 ? -29.677 37.440 32.588 1.00 91.38 398 PHE A O 1
ATOM 3113 N N . LEU A 1 399 ? -28.959 37.217 34.692 1.00 90.44 399 LEU A N 1
ATOM 3114 C CA . LEU A 1 399 ? -28.652 35.790 34.558 1.00 90.44 399 LEU A CA 1
ATOM 3115 C C . LEU A 1 399 ? -29.910 34.938 34.338 1.00 90.44 399 LEU A C 1
ATOM 3117 O O . LEU A 1 399 ? -29.865 33.999 33.547 1.00 90.44 399 LEU A O 1
ATOM 3121 N N . ARG A 1 400 ? -31.056 35.300 34.936 1.00 88.38 400 ARG A N 1
ATOM 3122 C CA . ARG A 1 400 ? -32.350 34.683 34.596 1.00 88.38 400 ARG A CA 1
ATOM 3123 C C . ARG A 1 400 ? -32.762 35.013 33.164 1.00 88.38 400 ARG A C 1
ATOM 3125 O O . ARG A 1 400 ? -33.263 34.140 32.461 1.00 88.38 400 ARG A O 1
ATOM 3132 N N . ALA A 1 401 ? -32.522 36.237 32.696 1.00 86.75 401 ALA A N 1
ATOM 3133 C CA . ALA A 1 401 ? -32.787 36.582 31.301 1.00 86.75 401 ALA A CA 1
ATOM 3134 C C . ALA A 1 401 ? -31.918 35.757 30.332 1.00 86.75 401 ALA A C 1
ATOM 3136 O O . ALA A 1 401 ? -32.431 35.307 29.312 1.00 86.75 401 ALA A O 1
ATOM 3137 N N . LEU A 1 402 ? -30.653 35.486 30.669 1.00 87.56 402 LEU A N 1
ATOM 3138 C CA . LEU A 1 402 ? -29.703 34.768 29.809 1.00 87.56 402 LEU A CA 1
ATOM 3139 C C . LEU A 1 402 ? -29.810 33.232 29.870 1.00 87.56 402 LEU A C 1
ATOM 3141 O O . LEU A 1 402 ? -29.699 32.575 28.837 1.00 87.56 402 LEU A O 1
ATOM 3145 N N . PHE A 1 403 ? -30.053 32.654 31.052 1.00 91.62 403 PHE A N 1
ATOM 3146 C CA . PHE A 1 403 ? -30.080 31.197 31.291 1.00 91.62 403 PHE A CA 1
ATOM 3147 C C . PHE A 1 403 ? -31.458 30.645 31.679 1.00 91.62 403 PHE A C 1
ATOM 3149 O O . PHE A 1 403 ? -31.671 29.443 31.654 1.00 91.62 403 PHE A O 1
ATOM 3156 N N . GLY A 1 404 ? -32.432 31.510 31.953 1.00 87.75 404 GLY A N 1
ATOM 3157 C CA . GLY A 1 404 ? -33.789 31.082 32.273 1.00 87.75 404 GLY A CA 1
ATOM 3158 C C . GLY A 1 404 ? -33.913 30.584 33.710 1.00 87.75 404 GLY A C 1
ATOM 3159 O O . GLY A 1 404 ? -33.026 30.788 34.544 1.00 87.75 404 GLY A O 1
ATOM 3160 N N . SER A 1 405 ? -35.064 29.988 33.997 1.00 86.88 405 SER A N 1
ATOM 3161 C CA . SER A 1 405 ? -35.385 29.361 35.276 1.00 86.88 405 SER A CA 1
ATOM 3162 C C . SER A 1 405 ? -35.101 27.855 35.241 1.00 86.88 405 SER A C 1
ATOM 3164 O O . SER A 1 405 ? -34.486 27.341 34.304 1.00 86.88 405 SER A O 1
ATOM 3166 N N . GLN A 1 406 ? -35.514 27.136 36.283 1.00 86.12 406 GLN A N 1
ATOM 3167 C CA . GLN A 1 406 ? -35.282 25.703 36.413 1.00 86.12 406 GLN A CA 1
ATOM 3168 C C . GLN A 1 406 ? -35.691 24.930 35.144 1.00 86.12 406 GLN A C 1
ATOM 3170 O O . GLN A 1 406 ? -36.844 24.968 34.723 1.00 86.12 406 GLN A O 1
ATOM 3175 N N . ASN A 1 407 ? -34.741 24.178 34.577 1.00 86.56 407 ASN A N 1
ATOM 3176 C CA . ASN A 1 407 ? -34.887 23.373 33.356 1.00 86.56 407 ASN A CA 1
ATOM 3177 C C . ASN A 1 407 ? -35.075 24.160 32.040 1.00 86.56 407 ASN A C 1
ATOM 3179 O O . ASN A 1 407 ? -35.316 23.536 31.006 1.00 86.56 407 ASN A O 1
ATOM 3183 N N . ASP A 1 408 ? -34.925 25.490 32.034 1.00 92.50 408 ASP A N 1
ATOM 3184 C CA . ASP A 1 408 ? -35.013 26.283 30.797 1.00 92.50 408 ASP A CA 1
ATOM 3185 C C . ASP A 1 408 ? -33.723 26.242 29.974 1.00 92.50 408 ASP A C 1
ATOM 3187 O O . ASP A 1 408 ? -33.773 26.334 28.747 1.00 92.50 408 ASP A O 1
ATOM 3191 N N . SER A 1 409 ? -32.566 26.083 30.618 1.00 95.50 409 SER A N 1
ATOM 3192 C CA . SER A 1 409 ? -31.287 25.923 29.927 1.00 95.50 409 SER A CA 1
ATOM 3193 C C . SER A 1 409 ? -30.473 24.756 30.454 1.00 95.50 409 SER A C 1
ATOM 3195 O O . SER A 1 409 ? -30.596 24.326 31.603 1.00 95.50 409 SER A O 1
ATOM 3197 N N . VAL A 1 410 ? -29.597 24.262 29.589 1.00 96.75 410 VAL A N 1
ATOM 3198 C CA . VAL A 1 410 ? -28.619 23.231 29.898 1.00 96.75 410 VAL A CA 1
ATOM 3199 C C . VAL A 1 410 ? -27.309 23.553 29.197 1.00 96.75 410 VAL A C 1
ATOM 3201 O O . VAL A 1 410 ? -27.272 23.820 27.998 1.00 96.75 410 VAL A O 1
ATOM 3204 N N . ILE A 1 411 ? -26.231 23.522 29.965 1.00 97.50 411 ILE A N 1
ATOM 3205 C CA . ILE A 1 411 ? -24.863 23.637 29.483 1.00 97.50 411 ILE A CA 1
ATOM 3206 C C . ILE A 1 411 ? -24.237 22.262 29.652 1.00 97.50 411 ILE A C 1
ATOM 3208 O O . ILE A 1 411 ? -24.301 21.684 30.740 1.00 97.50 411 ILE A O 1
ATOM 3212 N N . ARG A 1 412 ? -23.642 21.724 28.589 1.00 98.12 412 ARG A N 1
ATOM 3213 C CA . ARG A 1 412 ? -22.859 20.489 28.671 1.00 98.12 412 ARG A CA 1
ATOM 3214 C C . ARG A 1 412 ? -21.486 20.735 28.104 1.00 98.12 412 ARG A C 1
ATOM 3216 O O . ARG A 1 412 ? -21.376 21.286 27.017 1.00 98.12 412 ARG A O 1
ATOM 3223 N N . GLY A 1 413 ? -20.465 20.309 28.821 1.00 98.50 413 GLY A N 1
ATOM 3224 C CA . GLY A 1 413 ? -19.100 20.323 28.327 1.00 98.50 413 GLY A CA 1
ATOM 3225 C C . GLY A 1 413 ? -18.420 19.013 28.658 1.00 98.50 413 GLY A C 1
ATOM 3226 O O . GLY A 1 413 ? -18.738 18.385 29.668 1.00 98.50 413 GLY A O 1
ATOM 3227 N N . GLY A 1 414 ? -17.487 18.598 27.816 1.00 98.44 414 GLY A N 1
ATOM 3228 C CA . GLY A 1 414 ? -16.728 17.383 28.059 1.00 98.44 414 GLY A CA 1
ATOM 3229 C C . GLY A 1 414 ? -15.384 17.383 27.365 1.00 98.44 414 GLY A C 1
ATOM 3230 O O . GLY A 1 414 ? -15.170 18.114 26.401 1.00 98.44 414 GLY A O 1
ATOM 3231 N N . PHE A 1 415 ? -14.496 16.542 27.877 1.00 98.69 415 PHE A N 1
ATOM 3232 C CA . PHE A 1 415 ? -13.162 16.286 27.368 1.00 98.69 415 PHE A CA 1
ATOM 3233 C C . PHE A 1 415 ? -12.871 14.787 27.440 1.00 98.69 415 PHE A C 1
ATOM 3235 O O . PHE A 1 415 ? -13.220 14.123 28.420 1.00 98.69 415 PHE A O 1
ATOM 3242 N N . ALA A 1 416 ? -12.226 14.250 26.412 1.00 98.31 416 ALA A N 1
ATOM 3243 C CA . ALA A 1 416 ? -11.801 12.861 26.367 1.00 98.31 416 ALA A CA 1
ATOM 3244 C C . ALA A 1 416 ? -10.475 12.715 25.623 1.00 98.31 416 ALA A C 1
ATOM 3246 O O . ALA A 1 416 ? -10.274 13.338 24.576 1.00 98.31 416 ALA A O 1
ATOM 3247 N N . ILE A 1 417 ? -9.624 11.836 26.151 1.00 98.00 417 ILE A N 1
ATOM 3248 C CA . ILE A 1 417 ? -8.461 11.289 25.453 1.00 98.00 417 ILE A CA 1
ATOM 3249 C C . ILE A 1 417 ?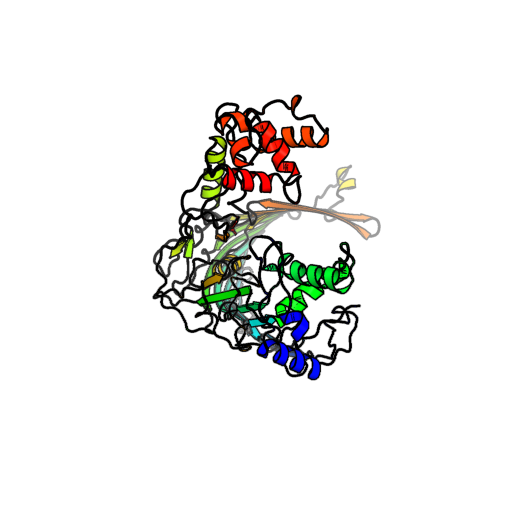 -8.803 9.865 25.011 1.00 98.00 417 ILE A C 1
ATOM 3251 O O . ILE A 1 417 ? -9.382 9.099 25.785 1.00 98.00 417 ILE A O 1
ATOM 3255 N N . THR A 1 418 ? -8.457 9.512 23.776 1.00 96.06 418 THR A N 1
ATOM 3256 C CA . THR A 1 418 ? -8.579 8.152 23.232 1.00 96.06 418 THR A CA 1
ATOM 3257 C C . THR A 1 418 ? -7.331 7.763 22.448 1.00 96.06 418 THR A C 1
ATOM 3259 O O . THR A 1 418 ? -6.657 8.636 21.904 1.00 96.06 418 THR A O 1
ATOM 3262 N N . ASN A 1 419 ? -7.049 6.465 22.355 1.00 94.56 419 ASN A N 1
ATOM 3263 C CA . ASN A 1 419 ? -5.926 5.916 21.590 1.00 94.56 419 ASN A CA 1
ATOM 3264 C C . ASN A 1 419 ? -6.425 5.018 20.454 1.00 94.56 419 ASN A C 1
ATOM 3266 O O . ASN A 1 419 ? -7.498 4.420 20.575 1.00 94.56 419 ASN A O 1
ATOM 3270 N N . ASP A 1 420 ? -5.623 4.891 19.399 1.00 90.31 420 ASP A N 1
ATOM 3271 C CA . ASP A 1 420 ? -5.872 3.938 18.314 1.00 90.31 420 ASP A CA 1
ATOM 3272 C C . ASP A 1 420 ? -5.106 2.628 18.529 1.00 90.31 420 ASP A C 1
ATOM 3274 O O . ASP A 1 420 ? -3.968 2.618 19.002 1.00 90.31 420 ASP A O 1
ATOM 3278 N N . TYR A 1 421 ? -5.708 1.520 18.094 1.00 89.69 421 TYR A N 1
ATOM 3279 C CA . TYR A 1 421 ? -5.008 0.253 17.902 1.00 89.69 421 TYR A CA 1
ATOM 3280 C C . TYR A 1 421 ? -4.543 0.135 16.450 1.00 89.69 421 TYR A C 1
ATOM 3282 O O . TYR A 1 421 ? -5.303 0.388 15.513 1.00 89.69 421 TYR A O 1
ATOM 3290 N N . PHE A 1 422 ? -3.274 -0.225 16.257 1.00 91.44 422 PHE A N 1
ATOM 3291 C CA . PHE A 1 422 ? -2.617 -0.267 14.952 1.00 91.44 422 PHE A CA 1
ATOM 3292 C C . PHE A 1 422 ? -1.745 -1.523 14.810 1.00 91.44 422 PHE A C 1
ATOM 3294 O O . PHE A 1 422 ? -1.586 -2.303 15.746 1.00 91.44 422 PHE A O 1
ATOM 3301 N N . GLY A 1 423 ? -1.192 -1.739 13.615 1.00 91.44 423 GLY A N 1
ATOM 3302 C CA . GLY A 1 423 ? -0.216 -2.804 13.365 1.00 91.44 423 GLY A CA 1
ATOM 3303 C C . GLY A 1 423 ? -0.676 -3.859 12.366 1.00 91.44 423 GLY A C 1
ATOM 3304 O O . GLY A 1 423 ? 0.084 -4.226 11.482 1.00 91.44 423 GLY A O 1
ATOM 3305 N N . GLN A 1 424 ? -1.926 -4.324 12.418 1.00 91.75 424 GLN A N 1
ATOM 3306 C CA . GLN A 1 424 ? -2.374 -5.422 11.541 1.00 91.75 424 GLN A CA 1
ATOM 3307 C C . GLN A 1 424 ? -2.180 -5.134 10.043 1.00 91.75 424 GLN A C 1
ATOM 3309 O O . GLN A 1 424 ? -1.657 -5.972 9.313 1.00 91.75 424 GLN A O 1
ATOM 3314 N N . GLN A 1 425 ? -2.567 -3.944 9.574 1.00 89.94 425 GLN A N 1
ATOM 3315 C CA . GLN A 1 425 ? -2.341 -3.562 8.176 1.00 89.94 425 GLN A CA 1
ATOM 3316 C C . GLN A 1 425 ? -0.864 -3.255 7.894 1.00 89.94 425 GLN A C 1
ATOM 3318 O O . GLN A 1 425 ? -0.380 -3.583 6.818 1.00 89.94 425 GLN A O 1
ATOM 3323 N N . LEU A 1 426 ? -0.156 -2.672 8.863 1.00 91.69 426 LEU A N 1
ATOM 3324 C CA . LEU A 1 426 ? 1.274 -2.373 8.789 1.00 91.69 426 LEU A CA 1
ATOM 3325 C C . LEU A 1 426 ? 2.097 -3.645 8.532 1.00 91.69 426 LEU A C 1
ATOM 3327 O O . LEU A 1 426 ? 2.856 -3.697 7.571 1.00 91.69 426 LEU A O 1
ATOM 3331 N N . ALA A 1 427 ? 1.865 -4.693 9.326 1.00 93.25 427 ALA A N 1
ATOM 3332 C CA . ALA A 1 427 ? 2.515 -5.994 9.204 1.00 93.25 427 ALA A CA 1
ATOM 3333 C C . ALA A 1 427 ? 2.301 -6.636 7.828 1.00 93.25 427 ALA A C 1
ATOM 3335 O O . ALA A 1 427 ? 3.250 -7.080 7.189 1.00 93.25 427 ALA A O 1
ATOM 3336 N N . VAL A 1 428 ? 1.050 -6.642 7.354 1.00 92.31 428 VAL A N 1
ATOM 3337 C CA . VAL A 1 428 ? 0.692 -7.203 6.045 1.00 92.31 428 VAL A CA 1
ATOM 3338 C C . VAL A 1 428 ? 1.333 -6.417 4.905 1.00 92.31 428 VAL A C 1
ATOM 3340 O O . VAL A 1 428 ? 1.859 -7.020 3.973 1.00 92.31 428 VAL A O 1
ATOM 3343 N N . THR A 1 429 ? 1.278 -5.083 4.956 1.00 90.56 429 THR A N 1
ATOM 3344 C CA . THR A 1 429 ? 1.873 -4.232 3.920 1.00 90.56 429 THR A CA 1
ATOM 3345 C C . THR A 1 429 ? 3.389 -4.401 3.890 1.00 90.56 429 THR A C 1
ATOM 3347 O O . THR A 1 429 ? 3.955 -4.549 2.810 1.00 90.56 429 THR A O 1
ATOM 3350 N N . PHE A 1 430 ? 4.041 -4.423 5.055 1.00 91.62 430 PHE A N 1
ATOM 3351 C CA . PHE A 1 430 ? 5.488 -4.563 5.139 1.00 91.62 430 PHE A CA 1
ATOM 3352 C C . PHE A 1 430 ? 5.972 -5.940 4.665 1.00 91.62 430 PHE A C 1
ATOM 3354 O O . PHE A 1 430 ? 6.856 -5.980 3.821 1.00 91.62 430 PHE A O 1
ATOM 3361 N N . ASP A 1 431 ? 5.373 -7.056 5.101 1.00 91.94 431 ASP A N 1
ATOM 3362 C CA . ASP A 1 431 ? 5.754 -8.402 4.619 1.00 91.94 431 ASP A CA 1
ATOM 3363 C C . ASP A 1 431 ? 5.576 -8.557 3.102 1.00 91.94 431 ASP A C 1
ATOM 3365 O O . ASP A 1 431 ? 6.427 -9.149 2.444 1.00 91.94 431 ASP A O 1
ATOM 3369 N N . ALA A 1 432 ? 4.519 -7.975 2.526 1.00 87.75 432 ALA A N 1
ATOM 3370 C CA . ALA A 1 432 ? 4.274 -8.045 1.086 1.00 87.75 432 ALA A CA 1
ATOM 3371 C C . ALA A 1 432 ? 5.212 -7.151 0.250 1.00 87.75 432 ALA A C 1
ATOM 3373 O O . ALA A 1 432 ? 5.465 -7.454 -0.919 1.00 87.75 432 ALA A O 1
ATOM 3374 N N . ALA A 1 433 ? 5.684 -6.033 0.810 1.00 86.62 433 ALA A N 1
ATOM 3375 C CA . ALA A 1 433 ? 6.510 -5.053 0.103 1.00 86.62 433 ALA A CA 1
ATOM 3376 C C . ALA A 1 433 ? 8.018 -5.206 0.376 1.00 86.62 433 ALA A C 1
ATOM 3378 O O . ALA A 1 433 ? 8.834 -4.760 -0.432 1.00 86.62 433 ALA A O 1
ATOM 3379 N N . ASN A 1 434 ? 8.402 -5.846 1.483 1.00 87.00 434 ASN A N 1
ATOM 3380 C CA . ASN A 1 434 ? 9.794 -6.041 1.864 1.00 87.00 434 ASN A CA 1
ATOM 3381 C C . ASN A 1 434 ? 10.489 -7.072 0.967 1.00 87.00 434 ASN A C 1
ATOM 3383 O O . ASN A 1 434 ? 10.232 -8.270 1.038 1.00 87.00 434 ASN A O 1
ATOM 3387 N N . THR A 1 435 ? 11.451 -6.609 0.180 1.00 85.75 435 THR A N 1
ATOM 3388 C CA . THR A 1 435 ? 12.257 -7.411 -0.749 1.00 85.75 435 THR A CA 1
ATOM 3389 C C . THR A 1 435 ? 13.354 -8.240 -0.086 1.00 85.75 435 THR A C 1
ATOM 3391 O O . THR A 1 435 ? 13.932 -9.106 -0.749 1.00 85.75 435 THR A O 1
ATOM 3394 N N . LEU A 1 436 ? 13.648 -7.995 1.191 1.00 90.44 436 LEU A N 1
ATOM 3395 C CA . LEU A 1 436 ? 14.637 -8.724 1.992 1.00 90.44 436 LEU A CA 1
ATOM 3396 C C . LEU A 1 436 ? 13.989 -9.688 3.004 1.00 90.44 436 LEU A C 1
ATOM 3398 O O . LEU A 1 436 ? 14.658 -10.149 3.926 1.00 90.44 436 LEU A O 1
ATOM 3402 N N . GLY A 1 437 ? 12.692 -9.974 2.860 1.00 92.12 437 GLY A N 1
ATOM 3403 C CA . GLY A 1 437 ? 11.978 -10.964 3.664 1.00 92.12 437 GLY A CA 1
ATOM 3404 C C . GLY A 1 437 ? 11.918 -12.349 3.012 1.00 92.12 437 GLY A C 1
ATOM 3405 O O . GLY A 1 437 ? 12.719 -12.711 2.152 1.00 92.12 437 GLY A O 1
ATOM 3406 N N . PHE A 1 438 ? 10.907 -13.125 3.403 1.00 93.81 438 PHE A N 1
ATOM 3407 C CA . PHE A 1 438 ? 10.626 -14.461 2.857 1.00 93.81 438 PHE A CA 1
ATOM 3408 C C . PHE A 1 438 ? 9.936 -14.449 1.487 1.00 93.81 438 PHE A C 1
ATOM 3410 O O . PHE A 1 438 ? 9.642 -15.509 0.933 1.00 93.81 438 PHE A O 1
ATOM 3417 N N . ALA A 1 439 ? 9.665 -13.269 0.941 1.00 91.31 439 ALA A N 1
ATOM 3418 C CA . ALA A 1 439 ? 9.303 -13.073 -0.450 1.00 91.31 439 ALA A CA 1
ATOM 3419 C C . ALA A 1 439 ? 10.272 -12.048 -1.043 1.00 91.31 439 ALA A C 1
ATOM 3421 O O . ALA A 1 439 ? 10.497 -10.983 -0.476 1.00 91.31 439 ALA A O 1
ATOM 3422 N N . THR A 1 440 ? 10.895 -12.377 -2.169 1.00 88.75 440 THR A N 1
ATOM 3423 C CA . THR A 1 440 ? 11.834 -11.485 -2.853 1.00 88.75 440 THR A CA 1
ATOM 3424 C C . THR A 1 440 ? 11.586 -11.527 -4.350 1.00 88.75 440 THR A C 1
ATOM 3426 O O . THR A 1 440 ? 11.027 -12.483 -4.891 1.00 88.75 440 THR A O 1
ATOM 3429 N N . SER A 1 441 ? 12.051 -10.496 -5.043 1.00 88.38 441 SER A N 1
ATOM 3430 C CA . SER A 1 441 ? 12.043 -10.457 -6.499 1.00 88.38 441 SER A CA 1
ATOM 3431 C C . SER A 1 441 ? 13.437 -10.149 -7.036 1.00 88.38 441 SER A C 1
ATOM 3433 O O . SER A 1 441 ? 14.284 -9.542 -6.370 1.00 88.38 441 SER A O 1
ATOM 3435 N N . ARG A 1 442 ? 13.710 -10.615 -8.252 1.00 88.50 442 ARG A N 1
ATOM 3436 C CA . ARG A 1 442 ? 14.897 -10.261 -9.033 1.00 88.50 442 ARG A CA 1
ATOM 3437 C C . ARG A 1 442 ? 14.423 -9.658 -10.339 1.00 88.50 442 ARG A C 1
ATOM 3439 O O . ARG A 1 442 ? 13.792 -10.343 -11.135 1.00 88.50 442 ARG A O 1
ATOM 3446 N N . ASN A 1 443 ? 14.710 -8.375 -10.520 1.00 88.19 443 ASN A N 1
ATOM 3447 C CA . ASN A 1 443 ? 14.322 -7.589 -11.685 1.00 88.19 443 ASN A CA 1
ATOM 3448 C C . ASN A 1 443 ? 15.571 -7.275 -12.504 1.00 88.19 443 ASN A C 1
ATOM 3450 O O . ASN A 1 443 ? 16.610 -6.953 -11.925 1.00 88.19 443 ASN A O 1
ATOM 3454 N N . ILE A 1 444 ? 15.461 -7.310 -13.830 1.00 91.06 444 ILE A N 1
ATOM 3455 C CA . ILE A 1 444 ? 16.500 -6.721 -14.678 1.00 91.06 444 ILE A CA 1
ATOM 3456 C C . ILE A 1 444 ? 16.385 -5.195 -14.699 1.00 91.06 444 ILE A C 1
ATOM 3458 O O . ILE A 1 444 ? 15.290 -4.639 -14.578 1.00 91.06 444 ILE A O 1
ATOM 3462 N N . SER A 1 445 ? 17.516 -4.518 -14.869 1.00 89.25 445 SER A N 1
ATOM 3463 C CA . SER A 1 445 ? 17.558 -3.061 -14.989 1.00 89.25 445 SER A CA 1
ATOM 3464 C C . SER A 1 445 ? 17.066 -2.598 -16.363 1.00 89.25 445 SER A C 1
ATOM 3466 O O . SER A 1 445 ? 17.190 -3.298 -17.369 1.00 89.25 445 SER A O 1
ATOM 3468 N N . ALA A 1 446 ? 16.540 -1.375 -16.431 1.00 90.31 446 ALA A N 1
ATOM 3469 C CA . ALA A 1 446 ? 16.343 -0.715 -17.717 1.00 90.31 446 ALA A CA 1
ATOM 3470 C C . ALA A 1 446 ? 17.695 -0.527 -18.428 1.00 90.31 446 ALA A C 1
ATOM 3472 O O . ALA A 1 446 ? 18.738 -0.394 -17.785 1.00 90.31 446 ALA A O 1
ATOM 3473 N N . ASN A 1 447 ? 17.671 -0.494 -19.758 1.00 91.12 447 ASN A N 1
ATOM 3474 C CA . ASN A 1 447 ? 18.837 -0.370 -20.635 1.00 91.12 447 ASN A CA 1
ATOM 3475 C C . ASN A 1 447 ? 19.825 -1.550 -20.572 1.00 91.12 447 ASN A C 1
ATOM 3477 O O . ASN A 1 447 ? 20.914 -1.448 -21.133 1.00 91.12 447 ASN A O 1
ATOM 3481 N N . THR A 1 448 ? 19.466 -2.674 -19.935 1.00 93.31 448 THR A N 1
ATOM 3482 C CA . THR A 1 448 ? 20.286 -3.899 -19.954 1.00 93.31 448 THR A CA 1
ATOM 3483 C C . THR A 1 448 ? 20.433 -4.466 -21.366 1.00 93.31 448 THR A C 1
ATOM 3485 O O . THR A 1 448 ? 21.514 -4.924 -21.726 1.00 93.31 448 THR A O 1
ATOM 3488 N N . TYR A 1 449 ? 19.368 -4.412 -22.168 1.00 95.38 449 TYR A N 1
ATOM 3489 C CA . TYR A 1 449 ? 19.345 -4.909 -23.544 1.00 95.38 449 TYR A CA 1
ATOM 3490 C C . TYR A 1 449 ? 19.154 -3.771 -24.548 1.00 95.38 449 TYR A C 1
ATOM 3492 O O . TYR A 1 449 ? 18.674 -2.691 -24.205 1.00 95.38 449 TYR A O 1
ATOM 3500 N N . ASN A 1 450 ? 19.506 -4.027 -25.806 1.00 94.38 450 ASN A N 1
ATOM 3501 C CA . ASN A 1 450 ? 19.251 -3.156 -26.950 1.00 94.38 450 ASN A CA 1
ATOM 3502 C C . ASN A 1 450 ? 18.568 -3.949 -28.085 1.00 94.38 450 ASN A C 1
ATOM 3504 O O . ASN A 1 450 ? 18.146 -5.086 -27.884 1.00 94.38 450 ASN A O 1
ATOM 3508 N N . ILE A 1 451 ? 18.395 -3.332 -29.254 1.00 95.06 451 ILE A N 1
ATOM 3509 C CA . ILE A 1 451 ? 17.721 -3.946 -30.411 1.00 95.06 451 ILE A CA 1
ATOM 3510 C C . ILE A 1 451 ? 18.690 -4.405 -31.510 1.00 95.06 451 ILE A C 1
ATOM 3512 O O . ILE A 1 451 ? 18.231 -4.830 -32.563 1.00 95.06 451 ILE A O 1
ATOM 3516 N N . THR A 1 452 ? 20.001 -4.305 -31.288 1.00 94.56 452 THR A N 1
ATOM 3517 C CA . THR A 1 452 ? 21.046 -4.651 -32.261 1.00 94.56 452 THR A CA 1
ATOM 3518 C C . THR A 1 452 ? 22.020 -5.667 -31.651 1.00 94.56 452 THR A C 1
ATOM 3520 O O . THR A 1 452 ? 21.805 -6.872 -31.734 1.00 94.56 452 THR A O 1
ATOM 3523 N N . THR A 1 453 ? 23.069 -5.194 -30.981 1.00 92.38 453 THR A N 1
ATOM 3524 C CA . THR A 1 453 ? 24.238 -5.977 -30.550 1.00 92.38 453 THR A CA 1
ATOM 3525 C C . THR A 1 453 ? 24.055 -6.782 -29.262 1.00 92.38 453 THR A C 1
ATOM 3527 O O . THR A 1 453 ? 24.808 -7.721 -29.025 1.00 92.38 453 THR A O 1
ATOM 3530 N N . ASN A 1 454 ? 23.080 -6.436 -28.421 1.00 94.94 454 ASN A N 1
ATOM 3531 C CA . ASN A 1 454 ? 22.784 -7.130 -27.164 1.00 94.94 454 ASN A CA 1
ATOM 3532 C C . ASN A 1 454 ? 21.265 -7.285 -26.978 1.00 94.94 454 ASN A C 1
ATOM 3534 O O . ASN A 1 454 ? 20.666 -6.599 -26.141 1.00 94.94 454 ASN A O 1
ATOM 3538 N N . PRO A 1 455 ? 20.608 -8.125 -27.793 1.00 95.25 455 PRO A N 1
ATOM 3539 C CA . PRO A 1 455 ? 19.170 -8.304 -27.718 1.00 95.25 455 PRO A CA 1
ATOM 3540 C C . PRO A 1 455 ? 18.753 -9.107 -26.489 1.00 95.25 455 PRO A C 1
ATOM 3542 O O . PRO A 1 455 ? 19.441 -10.030 -26.058 1.00 95.25 455 PRO A O 1
ATOM 3545 N N . GLY A 1 456 ? 17.571 -8.787 -25.959 1.00 96.06 456 GLY A N 1
ATOM 3546 C CA . GLY A 1 456 ? 16.970 -9.554 -24.868 1.00 96.06 456 GLY A CA 1
ATOM 3547 C C . GLY A 1 456 ? 16.637 -11.003 -25.260 1.00 96.06 456 GLY A C 1
ATOM 3548 O O . GLY A 1 456 ? 16.691 -11.380 -26.440 1.00 96.06 456 GLY A O 1
ATOM 3549 N N . PRO A 1 457 ? 16.240 -11.843 -24.292 1.00 97.50 457 PRO A N 1
ATOM 3550 C CA . PRO A 1 457 ? 15.765 -13.191 -24.577 1.00 97.50 457 PRO A CA 1
ATOM 3551 C C . PRO A 1 457 ? 14.605 -13.192 -25.578 1.00 97.50 457 PRO A C 1
ATOM 3553 O O . PRO A 1 457 ? 13.708 -12.348 -25.510 1.00 97.50 457 PRO A O 1
ATOM 3556 N N . LEU A 1 458 ? 14.637 -14.128 -26.527 1.00 96.50 458 LEU A N 1
ATOM 3557 C CA . LEU A 1 458 ? 13.585 -14.283 -27.529 1.00 96.50 458 LEU A CA 1
ATOM 3558 C C . LEU A 1 458 ? 12.328 -14.868 -26.878 1.00 96.50 458 LEU A C 1
ATOM 3560 O O . LEU A 1 458 ? 12.411 -15.845 -26.140 1.00 96.50 458 LEU A O 1
ATOM 3564 N N . TYR A 1 459 ? 11.166 -14.306 -27.187 1.00 97.50 459 TYR A N 1
ATOM 3565 C CA . TYR A 1 459 ? 9.888 -14.857 -26.756 1.00 97.50 459 TYR A CA 1
ATOM 3566 C C . TYR A 1 459 ? 9.571 -16.176 -27.458 1.00 97.50 459 TYR A C 1
ATOM 3568 O O . TYR A 1 459 ? 9.545 -16.241 -28.689 1.00 97.50 459 TYR A O 1
ATOM 3576 N N . THR A 1 460 ? 9.267 -17.203 -26.665 1.00 96.25 460 THR A N 1
ATOM 3577 C CA . THR A 1 460 ? 8.925 -18.547 -27.154 1.00 96.25 460 THR A CA 1
ATOM 3578 C C . THR A 1 460 ? 7.489 -18.974 -26.840 1.00 96.25 460 THR A C 1
ATOM 3580 O O . THR A 1 460 ? 7.059 -20.025 -27.302 1.00 96.25 460 THR A O 1
ATOM 3583 N N . GLY A 1 461 ? 6.727 -18.171 -26.089 1.00 93.38 461 GLY A N 1
ATOM 3584 C CA . GLY A 1 461 ? 5.338 -18.467 -25.727 1.00 93.38 461 GLY A CA 1
ATOM 3585 C C . GLY A 1 461 ? 4.926 -17.851 -24.389 1.00 93.38 461 GLY A C 1
ATOM 3586 O O . GLY A 1 461 ? 5.766 -17.384 -23.620 1.00 93.38 461 GLY A O 1
ATOM 3587 N N . SER A 1 462 ? 3.622 -17.849 -24.097 1.00 87.44 462 SER A N 1
ATOM 3588 C CA . SER A 1 462 ? 3.052 -17.242 -22.880 1.00 87.44 462 SER A CA 1
ATOM 3589 C C . SER A 1 462 ? 3.518 -17.903 -21.580 1.00 87.44 462 SER A C 1
ATOM 3591 O O . SER A 1 462 ? 3.507 -17.254 -20.541 1.00 87.44 462 SER A O 1
ATOM 3593 N N . ASN A 1 463 ? 3.965 -19.160 -21.650 1.00 88.50 463 ASN A N 1
ATOM 3594 C CA . ASN A 1 463 ? 4.390 -19.957 -20.495 1.00 88.50 463 ASN A CA 1
ATOM 3595 C C . ASN A 1 463 ? 5.919 -20.153 -20.464 1.00 88.50 463 ASN A C 1
ATOM 3597 O O . ASN A 1 463 ? 6.418 -21.090 -19.843 1.00 88.50 463 ASN A O 1
ATOM 3601 N N . MET A 1 464 ? 6.675 -19.308 -21.177 1.00 93.00 464 MET A N 1
ATOM 3602 C CA . MET A 1 464 ? 8.139 -19.351 -21.172 1.00 93.00 464 MET A CA 1
ATOM 3603 C C . MET A 1 464 ? 8.684 -19.195 -19.743 1.00 93.00 464 MET A C 1
ATOM 3605 O O . MET A 1 464 ? 8.270 -18.308 -18.997 1.00 93.00 464 MET A O 1
ATOM 3609 N N . ALA A 1 465 ? 9.653 -20.033 -19.369 1.00 93.00 465 ALA A N 1
ATOM 3610 C CA . ALA A 1 465 ? 10.296 -19.955 -18.062 1.00 93.00 465 ALA A CA 1
ATOM 3611 C C . ALA A 1 465 ? 11.194 -18.708 -17.951 1.00 93.00 465 ALA A C 1
ATOM 3613 O O . ALA A 1 465 ? 12.104 -18.521 -18.757 1.00 93.00 465 ALA A O 1
ATOM 3614 N N . ILE A 1 466 ? 10.969 -17.885 -16.920 1.00 94.81 466 ILE A N 1
ATOM 3615 C CA . ILE A 1 466 ? 11.726 -16.641 -16.683 1.00 94.81 466 ILE A CA 1
ATOM 3616 C C . ILE A 1 466 ? 12.988 -16.875 -15.843 1.00 94.81 466 ILE A C 1
ATOM 3618 O O . ILE A 1 466 ? 14.017 -16.249 -16.076 1.00 94.81 466 ILE A O 1
ATOM 3622 N N . ARG A 1 467 ? 12.939 -17.792 -14.870 1.00 92.69 467 ARG A N 1
ATOM 3623 C CA . ARG A 1 467 ? 14.055 -18.049 -13.937 1.00 92.69 467 ARG A CA 1
ATOM 3624 C C . ARG A 1 467 ? 15.384 -18.460 -14.596 1.00 92.69 467 ARG A C 1
ATOM 3626 O O . ARG A 1 467 ? 16.414 -18.091 -14.043 1.00 92.69 467 ARG A O 1
ATOM 3633 N N . PRO A 1 468 ? 15.405 -19.188 -15.732 1.00 93.31 468 PRO A N 1
ATOM 3634 C CA . PRO A 1 468 ? 16.647 -19.514 -16.440 1.00 93.31 468 PRO A CA 1
ATOM 3635 C C . PRO A 1 468 ? 17.198 -18.380 -17.317 1.00 93.31 468 PRO A C 1
ATOM 3637 O O . PRO A 1 468 ? 18.245 -18.555 -17.940 1.00 93.31 468 PRO A O 1
ATOM 3640 N N . LEU A 1 469 ? 16.487 -17.253 -17.448 1.00 95.25 469 LEU A N 1
ATOM 3641 C CA . LEU A 1 469 ? 16.913 -16.159 -18.318 1.00 95.25 469 LEU A CA 1
ATOM 3642 C C . LEU A 1 469 ? 18.157 -15.444 -17.756 1.00 95.25 469 LEU A C 1
ATOM 3644 O O . LEU A 1 469 ? 18.364 -15.424 -16.540 1.00 95.25 469 LEU A O 1
ATOM 3648 N N . PRO A 1 470 ? 18.983 -14.809 -18.612 1.00 95.06 470 PRO A N 1
ATOM 3649 C CA . PRO A 1 470 ? 20.189 -14.120 -18.162 1.00 95.06 470 PRO A CA 1
ATOM 3650 C C . PRO A 1 470 ? 19.890 -13.045 -17.110 1.00 95.06 470 PRO A C 1
ATOM 3652 O O . PRO A 1 470 ? 18.812 -12.451 -17.103 1.00 95.06 470 PRO A O 1
ATOM 3655 N N . ASN A 1 471 ? 20.858 -12.751 -16.241 1.00 91.31 471 ASN A N 1
ATOM 3656 C CA . ASN A 1 471 ? 20.735 -11.781 -15.140 1.00 91.31 471 ASN A CA 1
ATOM 3657 C C . ASN A 1 471 ? 19.690 -12.134 -14.059 1.00 91.31 471 ASN A C 1
ATOM 3659 O O . ASN A 1 471 ? 19.441 -11.322 -13.168 1.00 91.31 471 ASN A O 1
ATOM 3663 N N . ILE A 1 472 ? 19.116 -13.342 -14.089 1.00 91.81 472 ILE A N 1
ATOM 3664 C CA . ILE A 1 472 ? 18.320 -13.896 -12.992 1.00 91.81 472 ILE A CA 1
ATOM 3665 C C . ILE A 1 472 ? 19.117 -15.013 -12.334 1.00 91.81 472 ILE A C 1
ATOM 3667 O O . ILE A 1 472 ? 19.381 -16.054 -12.928 1.00 91.81 472 ILE A O 1
ATOM 3671 N N . THR A 1 473 ? 19.469 -14.803 -11.070 1.00 88.06 473 THR A N 1
ATOM 3672 C CA . THR A 1 473 ? 20.089 -15.833 -10.237 1.00 88.06 473 THR A CA 1
ATOM 3673 C C . THR A 1 473 ? 19.054 -16.323 -9.240 1.00 88.06 473 THR A C 1
ATOM 3675 O O . THR A 1 473 ? 18.607 -15.553 -8.387 1.00 88.06 473 THR A O 1
ATOM 3678 N N . THR A 1 474 ? 18.666 -17.595 -9.350 1.00 84.06 474 THR A N 1
ATOM 3679 C CA . THR A 1 474 ? 17.773 -18.235 -8.374 1.00 84.06 474 THR A CA 1
ATOM 3680 C C . THR A 1 474 ? 18.537 -18.438 -7.062 1.00 84.06 474 THR A C 1
ATOM 3682 O O . THR A 1 474 ? 19.572 -19.108 -7.080 1.00 84.06 474 THR A O 1
ATOM 3685 N N . PRO A 1 475 ? 18.083 -17.870 -5.931 1.00 84.19 475 PRO A N 1
ATOM 3686 C CA . PRO A 1 475 ? 18.753 -18.069 -4.649 1.00 84.19 475 PRO A CA 1
ATOM 3687 C C . PRO A 1 475 ? 18.671 -19.537 -4.211 1.00 84.19 475 PRO A C 1
ATOM 3689 O O . PRO A 1 475 ? 17.596 -20.131 -4.265 1.00 84.19 475 PRO A O 1
ATOM 3692 N N . ALA A 1 476 ? 19.796 -20.111 -3.772 1.00 84.12 476 ALA A N 1
ATOM 3693 C CA . ALA A 1 476 ? 19.841 -21.499 -3.305 1.00 84.12 476 ALA A CA 1
ATOM 3694 C C . ALA A 1 476 ? 19.136 -21.677 -1.948 1.00 84.12 476 ALA A C 1
ATOM 3696 O O . ALA A 1 476 ? 18.387 -22.631 -1.767 1.00 84.12 476 ALA A O 1
ATOM 3697 N N . ASN A 1 477 ? 19.356 -20.746 -1.015 1.00 90.25 477 ASN A N 1
ATOM 3698 C CA . ASN A 1 477 ? 18.709 -20.705 0.295 1.00 90.25 477 ASN A CA 1
ATOM 3699 C C . ASN A 1 477 ? 18.680 -19.253 0.818 1.00 90.25 477 ASN A C 1
ATOM 3701 O O . ASN A 1 477 ? 19.580 -18.463 0.511 1.00 90.25 477 ASN A O 1
ATOM 3705 N N . LEU A 1 478 ? 17.639 -18.900 1.570 1.00 92.94 478 LEU A N 1
ATOM 3706 C CA . LEU A 1 478 ? 17.485 -17.626 2.269 1.00 92.94 478 LEU A CA 1
ATOM 3707 C C . LEU A 1 478 ? 17.980 -17.747 3.718 1.00 92.94 478 LEU A C 1
ATOM 3709 O O . LEU A 1 478 ? 17.426 -18.510 4.501 1.00 92.94 478 LEU A O 1
ATOM 3713 N N . VAL A 1 479 ? 18.965 -16.930 4.095 1.00 92.81 479 VAL A N 1
ATOM 3714 C CA . VAL A 1 479 ? 19.583 -16.950 5.435 1.00 92.81 479 VAL A CA 1
ATOM 3715 C C . VAL A 1 479 ? 19.531 -15.565 6.062 1.00 92.81 479 VAL A C 1
ATOM 3717 O O . VAL A 1 479 ? 19.948 -14.611 5.427 1.00 92.81 479 VAL A O 1
ATOM 3720 N N . PHE A 1 480 ? 19.096 -15.424 7.310 1.00 94.38 480 PHE A N 1
ATOM 3721 C CA . PHE A 1 480 ? 19.150 -14.138 8.015 1.00 94.38 480 PHE A CA 1
ATOM 3722 C C . PHE A 1 480 ? 20.415 -14.019 8.882 1.00 94.38 480 PHE A C 1
ATOM 3724 O O . PHE A 1 480 ? 20.879 -15.036 9.404 1.00 94.38 480 PHE A O 1
ATOM 3731 N N . PRO A 1 481 ? 20.981 -12.808 9.058 1.00 95.25 481 PRO A N 1
ATOM 3732 C CA . PRO A 1 481 ? 20.502 -11.519 8.546 1.00 95.25 481 PRO A CA 1
ATOM 3733 C C . PRO A 1 481 ? 20.748 -11.296 7.038 1.00 95.25 481 PRO A C 1
ATOM 3735 O O . PRO A 1 481 ? 21.667 -11.859 6.449 1.00 95.25 481 PRO A O 1
ATOM 3738 N N . GLN A 1 482 ? 19.930 -10.441 6.418 1.00 92.88 482 GLN A N 1
ATOM 3739 C CA . GLN A 1 482 ? 19.961 -10.077 4.994 1.00 92.88 482 GLN A CA 1
ATOM 3740 C C . GLN A 1 482 ? 20.220 -8.577 4.804 1.00 92.88 482 GLN A C 1
ATOM 3742 O O . GLN A 1 482 ? 19.771 -7.753 5.596 1.00 92.88 482 GLN A O 1
ATOM 3747 N N . GLN A 1 483 ? 20.888 -8.198 3.714 1.00 92.44 483 GLN A N 1
ATOM 3748 C CA . GLN A 1 483 ? 21.050 -6.795 3.322 1.00 92.44 483 GLN A CA 1
ATOM 3749 C C . GLN A 1 483 ? 21.173 -6.647 1.806 1.00 92.44 483 GLN A C 1
ATOM 3751 O O . GLN A 1 483 ? 21.656 -7.550 1.119 1.00 92.44 483 GLN A O 1
ATOM 3756 N N . GLN A 1 484 ? 20.819 -5.471 1.284 1.00 90.62 484 GLN A N 1
ATOM 3757 C CA . GLN A 1 484 ? 21.180 -5.114 -0.085 1.00 90.62 484 GLN A CA 1
ATOM 3758 C C . GLN A 1 484 ? 22.677 -4.776 -0.193 1.00 90.62 484 GLN A C 1
ATOM 3760 O O . GLN A 1 484 ? 23.235 -4.161 0.723 1.00 90.62 484 GLN A O 1
ATOM 3765 N N . PRO A 1 485 ? 23.337 -5.096 -1.323 1.00 90.19 485 PRO A N 1
ATOM 3766 C CA . PRO A 1 485 ? 24.696 -4.645 -1.594 1.00 90.19 485 PRO A CA 1
ATOM 3767 C C . PRO A 1 485 ? 24.811 -3.115 -1.645 1.00 90.19 485 PRO A C 1
ATOM 3769 O O . PRO A 1 485 ? 24.025 -2.441 -2.318 1.00 90.19 485 PRO A O 1
ATOM 3772 N N . ALA A 1 486 ? 25.860 -2.584 -1.019 1.00 89.62 486 ALA A N 1
ATOM 3773 C CA . ALA A 1 486 ? 26.261 -1.179 -1.074 1.00 89.62 486 ALA A CA 1
ATOM 3774 C C . ALA A 1 486 ? 26.957 -0.833 -2.409 1.00 89.62 486 ALA A C 1
ATOM 3776 O O . ALA A 1 486 ? 28.151 -0.547 -2.459 1.00 89.62 486 ALA A O 1
ATOM 3777 N N . ASN A 1 487 ? 26.222 -0.916 -3.519 1.00 88.81 487 ASN A N 1
ATOM 3778 C CA . ASN A 1 487 ? 26.751 -0.781 -4.883 1.00 88.81 487 ASN A CA 1
ATOM 3779 C C . ASN A 1 487 ? 26.172 0.410 -5.667 1.00 88.81 487 ASN A C 1
ATOM 3781 O O . ASN A 1 487 ? 26.334 0.478 -6.882 1.00 88.81 487 ASN A O 1
ATOM 3785 N N . ASN A 1 488 ? 25.500 1.342 -4.989 1.00 85.00 488 ASN A N 1
ATOM 3786 C CA . ASN A 1 488 ? 24.872 2.531 -5.571 1.00 85.00 488 ASN A CA 1
ATOM 3787 C C . ASN A 1 488 ? 23.843 2.207 -6.668 1.00 85.00 488 ASN A C 1
ATOM 3789 O O . ASN A 1 488 ? 23.622 3.016 -7.567 1.00 85.00 488 ASN A O 1
ATOM 3793 N N . ALA A 1 489 ? 23.184 1.045 -6.594 1.00 82.44 489 ALA A N 1
ATOM 3794 C CA . ALA A 1 489 ? 22.161 0.643 -7.563 1.00 82.44 489 ALA A CA 1
ATOM 3795 C C . ALA A 1 489 ? 20.846 1.439 -7.450 1.00 82.44 489 ALA A C 1
ATOM 3797 O O . ALA A 1 489 ? 19.913 1.165 -8.199 1.00 82.44 489 ALA A O 1
ATOM 3798 N N . ARG A 1 490 ? 20.765 2.417 -6.531 1.00 82.06 490 ARG A N 1
ATOM 3799 C CA . ARG A 1 490 ? 19.627 3.337 -6.360 1.00 82.06 490 ARG A CA 1
ATOM 3800 C C . ARG A 1 490 ? 18.290 2.616 -6.185 1.00 82.06 490 ARG A C 1
ATOM 3802 O O . ARG A 1 490 ? 17.289 2.966 -6.804 1.00 82.06 490 ARG A O 1
ATOM 3809 N N . ARG A 1 491 ? 18.288 1.585 -5.340 1.00 85.38 491 ARG A N 1
ATOM 3810 C CA . ARG A 1 491 ? 17.097 0.772 -5.081 1.00 85.38 491 ARG A CA 1
ATOM 3811 C C . ARG A 1 491 ? 16.013 1.612 -4.413 1.00 85.38 491 ARG A C 1
ATOM 3813 O O . ARG A 1 491 ? 16.317 2.453 -3.569 1.00 85.38 491 ARG A O 1
ATOM 3820 N N . ILE A 1 492 ? 14.769 1.368 -4.800 1.00 86.94 492 ILE A N 1
ATOM 3821 C CA . ILE A 1 492 ? 13.582 1.961 -4.186 1.00 86.94 492 ILE A CA 1
ATOM 3822 C C . ILE A 1 492 ? 12.879 0.825 -3.467 1.00 86.94 492 ILE A C 1
ATOM 3824 O O . ILE A 1 492 ? 12.371 -0.089 -4.115 1.00 86.94 492 ILE A O 1
ATOM 3828 N N . GLU A 1 493 ? 12.900 0.859 -2.142 1.00 88.50 493 GLU A N 1
ATOM 3829 C CA . GLU A 1 493 ? 12.347 -0.206 -1.309 1.00 88.50 493 GLU A CA 1
ATOM 3830 C C . GLU A 1 493 ? 11.504 0.386 -0.174 1.00 88.50 493 GLU A C 1
ATOM 3832 O O . GLU A 1 493 ? 11.404 1.605 0.008 1.00 88.50 493 GLU A O 1
ATOM 3837 N N . THR A 1 494 ? 10.858 -0.487 0.589 1.00 89.06 494 THR A N 1
ATOM 3838 C CA . THR A 1 494 ? 10.093 -0.112 1.777 1.00 89.06 494 THR A CA 1
ATOM 3839 C C . THR A 1 494 ? 10.671 -0.786 3.002 1.00 89.06 494 THR A C 1
ATOM 3841 O O . THR A 1 494 ? 11.164 -1.910 2.927 1.00 89.06 494 THR A O 1
ATOM 3844 N N . SER A 1 495 ? 10.554 -0.122 4.138 1.00 90.56 495 SER A N 1
ATOM 3845 C CA . SER A 1 495 ? 10.944 -0.657 5.428 1.00 90.56 495 SER A CA 1
ATOM 3846 C C . SER A 1 495 ? 9.932 -0.227 6.495 1.00 90.56 495 SER A C 1
ATOM 3848 O O . SER A 1 495 ? 8.882 0.337 6.185 1.00 90.56 495 SER A O 1
ATOM 3850 N N . LEU A 1 496 ? 10.214 -0.554 7.745 1.00 90.50 496 LEU A N 1
ATOM 3851 C CA . LEU A 1 496 ? 9.336 -0.355 8.887 1.00 90.50 496 LEU A CA 1
ATOM 3852 C C . LEU A 1 496 ? 10.083 0.420 9.969 1.00 90.50 496 LEU A C 1
ATOM 3854 O O . LEU A 1 496 ? 11.212 0.047 10.294 1.00 90.50 496 LEU A O 1
ATOM 3858 N N . ASP A 1 497 ? 9.462 1.439 10.563 1.00 91.44 497 ASP A N 1
ATOM 3859 C CA . ASP A 1 497 ? 10.010 2.007 11.793 1.00 91.44 497 ASP A CA 1
ATOM 3860 C C . ASP A 1 497 ? 9.635 1.135 12.993 1.00 91.44 497 ASP A C 1
ATOM 3862 O O . ASP A 1 497 ? 8.476 0.763 13.184 1.00 91.44 497 ASP A O 1
ATOM 3866 N N . THR A 1 498 ? 10.617 0.812 13.825 1.00 89.81 498 THR A N 1
ATOM 3867 C CA . THR A 1 498 ? 10.401 0.013 15.033 1.00 89.81 498 THR A CA 1
ATOM 3868 C C . THR A 1 498 ? 10.098 0.875 16.262 1.00 89.81 498 THR A C 1
ATOM 3870 O O . THR A 1 498 ? 9.743 0.343 17.315 1.00 89.81 498 THR A O 1
ATOM 3873 N N . ASN A 1 499 ? 10.157 2.208 16.132 1.00 89.56 499 ASN A N 1
ATOM 3874 C CA . ASN A 1 499 ? 9.883 3.164 17.210 1.00 89.56 499 ASN A CA 1
ATOM 3875 C C . ASN A 1 499 ? 8.434 3.704 17.224 1.00 89.56 499 ASN A C 1
ATOM 3877 O O . ASN A 1 499 ? 8.167 4.817 17.679 1.00 89.56 499 ASN A O 1
ATOM 3881 N N . LEU A 1 500 ? 7.483 2.930 16.694 1.00 90.88 500 LEU A N 1
ATOM 3882 C CA . LEU A 1 500 ? 6.077 3.329 16.598 1.00 90.88 500 LEU A CA 1
ATOM 3883 C C . LEU A 1 500 ? 5.364 3.307 17.958 1.00 90.88 500 LEU A C 1
ATOM 3885 O O . LEU A 1 500 ? 5.536 2.385 18.756 1.00 90.88 500 LEU A O 1
ATOM 3889 N N . VAL A 1 501 ? 4.492 4.295 18.175 1.00 91.25 501 VAL A N 1
ATOM 3890 C CA . VAL A 1 501 ? 3.635 4.437 19.367 1.00 91.25 501 VAL A CA 1
ATOM 3891 C C . VAL A 1 501 ? 2.177 4.644 18.964 1.00 91.25 501 VAL A C 1
ATOM 3893 O O . VAL A 1 501 ? 1.892 5.022 17.825 1.00 91.25 501 VAL A O 1
ATOM 3896 N N . ALA A 1 502 ? 1.240 4.415 19.888 1.00 92.38 502 ALA A N 1
ATOM 3897 C CA . ALA A 1 502 ? -0.179 4.569 19.590 1.00 92.38 502 ALA A CA 1
ATOM 3898 C C . ALA A 1 502 ? -0.547 6.042 19.297 1.00 92.38 502 ALA A C 1
ATOM 3900 O O . ALA A 1 502 ? -0.206 6.934 20.085 1.00 92.38 502 ALA A O 1
ATOM 3901 N N . PRO A 1 503 ? -1.290 6.325 18.207 1.00 94.62 503 PRO A N 1
ATOM 3902 C CA . PRO A 1 503 ? -1.880 7.639 17.983 1.00 94.62 503 PRO A CA 1
ATOM 3903 C C . PRO A 1 503 ? -2.796 8.061 19.137 1.00 94.62 503 PRO A C 1
ATOM 3905 O O . PRO A 1 503 ? -3.548 7.245 19.676 1.00 94.62 503 PRO A O 1
ATOM 3908 N N . ILE A 1 504 ? -2.751 9.347 19.498 1.00 95.75 504 ILE A N 1
ATOM 3909 C CA . ILE A 1 504 ? -3.523 9.929 20.605 1.00 95.75 504 ILE A CA 1
ATOM 3910 C C . ILE A 1 504 ? -4.488 10.974 20.055 1.00 95.75 504 ILE A C 1
ATOM 3912 O O . ILE A 1 504 ? -4.076 11.918 19.376 1.00 95.75 504 ILE A O 1
ATOM 3916 N N . HIS A 1 505 ? -5.761 10.857 20.421 1.00 97.12 505 HIS A N 1
ATOM 3917 C CA . HIS A 1 505 ? -6.820 11.790 20.051 1.00 97.12 505 HIS A CA 1
ATOM 3918 C C . HIS A 1 505 ? -7.360 12.514 21.277 1.00 97.12 505 HIS A C 1
ATOM 3920 O O . HIS A 1 505 ? -7.736 11.901 22.273 1.00 97.12 505 HIS A O 1
ATOM 3926 N N . TYR A 1 506 ? -7.455 13.831 21.163 1.00 98.19 506 TYR A N 1
ATOM 3927 C CA . TYR A 1 506 ? -8.069 14.728 22.126 1.00 98.19 506 TYR A CA 1
ATOM 3928 C C . TYR A 1 506 ? -9.375 15.232 21.535 1.00 98.19 506 TYR A C 1
ATOM 3930 O O . TYR A 1 506 ? -9.402 15.748 20.416 1.00 98.19 506 TYR A O 1
ATOM 3938 N N . SER A 1 507 ? -10.459 15.121 22.291 1.00 98.25 507 SER A N 1
ATOM 3939 C CA . SER A 1 507 ? -11.750 15.679 21.903 1.00 98.25 507 SER A CA 1
ATOM 3940 C C . SER A 1 507 ? -12.334 16.497 23.039 1.00 98.25 507 SER A C 1
ATOM 3942 O O . SER A 1 507 ? -12.245 16.110 24.202 1.00 98.25 507 SER A O 1
ATOM 3944 N N . TRP A 1 508 ? -12.927 17.635 22.698 1.00 98.56 508 TRP A N 1
ATOM 3945 C CA . TRP A 1 508 ? -13.673 18.459 23.637 1.00 98.56 508 TRP A CA 1
ATOM 3946 C C . TRP A 1 508 ? -14.923 19.014 22.980 1.00 98.56 508 TRP A C 1
ATOM 3948 O O . TRP A 1 508 ? -14.996 19.179 21.761 1.00 98.56 508 TRP A O 1
ATOM 3958 N N . ASN A 1 509 ? -15.930 19.284 23.794 1.00 98.38 509 ASN A N 1
ATOM 3959 C CA . ASN A 1 509 ? -17.160 19.894 23.330 1.00 98.38 509 ASN A CA 1
ATOM 3960 C C . ASN A 1 509 ? -17.727 20.857 24.366 1.00 98.38 509 ASN A C 1
ATOM 3962 O O . ASN A 1 509 ? -17.448 20.749 25.562 1.00 98.38 509 ASN A O 1
ATOM 3966 N N . LEU A 1 510 ? -18.537 21.783 23.866 1.00 98.50 510 LEU A N 1
ATOM 3967 C CA . LEU A 1 510 ? -19.397 22.647 24.652 1.00 98.50 510 LEU A CA 1
ATOM 3968 C C . LEU A 1 510 ? -20.723 22.786 23.908 1.00 98.50 510 LEU A C 1
ATOM 3970 O O . LEU A 1 510 ? -20.739 23.169 22.742 1.00 98.50 510 LEU A O 1
ATOM 3974 N N . SER A 1 511 ? -21.824 22.486 24.581 1.00 98.19 511 SER A N 1
ATOM 3975 C CA . SER A 1 511 ? -23.180 22.683 24.076 1.00 98.19 511 SER A CA 1
ATOM 3976 C C . SER A 1 511 ? -23.978 23.537 25.046 1.00 98.19 511 SER A C 1
ATOM 3978 O O . SER A 1 511 ? -23.841 23.415 26.268 1.00 98.19 511 SER A O 1
ATOM 3980 N N . PHE A 1 512 ? -24.818 24.395 24.488 1.00 97.50 512 PHE A N 1
ATOM 3981 C CA . PHE A 1 512 ? -25.779 25.200 25.214 1.00 97.50 512 PHE A CA 1
ATOM 3982 C C . PHE A 1 512 ? -27.139 25.055 24.549 1.00 97.50 512 PHE A C 1
ATOM 3984 O O . PHE A 1 512 ? -27.329 25.451 23.401 1.00 97.50 512 PHE A O 1
ATOM 3991 N N . GLY A 1 513 ? -28.081 24.503 25.302 1.00 97.12 513 GLY A N 1
ATOM 3992 C CA . GLY A 1 513 ? -29.474 24.391 24.910 1.00 97.12 513 GLY A CA 1
ATOM 3993 C C . GLY A 1 513 ? -30.342 25.297 25.771 1.00 97.12 513 GLY A C 1
ATOM 3994 O O . GLY A 1 513 ? -30.164 25.348 26.991 1.00 97.12 513 GLY A O 1
ATOM 3995 N N . ARG A 1 514 ? -31.302 25.995 25.165 1.00 94.69 514 ARG A N 1
ATOM 3996 C CA . ARG A 1 514 ? -32.214 26.917 25.845 1.00 94.69 514 ARG A CA 1
ATOM 3997 C C . ARG A 1 514 ? -33.614 26.873 25.251 1.00 94.69 514 ARG A C 1
ATOM 3999 O O . ARG A 1 514 ? -33.811 27.113 24.064 1.00 94.69 514 ARG A O 1
ATOM 4006 N N . LYS A 1 515 ? -34.605 26.686 26.116 1.00 94.50 515 LYS A N 1
ATOM 4007 C CA . LYS A 1 515 ? -36.007 26.943 25.811 1.00 94.50 515 LYS A CA 1
ATOM 4008 C C . LYS A 1 515 ? -36.248 28.452 25.737 1.00 94.50 515 LYS A C 1
ATOM 4010 O O . LYS A 1 515 ? -35.870 29.212 26.626 1.00 94.50 515 LYS A O 1
ATOM 4015 N N . LEU A 1 516 ? -36.879 28.881 24.657 1.00 90.56 516 LEU A N 1
ATOM 4016 C CA . LEU A 1 516 ? -37.265 30.258 24.385 1.00 90.56 516 LEU A CA 1
ATOM 4017 C C . LEU A 1 516 ? -38.792 30.416 24.521 1.00 90.56 516 LEU A C 1
ATOM 4019 O O . LEU A 1 516 ? -39.529 29.423 24.577 1.00 90.56 516 LEU A O 1
ATOM 4023 N N . PRO A 1 517 ? -39.305 31.659 24.584 1.00 88.38 517 PRO A N 1
ATOM 4024 C CA . PRO A 1 517 ? -40.743 31.909 24.590 1.00 88.38 517 PRO A CA 1
ATOM 4025 C C . PRO A 1 517 ? -41.467 31.255 23.404 1.00 88.38 517 PRO A C 1
ATOM 4027 O O . PRO A 1 517 ? -40.878 31.008 22.352 1.00 88.38 517 PRO A O 1
ATOM 4030 N N . LYS A 1 518 ? -42.774 31.009 23.568 1.00 90.75 518 LYS A N 1
ATOM 4031 C CA . LYS A 1 518 ? -43.652 30.399 22.547 1.00 90.75 518 LYS A CA 1
ATOM 4032 C C . LYS A 1 518 ? -43.252 28.976 22.121 1.00 90.75 518 LYS A C 1
ATOM 4034 O O . LYS A 1 518 ? -43.629 28.528 21.047 1.00 90.75 518 LYS A O 1
ATOM 4039 N N . GLY A 1 519 ? -42.511 28.262 22.970 1.00 87.38 519 GLY A N 1
ATOM 4040 C CA . GLY A 1 519 ? -42.146 26.863 22.732 1.00 87.38 519 GLY A CA 1
ATOM 4041 C C . GLY A 1 519 ? -40.969 26.660 21.777 1.00 87.38 519 GLY A C 1
ATOM 4042 O O . GLY A 1 519 ? -40.671 25.518 21.443 1.00 87.38 519 GLY A O 1
ATOM 4043 N N . ALA A 1 520 ? -40.280 27.728 21.362 1.00 94.06 520 ALA A N 1
ATOM 4044 C CA . ALA A 1 520 ? -39.053 27.607 20.582 1.00 94.06 520 ALA A CA 1
ATOM 4045 C C . ALA A 1 520 ? -37.901 27.036 21.436 1.00 94.06 520 ALA A C 1
ATOM 4047 O O . ALA A 1 520 ? -37.856 27.229 22.652 1.00 94.06 520 ALA A O 1
ATOM 4048 N N . TYR A 1 521 ? -36.950 26.353 20.799 1.00 95.25 521 TYR A N 1
ATOM 4049 C CA . TYR A 1 521 ? -35.734 25.840 21.432 1.00 95.25 521 TYR A CA 1
ATOM 4050 C C . TYR A 1 521 ? -34.520 26.264 20.610 1.00 95.25 521 TYR A C 1
ATOM 4052 O O . TYR A 1 521 ? -34.527 26.153 19.386 1.00 95.25 521 TYR A O 1
ATOM 4060 N N . PHE A 1 522 ? -33.497 26.770 21.286 1.00 95.12 522 PHE A N 1
ATOM 4061 C CA . PHE A 1 522 ? -32.216 27.138 20.706 1.00 95.12 522 PHE A CA 1
ATOM 4062 C C . PHE A 1 522 ? -31.153 26.168 21.208 1.00 95.12 522 PHE A C 1
ATOM 4064 O O . PHE A 1 522 ? -31.043 25.961 22.414 1.00 95.12 522 PHE A O 1
ATOM 4071 N N . ASP A 1 523 ? -30.367 25.605 20.298 1.00 96.69 523 ASP A N 1
ATOM 4072 C CA . ASP A 1 523 ? -29.194 24.797 20.619 1.00 96.69 523 ASP A CA 1
ATOM 4073 C C . ASP A 1 523 ? -28.008 25.324 19.819 1.00 96.69 523 ASP A C 1
ATOM 4075 O O . ASP A 1 523 ? -28.111 25.555 18.612 1.00 96.69 523 ASP A O 1
ATOM 4079 N N . ILE A 1 524 ? -26.889 25.524 20.502 1.00 97.56 524 ILE A N 1
ATOM 4080 C CA . ILE A 1 524 ? -25.599 25.758 19.876 1.00 97.56 524 ILE A CA 1
ATOM 4081 C C . ILE A 1 524 ? -24.589 24.783 20.460 1.00 97.56 524 ILE A C 1
ATOM 4083 O O . ILE A 1 524 ? -24.493 24.603 21.675 1.00 97.56 524 ILE A O 1
ATOM 4087 N N . SER A 1 525 ? -23.803 24.178 19.579 1.00 98.06 525 SER A N 1
ATOM 4088 C CA . SER A 1 525 ? -22.802 23.186 19.941 1.00 98.06 525 SER A CA 1
ATOM 4089 C C . SER A 1 525 ? -21.486 23.470 19.224 1.00 98.06 525 SER A C 1
ATOM 4091 O O . SER A 1 525 ? -21.459 23.757 18.029 1.00 98.06 525 SER A O 1
ATOM 4093 N N . TYR A 1 526 ? -20.389 23.369 19.965 1.00 98.31 526 TYR A N 1
ATOM 4094 C CA . TYR A 1 526 ? -19.020 23.449 19.477 1.00 98.31 526 TYR A CA 1
ATOM 4095 C C . TYR A 1 526 ? -18.291 22.145 19.803 1.00 98.31 526 TYR A C 1
ATOM 4097 O O . TYR A 1 526 ? -18.404 21.618 20.912 1.00 98.31 526 TYR A O 1
ATOM 4105 N N . ILE A 1 527 ? -17.529 21.635 18.836 1.00 98.19 527 ILE A N 1
ATOM 4106 C CA . ILE A 1 527 ? -16.717 20.425 18.973 1.00 98.19 527 ILE A CA 1
ATOM 4107 C C . ILE A 1 527 ? -15.314 20.740 18.464 1.00 98.19 527 ILE A C 1
ATOM 4109 O O . ILE A 1 527 ? -15.150 21.216 17.342 1.00 98.19 527 ILE A O 1
ATOM 4113 N N . GLY A 1 528 ? -14.309 20.437 19.280 1.00 98.38 528 GLY A N 1
ATOM 4114 C CA . GLY A 1 528 ? -12.904 20.495 18.907 1.00 98.38 528 GLY A CA 1
ATOM 4115 C C . GLY A 1 528 ? -12.260 19.113 18.953 1.00 98.38 528 GLY A C 1
ATOM 4116 O O . GLY A 1 528 ? -12.615 18.265 19.779 1.00 98.38 528 GLY A O 1
ATOM 4117 N N . ARG A 1 529 ? -11.320 18.880 18.036 1.00 98.00 529 ARG A N 1
ATOM 4118 C CA . ARG A 1 529 ? -10.491 17.675 17.990 1.00 98.00 529 ARG A CA 1
ATOM 4119 C C . ARG A 1 529 ? -9.049 18.046 17.681 1.00 98.00 529 ARG A C 1
ATOM 4121 O O . ARG A 1 529 ? -8.799 18.905 16.839 1.00 98.00 529 ARG A O 1
ATOM 4128 N N . ALA A 1 530 ? -8.116 17.369 18.331 1.00 98.12 530 ALA A N 1
ATOM 4129 C CA . ALA A 1 530 ? -6.696 17.418 18.015 1.00 98.12 530 ALA A CA 1
ATOM 4130 C C . ALA A 1 530 ? -6.116 16.006 18.103 1.00 98.12 530 ALA A C 1
ATOM 4132 O O . ALA A 1 530 ? -6.561 15.216 18.929 1.00 98.12 530 ALA A O 1
ATOM 4133 N N . ALA A 1 531 ? -5.115 15.699 17.283 1.00 96.69 531 ALA A N 1
ATOM 4134 C CA . ALA A 1 531 ? -4.422 14.419 17.333 1.00 96.69 531 ALA A CA 1
ATOM 4135 C C . ALA A 1 531 ? -2.902 14.611 17.405 1.00 96.69 531 ALA A C 1
ATOM 4137 O O . ALA A 1 531 ? -2.356 15.631 16.961 1.00 96.69 531 ALA A O 1
ATOM 4138 N N . ARG A 1 532 ? -2.228 13.638 18.015 1.00 95.56 532 ARG A N 1
ATOM 4139 C CA . ARG A 1 532 ? -0.772 13.556 18.176 1.00 95.56 532 ARG A CA 1
ATOM 4140 C C . ARG A 1 532 ? -0.312 12.143 17.834 1.00 95.56 532 ARG A C 1
ATOM 4142 O O . ARG A 1 532 ? -1.093 11.204 17.946 1.00 95.56 532 ARG A O 1
ATOM 4149 N N . ASN A 1 533 ? 0.949 12.017 17.425 1.00 93.00 533 ASN A N 1
ATOM 4150 C CA . ASN A 1 533 ? 1.570 10.738 17.065 1.00 93.00 533 ASN A CA 1
ATOM 4151 C C . ASN A 1 533 ? 0.788 9.978 15.978 1.00 93.00 533 ASN A C 1
ATOM 4153 O O . ASN A 1 533 ? 0.649 8.762 16.032 1.00 93.00 533 ASN A O 1
ATOM 4157 N N . LEU A 1 534 ? 0.225 10.711 15.010 1.00 93.38 534 LEU A N 1
ATOM 4158 C CA . LEU A 1 534 ? -0.414 10.093 13.853 1.00 93.38 534 LEU A CA 1
ATOM 4159 C C . LEU A 1 534 ? 0.639 9.350 13.028 1.00 93.38 534 LEU A C 1
ATOM 4161 O O . LEU A 1 534 ? 1.735 9.870 12.814 1.00 93.38 534 LEU A O 1
ATOM 4165 N N . LEU A 1 535 ? 0.278 8.167 12.538 1.00 90.38 535 LEU A N 1
ATOM 4166 C CA . LEU A 1 535 ? 1.129 7.404 11.633 1.00 90.38 535 LEU A CA 1
ATOM 4167 C C . LEU A 1 535 ? 1.276 8.153 10.305 1.00 90.38 535 LEU A C 1
ATOM 4169 O O . LEU A 1 535 ? 0.296 8.651 9.744 1.00 90.38 535 LEU A O 1
ATOM 4173 N N . ALA A 1 536 ? 2.501 8.211 9.799 1.00 89.25 536 ALA A N 1
ATOM 4174 C CA . ALA A 1 536 ? 2.826 8.805 8.515 1.00 89.25 536 ALA A CA 1
ATOM 4175 C C . ALA A 1 536 ? 3.956 8.013 7.867 1.00 89.25 536 ALA A C 1
ATOM 4177 O O . ALA A 1 536 ? 4.872 7.560 8.544 1.00 89.25 536 ALA A O 1
ATOM 4178 N N . THR A 1 537 ? 3.912 7.898 6.544 1.00 87.50 537 THR A N 1
ATOM 4179 C CA . THR A 1 537 ? 5.003 7.299 5.779 1.00 87.50 537 THR A CA 1
ATOM 4180 C C . THR A 1 537 ? 6.032 8.355 5.406 1.00 87.50 537 THR A C 1
ATOM 4182 O O . THR A 1 537 ? 5.657 9.449 4.973 1.00 87.50 537 THR A O 1
ATOM 4185 N N . ARG A 1 538 ? 7.322 8.027 5.495 1.00 87.62 538 ARG A N 1
ATOM 4186 C CA . ARG A 1 538 ? 8.407 8.940 5.108 1.00 87.62 538 ARG A CA 1
ATOM 4187 C C . ARG A 1 538 ? 9.518 8.203 4.375 1.00 87.62 538 ARG A C 1
ATOM 4189 O O . ARG A 1 538 ? 9.916 7.124 4.792 1.00 87.62 538 ARG A O 1
ATOM 4196 N N . ASP A 1 539 ? 10.058 8.816 3.325 1.00 90.31 539 ASP A N 1
ATOM 4197 C CA . ASP A 1 539 ? 11.323 8.371 2.742 1.00 90.31 539 ASP A CA 1
ATOM 4198 C C . ASP A 1 539 ? 12.493 8.822 3.624 1.00 90.31 539 ASP A C 1
ATOM 4200 O O . ASP A 1 539 ? 12.756 10.021 3.772 1.00 90.31 539 ASP A O 1
ATOM 4204 N N . VAL A 1 540 ? 13.190 7.858 4.226 1.00 90.44 540 VAL A N 1
ATOM 4205 C CA . VAL A 1 540 ? 14.355 8.126 5.080 1.00 90.44 540 VAL A CA 1
ATOM 4206 C C . VAL A 1 540 ? 15.665 8.197 4.295 1.00 90.44 540 VAL A C 1
ATOM 4208 O O . VAL A 1 540 ? 16.699 8.494 4.893 1.00 90.44 540 VAL A O 1
ATOM 4211 N N . MET A 1 541 ? 15.633 7.983 2.973 1.00 90.88 541 MET A N 1
ATOM 4212 C CA . MET A 1 541 ? 16.794 7.997 2.068 1.00 90.88 541 MET A CA 1
ATOM 4213 C C . MET A 1 541 ? 16.831 9.196 1.120 1.00 90.88 541 MET A C 1
ATOM 4215 O O . MET A 1 541 ? 17.735 9.277 0.290 1.00 90.88 541 MET A O 1
ATOM 4219 N N . ALA A 1 542 ? 15.929 10.169 1.298 1.00 86.81 542 ALA A N 1
ATOM 4220 C CA . ALA A 1 542 ? 15.940 11.418 0.539 1.00 86.81 542 ALA A CA 1
ATOM 4221 C C . ALA A 1 542 ? 17.359 12.034 0.486 1.00 86.81 542 ALA A C 1
ATOM 4223 O O . ALA A 1 542 ? 18.071 11.967 1.501 1.00 86.81 542 ALA A O 1
ATOM 4224 N N . PRO A 1 543 ? 17.791 12.620 -0.649 1.00 86.06 543 PRO A N 1
ATOM 4225 C CA . PRO A 1 543 ? 19.147 13.140 -0.796 1.00 86.06 543 PRO A CA 1
ATOM 4226 C C . PRO A 1 543 ? 19.541 14.122 0.312 1.00 86.06 543 PRO A C 1
ATOM 4228 O O . PRO A 1 543 ? 18.734 14.950 0.744 1.00 86.06 543 PRO A O 1
ATOM 4231 N N . ASN A 1 544 ? 20.790 14.039 0.775 1.00 88.38 544 ASN A N 1
ATOM 4232 C CA . ASN A 1 544 ? 21.273 14.885 1.868 1.00 88.38 544 ASN A CA 1
ATOM 4233 C C . ASN A 1 544 ? 21.252 16.374 1.476 1.00 88.38 544 ASN A C 1
ATOM 4235 O O . ASN A 1 544 ? 21.774 16.752 0.426 1.00 88.38 544 ASN A O 1
ATOM 4239 N N . ASN A 1 545 ? 20.764 17.245 2.365 1.00 93.12 545 ASN A N 1
ATOM 4240 C CA . ASN A 1 545 ? 21.141 18.659 2.330 1.00 93.12 545 ASN A CA 1
ATOM 4241 C C . ASN A 1 545 ? 22.445 18.835 3.114 1.00 93.12 545 ASN A C 1
ATOM 4243 O O . ASN A 1 545 ? 22.425 19.119 4.310 1.00 93.12 545 ASN A O 1
ATOM 4247 N N . LEU A 1 546 ? 23.571 18.563 2.459 1.00 95.12 546 LEU A N 1
ATOM 4248 C CA . LEU A 1 546 ? 24.893 18.646 3.078 1.00 95.12 546 LEU A CA 1
ATOM 4249 C C . LEU A 1 546 ? 25.262 20.075 3.460 1.00 95.12 546 LEU A C 1
ATOM 4251 O O . LEU A 1 546 ? 24.973 20.998 2.705 1.00 95.12 546 LEU A O 1
ATOM 4255 N N . THR A 1 547 ? 25.975 20.224 4.571 1.00 97.12 547 THR A N 1
ATOM 4256 C CA . THR A 1 547 ? 26.603 21.476 5.002 1.00 97.12 547 THR A CA 1
ATOM 4257 C C . THR A 1 547 ? 28.097 21.423 4.709 1.00 97.12 547 THR A C 1
ATOM 4259 O O . THR A 1 547 ? 28.769 20.476 5.107 1.00 97.12 547 THR A O 1
ATOM 4262 N N . ASP A 1 548 ? 28.641 22.432 4.032 1.00 97.12 548 ASP A N 1
ATOM 4263 C CA . ASP A 1 548 ? 30.089 22.596 3.915 1.00 97.12 548 ASP A CA 1
ATOM 4264 C C . ASP A 1 548 ? 30.677 22.948 5.297 1.00 97.12 548 ASP A C 1
ATOM 4266 O O . ASP A 1 548 ? 30.381 24.025 5.823 1.00 97.12 548 ASP A O 1
ATOM 4270 N N . PRO A 1 549 ? 31.536 22.097 5.889 1.00 95.62 549 PRO A N 1
ATOM 4271 C CA . PRO A 1 549 ? 32.053 22.305 7.240 1.00 95.62 549 PRO A CA 1
ATOM 4272 C C . PRO A 1 549 ? 32.971 23.529 7.359 1.00 95.62 549 PRO A C 1
ATOM 4274 O O . PRO A 1 549 ? 33.261 23.964 8.471 1.00 95.62 549 PRO A O 1
ATOM 4277 N N . ARG A 1 550 ? 33.451 24.089 6.238 1.00 96.44 550 ARG A N 1
ATOM 4278 C CA . ARG A 1 550 ? 34.301 25.287 6.240 1.00 96.44 550 ARG A CA 1
ATOM 4279 C C . ARG A 1 550 ? 33.504 26.584 6.233 1.00 96.44 550 ARG A C 1
ATOM 4281 O O . ARG A 1 550 ? 33.861 27.505 6.959 1.00 96.44 550 ARG A O 1
ATOM 4288 N N . SER A 1 551 ? 32.475 26.680 5.395 1.00 96.88 551 SER A N 1
ATOM 4289 C CA . SER A 1 551 ? 31.689 27.913 5.243 1.00 96.88 551 SER A CA 1
ATOM 4290 C C . SER A 1 551 ? 30.375 27.918 6.023 1.00 96.88 551 SER A C 1
ATOM 4292 O O . SER A 1 551 ? 29.803 28.985 6.226 1.00 96.88 551 SER A O 1
ATOM 4294 N N . GLY A 1 552 ? 29.875 26.749 6.432 1.00 96.81 552 GLY A N 1
ATOM 4295 C CA . GLY A 1 552 ? 28.528 26.585 6.978 1.00 96.81 552 GLY A CA 1
ATOM 4296 C C . GLY A 1 552 ? 27.414 26.647 5.925 1.00 96.81 552 GLY A C 1
ATOM 4297 O O . GLY A 1 552 ? 26.254 26.456 6.279 1.00 96.81 552 GLY A O 1
ATOM 4298 N N . GLN A 1 553 ? 27.739 26.881 4.647 1.00 97.44 553 GLN A N 1
ATOM 4299 C CA . GLN A 1 553 ? 26.767 26.921 3.554 1.00 97.44 553 GLN A CA 1
ATOM 4300 C C . GLN A 1 553 ? 26.223 25.516 3.269 1.00 97.44 553 GLN A C 1
ATOM 4302 O O . GLN A 1 553 ? 26.988 24.559 3.145 1.00 97.44 553 GLN A O 1
ATOM 4307 N N . THR A 1 554 ? 24.910 25.383 3.122 1.00 97.19 554 THR A N 1
ATOM 4308 C CA . THR A 1 554 ? 24.261 24.133 2.715 1.00 97.19 554 THR A CA 1
ATOM 4309 C C . THR A 1 554 ? 24.209 23.973 1.196 1.00 97.19 554 THR A C 1
ATOM 4311 O O . THR A 1 554 ? 24.280 24.946 0.439 1.00 97.19 554 THR A O 1
ATOM 4314 N N . TYR A 1 555 ? 24.024 22.736 0.729 1.00 96.12 555 TYR A N 1
ATOM 4315 C CA . TYR A 1 555 ? 23.842 22.438 -0.688 1.00 96.12 555 TYR A CA 1
ATOM 4316 C C . TYR A 1 555 ? 22.701 23.256 -1.293 1.00 96.12 555 TYR A C 1
ATOM 4318 O O . TYR A 1 555 ? 22.888 23.881 -2.334 1.00 96.12 555 TYR A O 1
ATOM 4326 N N . TYR A 1 556 ? 21.530 23.279 -0.646 1.00 95.31 556 TYR A N 1
ATOM 4327 C CA . TYR A 1 556 ? 20.379 23.995 -1.193 1.00 95.31 556 TYR A CA 1
ATOM 4328 C C . TYR A 1 556 ? 20.556 25.515 -1.176 1.00 95.31 556 TYR A C 1
ATOM 4330 O O . TYR A 1 556 ? 20.019 26.176 -2.061 1.00 95.31 556 TYR A O 1
ATOM 4338 N N . GLU A 1 557 ? 21.342 26.087 -0.261 1.00 96.62 557 GLU A N 1
ATOM 4339 C CA . GLU A 1 557 ? 21.701 27.512 -0.319 1.00 96.62 557 GLU A CA 1
ATOM 4340 C C . GLU A 1 557 ? 22.609 27.813 -1.519 1.00 96.62 557 GLU A C 1
ATOM 4342 O O . GLU A 1 557 ? 22.336 28.742 -2.282 1.00 96.62 557 GLU A O 1
ATOM 4347 N N . ALA A 1 558 ? 23.644 26.994 -1.742 1.00 96.44 558 ALA A N 1
ATOM 4348 C CA . ALA A 1 558 ? 24.543 27.144 -2.888 1.00 96.44 558 ALA A CA 1
ATOM 4349 C C . ALA A 1 558 ? 23.820 26.912 -4.227 1.00 96.44 558 ALA A C 1
ATOM 4351 O O . ALA A 1 558 ? 23.973 27.692 -5.168 1.00 96.44 558 ALA A O 1
ATOM 4352 N N . ALA A 1 559 ? 22.990 25.869 -4.306 1.00 94.50 559 ALA A N 1
ATOM 4353 C CA . ALA A 1 559 ? 22.161 25.555 -5.465 1.00 94.50 559 ALA A CA 1
ATOM 4354 C C . ALA A 1 559 ? 21.163 26.681 -5.768 1.00 94.50 559 ALA A C 1
ATOM 4356 O O . ALA A 1 559 ? 21.051 27.111 -6.914 1.00 94.50 559 ALA A O 1
ATOM 4357 N N . SER A 1 560 ? 20.494 27.219 -4.740 1.00 94.88 560 SER A N 1
ATOM 4358 C CA . SER A 1 560 ? 19.558 28.339 -4.899 1.00 94.88 560 SER A CA 1
ATOM 4359 C C . SER A 1 560 ? 20.249 29.583 -5.449 1.00 94.88 560 SER A C 1
ATOM 4361 O O . SER A 1 560 ? 19.704 30.238 -6.336 1.00 94.88 560 SER A O 1
ATOM 4363 N N . TYR A 1 561 ? 21.465 29.896 -4.986 1.00 95.75 561 TYR A N 1
ATOM 4364 C CA . TYR A 1 561 ? 22.251 30.982 -5.570 1.00 95.75 561 TYR A CA 1
ATOM 4365 C C . TYR A 1 561 ? 22.507 30.744 -7.063 1.00 95.75 561 TYR A C 1
ATOM 4367 O O . TYR A 1 561 ? 22.222 31.618 -7.883 1.00 95.75 561 TYR A O 1
ATOM 4375 N N . VAL A 1 562 ? 23.020 29.563 -7.429 1.00 94.19 562 VAL A N 1
ATOM 4376 C CA . VAL A 1 562 ? 23.362 29.251 -8.825 1.00 94.19 562 VAL A CA 1
ATOM 4377 C C . VAL A 1 562 ? 22.117 29.298 -9.715 1.00 94.19 562 VAL A C 1
ATOM 4379 O O . VAL A 1 562 ? 22.175 29.861 -10.806 1.00 94.19 562 VAL A O 1
ATOM 4382 N N . GLU A 1 563 ? 20.977 28.799 -9.240 1.00 93.25 563 GLU A N 1
ATOM 4383 C CA . GLU A 1 563 ? 19.693 28.878 -9.944 1.00 93.25 563 GLU A CA 1
ATOM 4384 C C . GLU A 1 563 ? 19.244 30.320 -10.187 1.00 93.25 563 GLU A C 1
ATOM 4386 O O . GLU A 1 563 ? 18.832 30.665 -11.295 1.00 93.25 563 GLU A O 1
ATOM 4391 N N . LEU A 1 564 ? 19.346 31.190 -9.179 1.00 93.75 564 LEU A N 1
ATOM 4392 C CA . LEU A 1 564 ? 18.989 32.601 -9.330 1.00 93.75 564 LEU A CA 1
ATOM 4393 C C . LEU A 1 564 ? 19.874 33.293 -10.372 1.00 93.75 564 LEU A C 1
ATOM 4395 O O . LEU A 1 564 ? 19.364 34.054 -11.194 1.00 93.75 564 LEU A O 1
ATOM 4399 N N . GLN A 1 565 ? 21.172 32.980 -10.402 1.00 94.12 565 GLN A N 1
ATOM 4400 C CA . GLN A 1 565 ? 22.083 33.491 -11.432 1.00 94.12 565 GLN A CA 1
ATOM 4401 C C . GLN A 1 565 ? 21.745 32.935 -12.825 1.00 94.12 565 GLN A C 1
ATOM 4403 O O . GLN A 1 565 ? 21.793 33.669 -13.811 1.00 94.12 565 GLN A O 1
ATOM 4408 N N . ARG A 1 566 ? 21.352 31.656 -12.925 1.00 90.50 566 ARG A N 1
ATOM 4409 C CA . ARG A 1 566 ? 20.913 31.050 -14.194 1.00 90.50 566 ARG A CA 1
ATOM 4410 C C . ARG A 1 566 ? 19.664 31.741 -14.731 1.00 90.50 566 ARG A C 1
ATOM 4412 O O . ARG A 1 566 ? 19.626 32.101 -15.904 1.00 90.50 566 ARG A O 1
ATOM 4419 N N . ARG A 1 567 ? 18.672 31.990 -13.871 1.00 90.31 567 ARG A N 1
ATOM 4420 C CA . ARG A 1 567 ? 17.438 32.710 -14.233 1.00 90.31 567 ARG A CA 1
ATOM 4421 C C . ARG A 1 567 ? 17.687 34.157 -14.632 1.00 90.31 567 ARG A C 1
ATOM 4423 O O . ARG A 1 567 ? 17.003 34.660 -15.516 1.00 90.31 567 ARG A O 1
ATOM 4430 N N . ALA A 1 568 ? 18.660 34.809 -14.003 1.00 93.00 568 ALA A N 1
ATOM 4431 C CA . ALA A 1 568 ? 19.079 36.158 -14.360 1.00 93.00 568 ALA A CA 1
ATOM 4432 C C . ALA A 1 568 ? 19.881 36.219 -15.676 1.00 93.00 568 ALA A C 1
ATOM 4434 O O . ALA A 1 568 ? 20.155 37.312 -16.165 1.00 93.00 568 ALA A O 1
ATOM 4435 N N . GLY A 1 569 ? 20.262 35.073 -16.258 1.00 91.81 569 GLY A N 1
ATOM 4436 C CA . GLY A 1 569 ? 21.092 35.026 -17.461 1.00 91.81 569 GLY A CA 1
ATOM 4437 C C . GLY A 1 569 ? 22.523 35.515 -17.223 1.00 91.81 569 GLY A C 1
ATOM 4438 O O . GLY A 1 569 ? 23.152 36.027 -18.149 1.00 91.81 569 GLY A O 1
ATOM 4439 N N . THR A 1 570 ? 23.036 35.390 -15.994 1.00 93.31 570 THR A N 1
ATOM 4440 C CA . THR A 1 570 ? 24.351 35.914 -15.608 1.00 93.31 570 THR A CA 1
ATOM 4441 C C . THR A 1 570 ? 25.463 35.315 -16.485 1.00 93.31 570 THR A C 1
ATOM 4443 O O . THR A 1 570 ? 25.597 34.087 -16.550 1.00 93.31 570 THR A O 1
ATOM 4446 N N . PRO A 1 571 ? 26.299 36.143 -17.145 1.00 93.00 571 PRO A N 1
ATOM 4447 C CA . PRO A 1 571 ? 27.464 35.666 -17.883 1.00 93.00 571 PRO A CA 1
ATOM 4448 C C . PRO A 1 571 ? 28.422 34.880 -16.981 1.00 93.00 571 PRO A C 1
ATOM 4450 O O . PRO A 1 571 ? 28.692 35.288 -15.854 1.00 93.00 571 PRO A O 1
ATOM 4453 N N . LEU A 1 572 ? 29.013 33.790 -17.487 1.00 90.00 572 LEU A N 1
ATOM 4454 C CA . LEU A 1 572 ? 29.886 32.923 -16.676 1.00 90.00 572 LEU A CA 1
ATOM 4455 C C . LEU A 1 572 ? 31.074 33.676 -16.040 1.00 90.00 572 LEU A C 1
ATOM 4457 O O . LEU A 1 572 ? 31.498 33.345 -14.936 1.00 90.00 572 LEU A O 1
ATOM 4461 N N . SER A 1 573 ? 31.600 34.696 -16.724 1.00 90.00 573 SER A N 1
ATOM 4462 C CA . SER A 1 573 ? 32.691 35.549 -16.233 1.00 90.00 573 SER A CA 1
ATOM 4463 C C . SER A 1 573 ? 32.301 36.431 -15.042 1.00 90.00 573 SER A C 1
ATOM 4465 O O . SER A 1 573 ? 33.182 36.920 -14.344 1.00 90.00 573 SER A O 1
ATOM 4467 N N . GLN A 1 574 ? 31.002 36.635 -14.811 1.00 93.25 574 GLN A N 1
ATOM 4468 C CA . GLN A 1 574 ? 30.448 37.428 -13.711 1.00 93.25 574 GLN A CA 1
ATOM 4469 C C . GLN A 1 574 ? 29.899 36.556 -12.570 1.00 93.25 574 GLN A C 1
ATOM 4471 O O . GLN A 1 574 ? 29.472 37.086 -11.545 1.00 93.25 574 GLN A O 1
ATOM 4476 N N . LEU A 1 575 ? 29.907 35.228 -12.726 1.00 94.44 575 LEU A N 1
ATOM 4477 C CA . LEU A 1 575 ? 29.422 34.306 -11.705 1.00 94.44 575 LEU A CA 1
ATOM 4478 C C . LEU A 1 575 ? 30.403 34.249 -10.527 1.00 94.44 575 LEU A C 1
ATOM 4480 O O . LEU A 1 575 ? 31.564 33.880 -10.702 1.00 94.44 575 LEU A O 1
ATOM 4484 N N . GLN A 1 576 ? 29.934 34.570 -9.319 1.00 94.94 576 GLN A N 1
ATOM 4485 C CA . GLN A 1 576 ? 30.767 34.454 -8.122 1.00 94.94 576 GLN A CA 1
ATOM 4486 C C . GLN A 1 576 ? 30.851 32.999 -7.659 1.00 94.94 576 GLN A C 1
ATOM 4488 O O . GLN A 1 576 ? 29.845 32.285 -7.613 1.00 94.94 576 GLN A O 1
ATOM 4493 N N . ASN A 1 577 ? 32.055 32.582 -7.265 1.00 96.19 577 ASN A N 1
ATOM 4494 C CA . ASN A 1 577 ? 32.293 31.250 -6.721 1.00 96.19 577 ASN A CA 1
ATOM 4495 C C . ASN A 1 577 ? 31.529 31.047 -5.407 1.00 96.19 577 ASN A C 1
ATOM 4497 O O . ASN A 1 577 ? 31.602 31.878 -4.502 1.00 96.19 577 ASN A O 1
ATOM 4501 N N . GLN A 1 578 ? 30.825 29.922 -5.300 1.00 97.44 578 GLN A N 1
ATOM 4502 C CA . GLN A 1 578 ? 30.121 29.514 -4.092 1.00 97.44 578 GLN A CA 1
ATOM 4503 C C . GLN A 1 578 ? 31.041 28.669 -3.205 1.00 97.44 578 GLN A C 1
ATOM 4505 O O . GLN A 1 578 ? 31.546 27.644 -3.679 1.00 97.44 578 GLN A O 1
ATOM 4510 N N . PRO A 1 579 ? 31.233 29.042 -1.923 1.00 97.19 579 PRO A N 1
ATOM 4511 C CA . PRO A 1 579 ? 32.089 28.303 -0.997 1.00 97.19 579 PRO A CA 1
ATOM 4512 C C . PRO A 1 579 ? 31.808 26.799 -0.963 1.00 97.19 579 PRO A C 1
ATOM 4514 O O . PRO A 1 579 ? 32.753 26.018 -0.997 1.00 97.19 579 PRO A O 1
ATOM 4517 N N . PHE A 1 580 ? 30.536 26.386 -1.001 1.00 97.50 580 PHE A N 1
ATOM 4518 C CA . PHE A 1 580 ? 30.152 24.974 -0.993 1.00 97.50 580 PHE A CA 1
ATOM 4519 C C . PHE A 1 580 ? 30.848 24.147 -2.092 1.00 97.50 580 PHE A C 1
ATOM 4521 O O . PHE A 1 580 ? 31.462 23.117 -1.802 1.00 97.50 580 PHE A O 1
ATOM 4528 N N . PHE A 1 581 ? 30.797 24.593 -3.355 1.00 96.69 581 PHE A N 1
ATOM 4529 C CA . PHE A 1 581 ? 31.389 23.851 -4.478 1.00 96.69 581 PHE A CA 1
ATOM 4530 C C . PHE A 1 581 ? 32.918 23.953 -4.508 1.00 96.69 581 PHE A C 1
ATOM 4532 O O . PHE A 1 581 ? 33.589 23.008 -4.925 1.00 96.69 581 PHE A O 1
ATOM 4539 N N . GLU A 1 582 ? 33.482 25.075 -4.059 1.00 96.75 582 GLU A N 1
ATOM 4540 C CA . GLU A 1 582 ? 34.937 25.263 -4.041 1.00 96.75 582 GLU A CA 1
ATOM 4541 C C . GLU A 1 582 ? 35.625 24.549 -2.865 1.00 96.75 582 GLU A C 1
ATOM 4543 O O . GLU A 1 582 ? 36.781 24.155 -2.989 1.00 96.75 582 GLU A O 1
ATOM 4548 N N . ASN A 1 583 ? 34.936 24.348 -1.737 1.00 96.31 583 ASN A N 1
ATOM 4549 C CA . ASN A 1 583 ? 35.507 23.698 -0.555 1.00 96.31 583 ASN A CA 1
ATOM 4550 C C . ASN A 1 583 ? 35.380 22.171 -0.592 1.00 96.31 583 ASN A C 1
ATOM 4552 O O . ASN A 1 583 ? 36.299 21.470 -0.163 1.00 96.31 583 ASN A O 1
ATOM 4556 N N . LEU A 1 584 ? 34.258 21.641 -1.093 1.00 94.62 584 LEU A N 1
ATOM 4557 C CA . LEU A 1 584 ? 33.997 20.197 -1.086 1.00 94.62 584 LEU A CA 1
ATOM 4558 C C . LEU A 1 584 ? 34.701 19.439 -2.217 1.00 94.62 584 LEU A C 1
ATOM 4560 O O . LEU A 1 584 ? 34.900 18.226 -2.110 1.00 94.62 584 LEU A O 1
ATOM 4564 N N . TRP A 1 585 ? 35.134 20.119 -3.278 1.00 95.75 585 TRP A N 1
ATOM 4565 C CA . TRP A 1 585 ? 35.865 19.524 -4.398 1.00 95.75 585 TRP A CA 1
ATOM 4566 C C . TRP A 1 585 ? 37.201 20.221 -4.611 1.00 95.75 585 TRP A C 1
ATOM 4568 O O . TRP A 1 585 ? 37.319 21.427 -4.436 1.00 95.75 585 TRP A O 1
ATOM 4578 N N . THR A 1 586 ? 38.215 19.462 -5.033 1.00 95.56 586 THR A N 1
ATOM 4579 C CA . THR A 1 586 ? 39.513 20.038 -5.408 1.00 95.56 586 THR A CA 1
ATOM 4580 C C . THR A 1 586 ? 39.299 21.105 -6.494 1.00 95.56 586 THR A C 1
ATOM 4582 O O . THR A 1 586 ? 38.449 20.884 -7.369 1.00 95.56 586 THR A O 1
ATOM 4585 N N . PRO A 1 587 ? 40.013 22.248 -6.469 1.00 95.44 587 PRO A N 1
ATOM 4586 C CA . PRO A 1 587 ? 39.793 23.335 -7.423 1.00 95.44 587 PRO A CA 1
ATOM 4587 C C . PRO A 1 587 ? 39.788 22.857 -8.881 1.00 95.44 587 PRO A C 1
ATOM 4589 O O . PRO A 1 587 ? 40.713 22.176 -9.321 1.00 95.44 587 PRO A O 1
ATOM 4592 N N . GLY A 1 588 ? 38.717 23.177 -9.614 1.00 92.25 588 GLY A N 1
ATOM 4593 C CA . GLY A 1 588 ? 38.532 22.819 -11.027 1.00 92.25 588 GLY A CA 1
ATOM 4594 C C . GLY A 1 588 ? 38.212 21.344 -11.309 1.00 92.25 588 GLY A C 1
ATOM 4595 O O . GLY A 1 588 ? 37.966 20.985 -12.459 1.00 92.25 588 GLY A O 1
ATOM 4596 N N . SER A 1 589 ? 38.172 20.469 -10.298 1.00 95.44 589 SER A N 1
ATOM 4597 C CA . SER A 1 589 ? 37.911 19.036 -10.514 1.00 95.44 589 SER A CA 1
ATOM 4598 C C . SER A 1 589 ? 36.510 18.748 -11.056 1.00 95.44 589 SER A C 1
ATOM 4600 O O . SER A 1 589 ? 36.352 17.812 -11.840 1.00 95.44 589 SER A O 1
ATOM 4602 N N . LEU A 1 590 ? 35.504 19.568 -10.721 1.00 95.12 590 LEU A N 1
ATOM 4603 C CA . LEU A 1 590 ? 34.171 19.426 -11.309 1.00 95.12 590 LEU A CA 1
ATOM 4604 C C . LEU A 1 590 ? 34.158 19.815 -12.788 1.00 95.12 590 LEU A C 1
ATOM 4606 O O . LEU A 1 590 ? 33.479 19.161 -13.571 1.00 95.12 590 LEU A O 1
ATOM 4610 N N . ALA A 1 591 ? 34.935 20.820 -13.201 1.00 93.25 591 ALA A N 1
ATOM 4611 C CA . ALA A 1 591 ? 35.053 21.168 -14.615 1.00 93.25 591 ALA A CA 1
ATOM 4612 C C . ALA A 1 591 ? 35.581 19.982 -15.426 1.00 93.25 591 ALA A C 1
ATOM 4614 O O . ALA A 1 591 ? 34.970 19.606 -16.423 1.00 93.25 591 ALA A O 1
ATOM 4615 N N . THR A 1 592 ? 36.637 19.328 -14.939 1.00 92.88 592 THR A N 1
ATOM 4616 C CA . THR A 1 592 ? 37.161 18.098 -15.545 1.00 92.88 592 THR A CA 1
ATOM 4617 C C . THR A 1 592 ? 36.115 16.982 -15.555 1.00 92.88 592 THR A C 1
ATOM 4619 O O . THR A 1 592 ? 35.905 16.355 -16.590 1.00 92.88 592 THR A O 1
ATOM 4622 N N . ALA A 1 593 ? 35.416 16.756 -14.438 1.00 91.69 593 ALA A N 1
ATOM 4623 C CA . ALA A 1 593 ? 34.400 15.707 -14.314 1.00 91.69 593 ALA A CA 1
ATOM 4624 C C . ALA A 1 593 ? 33.204 15.896 -15.267 1.00 91.69 593 ALA A C 1
ATOM 4626 O O . ALA A 1 593 ? 32.629 14.921 -15.754 1.00 91.69 593 ALA A O 1
ATOM 4627 N N . PHE A 1 594 ? 32.827 17.144 -15.551 1.00 91.25 594 PHE A N 1
ATOM 4628 C CA . PHE A 1 594 ? 31.762 17.477 -16.497 1.00 91.25 594 PHE A CA 1
ATOM 4629 C C . PHE A 1 594 ? 32.251 17.647 -17.945 1.00 91.25 594 PHE A C 1
ATOM 4631 O O . PHE A 1 594 ? 31.421 17.765 -18.842 1.00 91.25 594 PHE A O 1
ATOM 4638 N N . GLY A 1 595 ? 33.564 17.601 -18.201 1.00 91.00 595 GLY A N 1
ATOM 4639 C CA . GLY A 1 595 ? 34.137 17.747 -19.544 1.00 91.00 595 GLY A CA 1
ATOM 4640 C C . GLY A 1 595 ? 34.250 19.198 -20.030 1.00 91.00 595 GLY A C 1
ATOM 4641 O O . GLY A 1 595 ? 34.222 19.450 -21.232 1.00 91.00 595 GLY A O 1
ATOM 4642 N N . TYR A 1 596 ? 34.365 20.160 -19.113 1.00 91.25 596 TYR A N 1
ATOM 4643 C CA . TYR A 1 596 ? 34.555 21.577 -19.423 1.00 91.25 596 TYR A CA 1
ATOM 4644 C C . TYR A 1 596 ? 36.035 21.981 -19.469 1.00 91.25 596 TYR A C 1
ATOM 4646 O O . TYR A 1 596 ? 36.917 21.286 -18.967 1.00 91.25 596 TYR A O 1
ATOM 4654 N N . ALA A 1 597 ? 36.306 23.136 -20.086 1.00 88.56 597 ALA A N 1
ATOM 4655 C CA . ALA A 1 597 ? 37.659 23.651 -20.284 1.00 88.56 597 ALA A CA 1
ATOM 4656 C C . ALA A 1 597 ? 38.408 23.903 -18.961 1.00 88.56 597 ALA A C 1
ATOM 4658 O O . ALA A 1 597 ? 37.823 24.355 -17.968 1.00 88.56 597 ALA A O 1
ATOM 4659 N N . ALA A 1 598 ? 39.725 23.673 -18.982 1.00 83.62 598 ALA A N 1
ATOM 4660 C CA . ALA A 1 598 ? 40.621 23.965 -17.867 1.00 83.62 598 ALA A CA 1
ATOM 4661 C C . ALA A 1 598 ? 40.546 25.450 -17.459 1.00 83.62 598 ALA A C 1
ATOM 4663 O O . ALA A 1 598 ? 40.447 26.331 -18.311 1.00 83.62 598 ALA A O 1
ATOM 4664 N N . GLY A 1 599 ? 40.582 25.722 -16.151 1.00 85.88 599 GLY A N 1
ATOM 4665 C CA . GLY A 1 599 ? 40.416 27.070 -15.587 1.00 85.88 599 GLY A CA 1
ATOM 4666 C C . GLY A 1 599 ? 38.971 27.448 -15.230 1.00 85.88 599 GLY A C 1
ATOM 4667 O O . GLY A 1 599 ? 38.766 28.469 -14.581 1.00 85.88 599 GLY A O 1
ATOM 4668 N N . THR A 1 600 ? 37.980 26.622 -15.585 1.00 93.19 600 THR A N 1
ATOM 4669 C CA . THR A 1 600 ? 36.596 26.766 -15.097 1.00 93.19 600 THR A CA 1
ATOM 4670 C C . THR A 1 600 ? 36.531 26.399 -13.608 1.00 93.19 600 THR A C 1
ATOM 4672 O O . THR A 1 600 ? 37.002 25.326 -13.222 1.00 93.19 600 THR A O 1
ATOM 4675 N N . SER A 1 601 ? 35.951 27.260 -12.764 1.00 95.94 601 SER A N 1
ATOM 4676 C CA . SER A 1 601 ? 35.774 26.957 -11.332 1.00 95.94 601 SER A CA 1
ATOM 4677 C C . SER A 1 601 ? 34.737 25.852 -11.100 1.00 95.94 601 SER A C 1
ATOM 4679 O O . SER A 1 601 ? 33.944 25.528 -11.990 1.00 95.94 601 SER A O 1
ATOM 4681 N N . ASN A 1 602 ? 34.700 25.273 -9.895 1.00 96.75 602 ASN A N 1
ATOM 4682 C CA . ASN A 1 602 ? 33.717 24.233 -9.579 1.00 96.75 602 ASN A CA 1
ATOM 4683 C C . ASN A 1 602 ? 32.282 24.787 -9.653 1.00 96.75 602 ASN A C 1
ATOM 4685 O O . ASN A 1 602 ? 31.390 24.140 -10.199 1.00 96.75 602 ASN A O 1
ATOM 4689 N N . THR A 1 603 ? 32.077 26.022 -9.196 1.00 96.56 603 THR A N 1
ATOM 4690 C CA . THR A 1 603 ? 30.795 26.735 -9.268 1.00 96.56 603 THR A CA 1
ATOM 4691 C C . THR A 1 603 ? 30.358 26.979 -10.711 1.00 96.56 603 THR A C 1
ATOM 4693 O O . THR A 1 603 ? 29.208 26.722 -11.066 1.00 96.56 603 THR A O 1
ATOM 4696 N N . GLN A 1 604 ? 31.273 27.438 -11.568 1.00 95.12 604 GLN A N 1
ATOM 4697 C CA . GLN A 1 604 ? 30.995 27.651 -12.990 1.00 95.12 604 GLN A CA 1
ATOM 4698 C C . GLN A 1 604 ? 30.676 26.340 -13.715 1.00 95.12 604 GLN A C 1
ATOM 4700 O O . GLN A 1 604 ? 29.796 26.314 -14.577 1.00 95.12 604 GLN A O 1
ATOM 4705 N N . ALA A 1 605 ? 31.355 25.248 -13.352 1.00 94.38 605 ALA A N 1
ATOM 4706 C CA . ALA A 1 605 ? 31.080 23.926 -13.896 1.00 94.38 605 ALA A CA 1
ATOM 4707 C C . ALA A 1 605 ? 29.659 23.461 -13.544 1.00 94.38 605 ALA A C 1
ATOM 4709 O O . ALA A 1 605 ? 28.921 23.055 -14.436 1.00 94.38 605 ALA A O 1
ATOM 4710 N N . VAL A 1 606 ? 29.237 23.599 -12.281 1.00 94.12 606 VAL A N 1
ATOM 4711 C CA . VAL A 1 606 ? 27.865 23.269 -11.850 1.00 94.12 606 VAL A CA 1
ATOM 4712 C C . VAL A 1 606 ? 26.829 24.169 -12.528 1.00 94.12 606 VAL A C 1
ATOM 4714 O O . VAL A 1 606 ? 25.816 23.672 -13.016 1.00 94.12 606 VAL A O 1
ATOM 4717 N N . PHE A 1 607 ? 27.095 25.477 -12.626 1.00 93.00 607 PHE A N 1
ATOM 4718 C CA . PHE A 1 607 ? 26.218 26.420 -13.326 1.00 93.00 607 PHE A CA 1
ATOM 4719 C C . PHE A 1 607 ? 25.967 25.993 -14.771 1.00 93.00 607 PHE A C 1
ATOM 4721 O O . PHE A 1 607 ? 24.826 26.054 -15.222 1.00 93.00 607 PHE A O 1
ATOM 4728 N N . ARG A 1 608 ? 27.005 25.565 -15.501 1.00 89.94 608 ARG A N 1
ATOM 4729 C CA . ARG A 1 608 ? 26.867 25.085 -16.885 1.00 89.94 608 ARG A CA 1
ATOM 4730 C C . ARG A 1 608 ? 26.149 23.743 -16.948 1.00 89.94 608 ARG A C 1
ATOM 4732 O O . ARG A 1 608 ? 25.138 23.651 -17.637 1.00 89.94 608 ARG A O 1
ATOM 4739 N N . ALA A 1 609 ? 26.610 22.771 -16.160 1.00 88.56 609 ALA A N 1
ATOM 4740 C CA . ALA A 1 609 ? 26.095 21.403 -16.142 1.00 88.56 609 ALA A CA 1
ATOM 4741 C C . ALA A 1 609 ? 24.584 21.361 -15.941 1.00 88.56 609 ALA A C 1
ATOM 4743 O O . ALA A 1 609 ? 23.882 20.683 -16.686 1.00 88.56 609 ALA A O 1
ATOM 4744 N N . GLN A 1 610 ? 24.068 22.178 -15.023 1.00 85.94 610 GLN A N 1
ATOM 4745 C CA . GLN A 1 610 ? 22.637 22.252 -14.762 1.00 85.94 610 GLN A CA 1
ATOM 4746 C C . GLN A 1 610 ? 21.803 22.587 -16.013 1.00 85.94 610 GLN A C 1
ATOM 4748 O O . GLN A 1 610 ? 20.671 22.136 -16.128 1.00 85.94 610 GLN A O 1
ATOM 4753 N N . GLY A 1 611 ? 22.344 23.346 -16.971 1.00 73.94 611 GLY A N 1
ATOM 4754 C CA . GLY A 1 611 ? 21.649 23.678 -18.220 1.00 73.94 611 GLY A CA 1
ATOM 4755 C C . GLY A 1 611 ? 21.745 22.630 -19.313 1.00 73.94 611 GLY A C 1
ATOM 4756 O O . GLY A 1 611 ? 20.915 22.646 -20.218 1.00 73.94 611 GLY A O 1
ATOM 4757 N N . ASP A 1 612 ? 22.719 21.734 -19.210 1.00 71.75 612 ASP A N 1
ATOM 4758 C CA . ASP A 1 612 ? 22.994 20.715 -20.218 1.00 71.75 612 ASP A CA 1
ATOM 4759 C C . ASP A 1 612 ? 22.199 19.420 -19.952 1.00 71.75 612 ASP A C 1
ATOM 4761 O O . ASP A 1 612 ? 22.057 18.577 -20.840 1.00 71.75 612 ASP A O 1
ATOM 4765 N N . PHE A 1 613 ? 21.651 19.244 -18.742 1.00 68.81 613 PHE A N 1
ATOM 4766 C CA . PHE A 1 613 ? 20.874 18.059 -18.370 1.00 68.81 613 PHE A CA 1
ATOM 4767 C C . PHE A 1 613 ? 19.395 18.150 -18.771 1.00 68.81 613 PHE A C 1
ATOM 4769 O O . PHE A 1 613 ? 18.764 19.210 -18.754 1.00 68.81 613 PHE A O 1
ATOM 4776 N N . VAL A 1 614 ? 18.814 16.996 -19.117 1.00 48.25 614 VAL A N 1
ATOM 4777 C CA . VAL A 1 614 ? 17.393 16.863 -19.466 1.00 48.25 614 VAL A CA 1
ATOM 4778 C C . VAL A 1 614 ? 16.542 17.269 -18.258 1.00 48.25 614 VAL A C 1
ATOM 4780 O O . VAL A 1 614 ? 16.556 16.588 -17.239 1.00 48.25 614 VAL A O 1
ATOM 4783 N N . GLY A 1 615 ? 15.801 18.377 -18.378 1.00 54.59 615 GLY A N 1
ATOM 4784 C CA . GLY A 1 615 ? 15.015 18.948 -17.277 1.00 54.59 615 GLY A CA 1
ATOM 4785 C C . GLY A 1 615 ? 15.775 19.962 -16.415 1.00 54.59 615 GLY A C 1
ATOM 4786 O O . GLY A 1 615 ? 15.549 19.987 -15.211 1.00 54.59 615 GLY A O 1
ATOM 4787 N N . GLY A 1 616 ? 16.646 20.780 -17.028 1.00 58.12 616 GLY A N 1
ATOM 4788 C CA . GLY A 1 616 ? 17.689 21.653 -16.447 1.00 58.12 616 GLY A CA 1
ATOM 4789 C C . GLY A 1 616 ? 17.374 22.656 -15.319 1.00 58.12 616 GLY A C 1
ATOM 4790 O O . GLY A 1 616 ? 18.132 23.604 -15.133 1.00 58.12 616 GLY A O 1
ATOM 4791 N N . ASN A 1 617 ? 16.315 22.444 -14.537 1.00 68.62 617 ASN A N 1
ATOM 4792 C CA . ASN A 1 617 ? 16.009 23.115 -13.270 1.00 68.62 617 ASN A CA 1
ATOM 4793 C C . ASN A 1 617 ? 15.806 22.119 -12.098 1.00 68.62 617 ASN A C 1
ATOM 4795 O O . ASN A 1 617 ? 15.371 22.529 -11.024 1.00 68.62 617 ASN A O 1
ATOM 4799 N N . ASP A 1 618 ? 16.092 20.822 -12.272 1.00 83.38 618 ASP A N 1
ATOM 4800 C CA . ASP A 1 618 ? 16.056 19.841 -11.177 1.00 83.38 618 ASP A CA 1
ATOM 4801 C C . ASP A 1 618 ? 17.410 19.743 -10.455 1.00 83.38 618 ASP A C 1
ATOM 4803 O O . ASP A 1 618 ? 18.381 19.182 -10.969 1.00 83.38 618 ASP A O 1
ATOM 4807 N N . TRP A 1 619 ? 17.469 20.282 -9.239 1.00 88.88 619 TRP A N 1
ATOM 4808 C CA . TRP A 1 619 ? 18.668 20.274 -8.401 1.00 88.88 619 TRP A CA 1
ATOM 4809 C C . TRP A 1 619 ? 18.896 18.941 -7.672 1.00 88.88 619 TRP A C 1
ATOM 4811 O O . TRP A 1 619 ? 20.020 18.647 -7.281 1.00 88.88 619 TRP A O 1
ATOM 4821 N N . SER A 1 620 ? 17.890 18.071 -7.560 1.00 85.81 620 SER A N 1
ATOM 4822 C CA . SER A 1 620 ? 18.101 16.710 -7.044 1.00 85.81 620 SER A CA 1
ATOM 4823 C C . SER A 1 620 ? 18.828 15.823 -8.068 1.00 85.81 620 SER A C 1
ATOM 4825 O O . SER A 1 620 ? 19.738 15.062 -7.724 1.00 85.81 620 SER A O 1
ATOM 4827 N N . SER A 1 621 ? 18.539 16.012 -9.360 1.00 85.75 621 SER A N 1
ATOM 4828 C CA . SER A 1 621 ? 19.310 15.409 -10.455 1.00 85.75 621 SER A CA 1
ATOM 4829 C C . SER A 1 621 ? 20.768 15.890 -10.469 1.00 85.75 621 SER A C 1
ATOM 4831 O O . SER A 1 621 ? 21.682 15.095 -10.694 1.00 85.75 621 SER A O 1
ATOM 4833 N N . MET A 1 622 ? 21.029 17.156 -10.128 1.00 90.38 622 MET A N 1
ATOM 4834 C CA . MET A 1 622 ? 22.399 17.670 -10.015 1.00 90.38 622 MET A CA 1
ATOM 4835 C C . MET A 1 622 ? 23.202 16.971 -8.911 1.00 90.38 622 MET A C 1
ATOM 4837 O O . MET A 1 622 ? 24.370 16.648 -9.115 1.00 90.38 622 MET A O 1
ATOM 4841 N N . GLN A 1 623 ? 22.594 16.674 -7.759 1.00 91.75 623 GLN A N 1
ATOM 4842 C CA . GLN A 1 623 ? 23.239 15.867 -6.710 1.00 91.75 623 GLN A CA 1
ATOM 4843 C C . GLN A 1 623 ? 23.640 14.482 -7.232 1.00 91.75 623 GLN A C 1
ATOM 4845 O O . GLN A 1 623 ? 24.720 13.976 -6.931 1.00 91.75 623 GLN A O 1
ATOM 4850 N N . THR A 1 624 ? 22.783 13.889 -8.065 1.00 87.31 624 THR A N 1
ATOM 4851 C CA . THR A 1 624 ? 23.057 12.630 -8.765 1.00 87.31 624 THR A CA 1
ATOM 4852 C C . THR A 1 624 ? 24.287 12.735 -9.667 1.00 87.31 624 THR A C 1
ATOM 4854 O O . THR A 1 624 ? 25.142 11.847 -9.639 1.00 87.31 624 THR A O 1
ATOM 4857 N N . GLU A 1 625 ? 24.389 13.804 -10.453 1.00 89.19 625 GLU A N 1
ATOM 4858 C CA . GLU A 1 625 ? 25.499 14.015 -11.381 1.00 89.19 625 GLU A CA 1
ATOM 4859 C C . GLU A 1 625 ? 26.806 14.331 -10.643 1.00 89.19 625 GLU A C 1
ATOM 4861 O O . GLU A 1 625 ? 27.860 13.815 -11.018 1.00 89.19 625 GLU A O 1
ATOM 4866 N N . LEU A 1 626 ? 26.744 15.091 -9.544 1.00 92.25 626 LEU A N 1
ATOM 4867 C CA . LEU A 1 626 ? 27.887 15.334 -8.661 1.00 92.25 626 LEU A CA 1
ATOM 4868 C C . LEU A 1 626 ? 28.426 14.025 -8.075 1.00 92.25 626 LEU A C 1
ATOM 4870 O O . LEU A 1 626 ? 29.626 13.767 -8.189 1.00 92.25 626 LEU A O 1
ATOM 4874 N N . ASP A 1 627 ? 27.559 13.173 -7.521 1.00 91.38 627 ASP A N 1
ATOM 4875 C CA . ASP A 1 627 ? 27.964 11.873 -6.973 1.00 91.38 627 ASP A CA 1
ATOM 4876 C C . ASP A 1 627 ? 28.577 10.959 -8.046 1.00 91.38 627 ASP A C 1
ATOM 4878 O O . ASP A 1 627 ? 29.569 10.270 -7.799 1.00 91.38 627 ASP A O 1
ATOM 4882 N N . ASN A 1 628 ? 27.980 10.926 -9.242 1.00 88.31 628 ASN A N 1
ATOM 4883 C CA . ASN A 1 628 ? 28.398 10.030 -10.319 1.00 88.31 628 ASN A CA 1
ATOM 4884 C C . ASN A 1 628 ? 29.700 10.469 -10.990 1.00 88.31 628 ASN A C 1
ATOM 4886 O O . ASN A 1 628 ? 30.567 9.629 -11.221 1.00 88.31 628 ASN A O 1
ATOM 4890 N N . ARG A 1 629 ? 29.839 11.758 -11.317 1.00 90.12 629 ARG A N 1
ATOM 4891 C CA . ARG A 1 629 ? 30.958 12.246 -12.135 1.00 90.12 629 ARG A CA 1
ATOM 4892 C C . ARG A 1 629 ? 32.175 12.642 -11.323 1.00 90.12 629 ARG A C 1
ATOM 4894 O O . ARG A 1 629 ? 33.292 12.452 -11.786 1.00 90.12 629 ARG A O 1
ATOM 4901 N N . SER A 1 630 ? 31.980 13.169 -10.114 1.00 91.38 630 SER A N 1
ATOM 4902 C CA . SER A 1 630 ? 33.114 13.529 -9.255 1.00 91.38 630 SER A CA 1
ATOM 4903 C C . SER A 1 630 ? 33.720 12.327 -8.525 1.00 91.38 630 SER A C 1
ATOM 4905 O O . SER A 1 630 ? 34.811 12.431 -7.970 1.00 91.38 630 SER A O 1
ATOM 4907 N N . GLY A 1 631 ? 32.995 11.203 -8.468 1.00 85.62 631 GLY A N 1
ATOM 4908 C CA . GLY A 1 631 ? 33.366 10.019 -7.692 1.00 85.62 631 GLY A CA 1
ATOM 4909 C C . GLY A 1 631 ? 33.185 10.169 -6.174 1.00 85.62 631 GLY A C 1
ATOM 4910 O O . GLY A 1 631 ? 33.262 9.170 -5.460 1.00 85.62 631 GLY A O 1
ATOM 4911 N N . LYS A 1 632 ? 32.901 11.377 -5.662 1.00 89.31 632 LYS A N 1
ATOM 4912 C CA . LYS A 1 632 ? 32.583 11.615 -4.247 1.00 89.31 632 LYS A CA 1
ATOM 4913 C C . LYS A 1 632 ? 31.099 11.346 -3.991 1.00 89.31 632 LYS A C 1
ATOM 4915 O O . LYS A 1 632 ? 30.261 12.099 -4.463 1.00 89.31 632 LYS A O 1
ATOM 4920 N N . ARG A 1 633 ? 30.777 10.293 -3.230 1.00 89.19 633 ARG A N 1
ATOM 4921 C CA . ARG A 1 633 ? 29.400 9.871 -2.896 1.00 89.19 633 ARG A CA 1
ATOM 4922 C C . ARG A 1 633 ? 28.874 10.608 -1.664 1.00 89.19 633 ARG A C 1
ATOM 4924 O O . ARG A 1 633 ? 28.914 10.085 -0.552 1.00 89.19 633 ARG A O 1
ATOM 4931 N N . LEU A 1 634 ? 28.426 11.836 -1.866 1.00 91.69 634 LEU A N 1
ATOM 4932 C CA . LEU A 1 634 ? 28.063 12.780 -0.816 1.00 91.69 634 LEU A CA 1
ATOM 4933 C C . LEU A 1 634 ? 26.544 12.824 -0.558 1.00 91.69 634 LEU A C 1
ATOM 4935 O O . LEU A 1 634 ? 26.112 12.974 0.587 1.00 91.69 634 LEU A O 1
ATOM 4939 N N . PHE A 1 635 ? 25.714 12.654 -1.587 1.00 92.25 635 PHE A N 1
ATOM 4940 C CA . PHE A 1 635 ? 24.279 12.940 -1.470 1.00 92.25 635 PHE A CA 1
ATOM 4941 C C . PHE A 1 635 ? 23.399 11.705 -1.271 1.00 92.25 635 PHE A C 1
ATOM 4943 O O . PHE A 1 635 ? 22.441 11.770 -0.496 1.00 92.25 635 PHE A O 1
ATOM 4950 N N . HIS A 1 636 ? 23.706 10.600 -1.954 1.00 89.38 636 HIS A N 1
ATOM 4951 C CA . HIS A 1 636 ? 22.878 9.388 -1.948 1.00 89.38 636 HIS A CA 1
ATOM 4952 C C . HIS A 1 636 ? 23.449 8.293 -1.048 1.00 89.38 636 HIS A C 1
ATOM 4954 O O . HIS A 1 636 ? 24.663 8.087 -0.991 1.00 89.38 636 HIS A O 1
ATOM 4960 N N . GLN A 1 637 ? 22.566 7.536 -0.395 1.00 89.94 637 GLN A N 1
ATOM 4961 C CA . GLN A 1 637 ? 22.947 6.324 0.324 1.00 89.94 637 GLN A CA 1
ATOM 4962 C C . GLN A 1 637 ? 23.297 5.202 -0.681 1.00 89.94 637 GLN A C 1
ATOM 4964 O O . GLN A 1 637 ? 22.818 5.162 -1.816 1.00 89.94 637 GLN A O 1
ATOM 4969 N N . ASN A 1 638 ? 24.221 4.320 -0.301 1.00 88.44 638 ASN A N 1
ATOM 4970 C CA . ASN A 1 638 ? 24.868 3.362 -1.208 1.00 88.44 638 ASN A CA 1
ATOM 4971 C C . ASN A 1 638 ? 24.062 2.070 -1.471 1.00 88.44 638 ASN A C 1
ATOM 4973 O O . ASN A 1 638 ? 24.328 1.382 -2.458 1.00 88.44 638 ASN A O 1
ATOM 4977 N N . GLN A 1 639 ? 23.093 1.716 -0.629 1.00 90.50 639 GLN A N 1
ATOM 4978 C CA . GLN A 1 639 ? 22.176 0.584 -0.802 1.00 90.50 639 GLN A CA 1
ATOM 4979 C C . GLN A 1 639 ? 20.866 1.003 -1.496 1.00 90.50 639 GLN A C 1
ATOM 4981 O O . GLN A 1 639 ? 20.412 0.293 -2.402 1.00 90.50 639 GLN A O 1
ATOM 4986 N N . TYR A 1 640 ? 20.301 2.153 -1.110 1.00 90.31 640 TYR A N 1
ATOM 4987 C CA . TYR A 1 640 ? 18.960 2.627 -1.465 1.00 90.31 640 TYR A CA 1
ATOM 4988 C C . TYR A 1 640 ? 18.981 4.094 -1.919 1.00 90.31 640 TYR A C 1
ATOM 4990 O O . TYR A 1 640 ? 19.659 4.931 -1.332 1.00 90.31 640 TYR A O 1
ATOM 4998 N N . ALA A 1 641 ? 18.198 4.414 -2.951 1.00 86.31 641 ALA A N 1
ATOM 4999 C CA . ALA A 1 641 ? 17.877 5.796 -3.318 1.00 86.31 641 ALA A CA 1
ATOM 5000 C C . ALA A 1 641 ? 16.592 6.298 -2.653 1.00 86.31 641 ALA A C 1
ATOM 5002 O O . ALA A 1 641 ? 16.458 7.497 -2.447 1.00 86.31 641 ALA A O 1
ATOM 5003 N N . ALA A 1 642 ? 15.669 5.392 -2.325 1.00 86.75 642 ALA A N 1
ATOM 5004 C CA . ALA A 1 642 ? 14.479 5.681 -1.539 1.00 86.75 642 ALA A CA 1
ATOM 5005 C C . ALA A 1 642 ? 14.183 4.480 -0.635 1.00 86.75 642 ALA A C 1
ATOM 5007 O O . ALA A 1 642 ? 14.237 3.331 -1.085 1.00 86.75 642 ALA A O 1
ATOM 5008 N N . LEU A 1 643 ? 13.870 4.744 0.631 1.00 89.44 643 LEU A N 1
ATOM 5009 C CA . LEU A 1 643 ? 13.413 3.733 1.576 1.00 89.44 643 LEU A CA 1
ATOM 5010 C C . LEU A 1 643 ? 12.228 4.303 2.342 1.00 89.44 643 LEU A C 1
ATOM 5012 O O . LEU A 1 643 ? 12.392 5.075 3.287 1.00 89.44 643 LEU A O 1
ATOM 5016 N N . THR A 1 644 ? 11.022 3.951 1.902 1.00 86.00 644 THR A N 1
ATOM 5017 C CA . THR A 1 644 ? 9.804 4.426 2.566 1.00 86.00 644 THR A CA 1
ATOM 5018 C C . THR A 1 644 ? 9.588 3.639 3.848 1.00 86.00 644 THR A C 1
ATOM 5020 O O . THR A 1 644 ? 9.410 2.425 3.798 1.00 86.00 644 THR A O 1
ATOM 5023 N N . SER A 1 645 ? 9.601 4.333 4.979 1.00 83.50 645 SER A N 1
ATOM 5024 C CA . SER A 1 645 ? 9.215 3.796 6.278 1.00 83.50 645 SER A CA 1
ATOM 5025 C C . SER A 1 645 ? 7.706 3.860 6.443 1.00 83.50 645 SER A C 1
ATOM 5027 O O . SER A 1 645 ? 7.124 4.926 6.209 1.00 83.50 645 SER A O 1
ATOM 5029 N N . PHE A 1 646 ? 7.103 2.751 6.867 1.00 76.38 646 PHE A N 1
ATOM 5030 C CA . PHE A 1 646 ? 5.740 2.719 7.396 1.00 76.38 646 PHE A CA 1
ATOM 5031 C C . PHE A 1 646 ? 5.678 2.978 8.899 1.00 76.38 646 PHE A C 1
ATOM 5033 O O . PHE A 1 646 ? 6.698 2.696 9.577 1.00 76.38 646 PHE A O 1
#

Radius of gyration: 34.0 Å; chains: 1; bounding box: 84×64×96 Å

Foldseek 3Di:
DDDDDQVRLQQFFQCDDPQGFTFFGFFPQLVVVLVVVCVVQPADAQPADPVPLAHDRDDDFDWDKDKDKDKDKDKDQPDPVSQKIKIKIKIWIWIKTWDGWPDPPFDTWIKTWTKIKIKMWIWGDPDPFKIKIKMKMKTKGKMKTGARDLFAFEALPSHDGPTPRGWIKIKIKIKIKIKMWMWGDDPQKTKIKIKIKIKIKIKMWTQPLQHKYFYLQCCLAPPRNPQLQSSVQVSQCVVVVNNPDGDDPVCSVVSSSSSSSRSQFGSKIKHKWFADPQQATDPRSGIDIWMKIKMKMKIKMKMFGCPDPFKTKIKMKMFMWMDAIFTDQFQAKAKPDFLVVVLVVQQVQLLQLFGDFPFIKIFTAGVNVPHHHLADTDRPFMKIKMKMKGQDADDDDPVCVVRNHGPQKIKMKMKIKGWDDDHPVVRVVASVFAQLTSMHMFIDHRNPADRGDRTHDHDDDRRDDDCPGPSHDDDRGRDPTDGFDLAQPAAAGEHAGRHADIKMKMKMKIKMWGQDPPRDIDIDMDIDMDIDRDDDKDWSFAWRQHALNPPRDTLVNLLVLLVVCVVVVPDLVRDDDDCVQPRVAPFCLLCVLQVHDPPRGSSSSLSVSLVVDDVSSDVSVSLVSCCPRSVPNRIGHRRHNTYMYD

Sequence (646 aa):
MVTLNTAQINSLVVSSGNLAGPVVDVNPTSLAVLAAAAARYPSNDITTGDGINTGGFRFNSPTPVKQNAHTARFDWILTGDQKHQISLRGNYQQDLVSTFKQFPDTPAPGTWSHPLGFAATHNWLVSNNMTNRFSFGLTRLAFSNQGDSSEPNINFRDVYNPARFVRTNSRVNPTFNITDDFTWLKGNHNIQFGTNIRLIRNKLTNFAQAFDNGSMNFGFYAASGGSVLTPVNEFLRTTTGDPNRSVGSASTRSVQSGLTALLGRLSQYTANFNFQLDGNPFPSGSPTVREWATEEYDFYVQDAWKLRPNVTITMGLRYGLSIPVYETQGFQVAPNIPLQEYFERRVAASARGENYTEPLIMDLVGPANNKPGFYALDKNNFQPRVAIAWSPNFESGFLRALFGSQNDSVIRGGFAITNDYFGQQLAVTFDAANTLGFATSRNISANTYNITTNPGPLYTGSNMAIRPLPNITTPANLVFPQQQPANNARRIETSLDTNLVAPIHYSWNLSFGRKLPKGAYFDISYIGRAARNLLATRDVMAPNNLTDPRSGQTYYEAASYVELQRRAGTPLSQLQNQPFFENLWTPGSLATAFGYAAGTSNTQAVFRAQGDFVGGNDWSSMQTELDNRSGKRLFHQNQYAALTSF